Protein AF-A0A0R2H3G0-F1 (afdb_monomer)

Mean predicted aligned error: 21.11 Å

Nearest PDB structures (foldseek):
  5gt1-assembly1_A  TM=9.177E-01  e=4.201E-15  Ligilactobacillus salivarius str. Ren
  8c0j-assembly1_B  TM=7.761E-01  e=4.512E-06  Citrobacter rodentium
  2gu1-assembly1_A  TM=7.466E-01  e=9.807E-06  Vibrio cholerae
  6ue4-assembly1_B  TM=5.837E-01  e=1.663E-06  Vibrio cholerae O1 biovar El Tor str. N16961
  6ue4-assembly1_A  TM=5.932E-01  e=5.041E-06  Vibrio cholerae O1 biovar El Tor str. N16961

Secondary structure (DSSP, 8-state):
--HHHHHHHHHHHHHHHHHHHHHHHHHH-----------------S-B--SSTTPPSSPP--TT-SSEE-HHHHHHTTT--EESEEEEETTSTT--TTPEEE-SB-EEEEEEEEETTTEEEEEEE-TTS-EEEEEEEE-TTTB---TT-EE-TT-EEEE--TTSEEEEEEES---HHHHHTTTT--SSSEE-HHHHHHHHHHHHTTTSS-----S--GGGSTTSHHHHHHHHHHHHHHHTT--HHHHHHHHHHIIIII-TT--TTPBPTTS-S-BTTTT-SSTHHHHHSTT--SS--HHHHHHHHHHH-HHHHHHHHHT----HHHHHHHHIIIII---HHHHHHHHHHHHHHHHHHHHHTTGGG----GGGGGGTTT---------------------SS---HHHHHHHTTT--EE-S---GGGGB-SSSB-TT-EE-HHHHHHHHHHHTTB---GGG---HHHHHHHHHTT-SSEEE--GGG--TT-EEEEESTT--GGGEEEEEESSS--GGG-EEEEESSSSSS--EEEEEHHHHHTHHHHHSEEEEEEEPB-

pLDDT: mean 78.62, std 21.34, range [23.91, 98.62]

Solvent-accessible surface area (backbone atoms only — not comparable to full-atom values): 29615 Å² total; per-residue (Å²): 126,64,72,66,55,56,52,50,52,52,52,49,51,52,50,50,53,50,48,52,51,48,50,53,38,66,77,72,58,85,79,98,66,100,68,84,76,75,73,83,68,79,72,66,67,58,53,36,42,67,44,46,75,83,58,49,88,80,75,56,60,53,92,45,27,48,53,41,76,35,76,50,17,18,73,75,49,88,67,32,31,34,29,41,21,33,29,50,28,48,80,34,47,82,35,43,77,68,36,61,32,25,28,37,42,42,27,33,26,72,41,67,49,77,42,94,92,39,39,33,29,40,32,32,44,24,91,76,48,43,29,43,37,45,22,48,14,37,53,80,86,35,46,69,64,51,63,72,40,74,43,47,44,62,38,66,43,27,34,32,33,94,68,51,28,37,38,33,30,28,25,65,57,86,49,65,72,61,47,58,77,37,46,62,48,91,76,70,56,48,37,54,40,67,58,52,36,52,54,13,33,57,49,38,59,72,75,58,78,83,91,81,79,62,37,72,32,64,36,73,42,87,85,35,73,22,16,52,45,47,48,48,47,32,52,51,38,34,74,38,15,36,20,18,21,43,18,11,2,53,44,1,40,22,30,9,64,70,36,38,63,52,47,46,69,40,59,33,88,91,76,54,59,24,22,28,58,80,45,32,75,46,31,60,57,50,68,67,37,93,64,38,82,75,75,48,42,65,68,42,49,52,48,36,47,39,70,77,37,34,66,47,56,49,55,58,60,71,64,72,58,80,43,18,37,58,26,10,51,50,41,40,63,62,68,68,54,58,55,73,68,55,40,69,70,30,51,64,27,12,18,52,15,0,47,49,44,22,60,82,69,50,16,90,79,40,74,56,40,67,77,60,43,60,74,69,60,65,77,80,85,89,84,90,84,88,80,85,87,81,84,86,76,94,76,90,78,93,82,86,86,55,45,57,49,55,66,48,48,60,73,40,57,65,27,31,33,56,37,98,48,71,44,52,74,42,29,53,36,84,91,58,60,39,54,85,15,42,28,29,24,46,42,48,53,43,50,30,37,48,55,25,38,31,37,64,64,72,64,44,73,61,43,41,29,53,49,52,50,29,18,72,62,80,46,76,29,25,32,58,51,57,68,92,77,39,35,54,56,23,34,42,32,23,22,40,92,72,5,58,72,92,32,23,48,35,35,36,26,68,37,55,63,52,69,51,70,20,40,27,43,35,36,54,56,69,81,73,92,23,29,25,42,78,52,32,44,42,67,36,41,45,65,32,65,78,74,23,58,71,43,40,25,40,71,34,72,102

Organism: NCBI:txid148604

InterPro domains:
  IPR011055 Duplicated hybrid motif [G3DSA:2.70.70.10] (66-207)
  IPR011055 Duplicated hybrid motif [SSF51261] (67-174)
  IPR016047 M23ase, beta-sheet core domain [PF01551] (83-173)
  IPR038765 Papain-like cysteine peptidase superfamily [SSF54001] (402-523)
  IPR041219 Phage tail lysozyme [PF18013] (229-361)
  IPR050570 Bacterial cell wall metabolism enzyme [PTHR21666] (65-198)

Radius of gyration: 30.77 Å; Cα contacts (8 Å, |Δi|>4): 1107; chains: 1; bounding box: 69×90×84 Å

Structure (mmCIF, N/CA/C/O backbone):
data_AF-A0A0R2H3G0-F1
#
_entry.id   AF-A0A0R2H3G0-F1
#
loop_
_atom_site.group_PDB
_atom_site.id
_atom_site.type_symbol
_atom_site.label_atom_id
_atom_site.label_alt_id
_atom_site.label_comp_id
_atom_site.label_asym_id
_atom_site.label_entity_id
_atom_site.label_seq_id
_atom_site.pdbx_PDB_ins_code
_atom_site.Cartn_x
_atom_site.Cartn_y
_atom_site.Cartn_z
_atom_site.occupancy
_atom_site.B_iso_or_equiv
_atom_site.auth_seq_id
_atom_site.auth_comp_id
_atom_site.auth_asym_id
_atom_site.auth_atom_id
_atom_site.pdbx_PDB_model_num
ATOM 1 N N . MET A 1 1 ? 5.042 -73.120 36.944 1.00 52.03 1 MET A N 1
ATOM 2 C CA . MET A 1 1 ? 3.696 -72.513 36.803 1.00 52.03 1 MET A CA 1
ATOM 3 C C . MET A 1 1 ? 3.614 -71.073 37.328 1.00 52.03 1 MET A C 1
ATOM 5 O O . MET A 1 1 ? 2.599 -70.432 37.087 1.00 52.03 1 MET A O 1
ATOM 9 N N . ASP A 1 2 ? 4.674 -70.512 37.928 1.00 54.25 2 ASP A N 1
ATOM 10 C CA . ASP A 1 2 ? 4.632 -69.149 38.497 1.00 54.25 2 ASP A CA 1
ATOM 11 C C . ASP A 1 2 ? 5.028 -68.012 37.541 1.00 54.25 2 ASP A C 1
ATOM 13 O O . ASP A 1 2 ? 4.631 -66.870 37.751 1.00 54.25 2 ASP A O 1
ATOM 17 N N . TRP A 1 3 ? 5.685 -68.317 36.419 1.00 42.41 3 TRP A N 1
ATOM 18 C CA . TRP A 1 3 ? 6.033 -67.313 35.402 1.00 42.41 3 TRP A CA 1
ATOM 19 C C . TRP A 1 3 ? 4.792 -66.733 34.691 1.00 42.41 3 TRP A C 1
ATOM 21 O O . TRP A 1 3 ? 4.714 -65.539 34.421 1.00 42.41 3 TRP A O 1
ATOM 31 N N . ILE A 1 4 ? 3.751 -67.548 34.481 1.00 47.62 4 ILE A N 1
ATOM 32 C CA . ILE A 1 4 ? 2.499 -67.113 33.830 1.00 47.62 4 ILE A CA 1
ATOM 33 C C . ILE A 1 4 ? 1.633 -66.256 34.775 1.00 47.62 4 ILE A C 1
ATOM 35 O O . ILE A 1 4 ? 0.857 -65.423 34.310 1.00 47.62 4 ILE A O 1
ATOM 39 N N . LYS A 1 5 ? 1.765 -66.408 36.102 1.00 49.62 5 LYS A N 1
ATOM 40 C CA . LYS A 1 5 ? 1.012 -65.596 37.075 1.00 49.62 5 LYS A CA 1
ATOM 41 C C . LYS A 1 5 ? 1.601 -64.191 37.234 1.00 49.62 5 LYS A C 1
ATOM 43 O O . LYS A 1 5 ? 0.834 -63.234 37.280 1.00 49.62 5 LYS A O 1
ATOM 48 N N . GLN A 1 6 ? 2.930 -64.054 37.230 1.00 48.31 6 GLN A N 1
ATOM 49 C CA . GLN A 1 6 ? 3.594 -62.743 37.286 1.00 48.31 6 GLN A CA 1
ATOM 50 C C . GLN A 1 6 ? 3.321 -61.892 36.035 1.00 48.31 6 GLN A C 1
ATOM 52 O O . GLN A 1 6 ? 3.037 -60.702 36.155 1.00 48.31 6 GLN A O 1
ATOM 57 N N . HIS A 1 7 ? 3.282 -62.501 34.844 1.00 50.16 7 HIS A N 1
ATOM 58 C CA . HIS A 1 7 ? 2.997 -61.770 33.599 1.00 50.16 7 HIS A CA 1
ATOM 59 C C . HIS A 1 7 ? 1.520 -61.427 33.394 1.00 50.16 7 HIS A C 1
ATOM 61 O O . HIS A 1 7 ? 1.210 -60.423 32.754 1.00 50.16 7 HIS A O 1
ATOM 67 N N . LYS A 1 8 ? 0.592 -62.186 33.992 1.00 48.88 8 LYS A N 1
ATOM 68 C CA . LYS A 1 8 ? -0.830 -61.803 34.034 1.00 48.88 8 LYS A CA 1
ATOM 69 C C . LYS A 1 8 ? -1.082 -60.609 34.954 1.00 48.88 8 LYS A C 1
ATOM 71 O O . LYS A 1 8 ? -1.936 -59.789 34.638 1.00 48.88 8 LYS A O 1
ATOM 76 N N . PHE A 1 9 ? -0.321 -60.478 36.042 1.00 47.53 9 PHE A N 1
ATOM 77 C CA . PHE A 1 9 ? -0.427 -59.335 36.951 1.00 47.53 9 PHE A CA 1
ATOM 78 C C . PHE A 1 9 ? 0.137 -58.052 36.322 1.00 47.53 9 PHE A C 1
ATOM 80 O O . PHE A 1 9 ? -0.490 -57.001 36.396 1.00 47.53 9 PHE A O 1
ATOM 87 N N . ILE A 1 10 ? 1.257 -58.153 35.597 1.00 52.34 10 ILE A N 1
ATOM 88 C CA . ILE A 1 10 ? 1.839 -57.031 34.841 1.00 52.34 10 ILE A CA 1
ATOM 89 C C . ILE A 1 10 ? 0.939 -56.635 33.657 1.00 52.34 10 ILE A C 1
ATOM 91 O O . ILE A 1 10 ? 0.701 -55.450 33.442 1.00 52.34 10 ILE A O 1
ATOM 95 N N . SER A 1 11 ? 0.344 -57.605 32.953 1.00 48.88 11 SER A N 1
ATOM 96 C CA . SER A 1 11 ? -0.615 -57.323 31.870 1.00 48.88 11 SER A CA 1
ATOM 97 C C . SER A 1 11 ? -1.916 -56.690 32.383 1.00 48.88 11 SER A C 1
ATOM 99 O O . SER A 1 11 ? -2.493 -55.848 31.702 1.00 48.88 11 SER A O 1
ATOM 101 N N . ALA A 1 12 ? -2.364 -57.046 33.593 1.00 50.44 12 ALA A N 1
ATOM 102 C CA . ALA A 1 12 ? -3.527 -56.429 34.229 1.00 50.44 12 ALA A CA 1
ATOM 103 C C . ALA A 1 12 ? -3.239 -54.994 34.703 1.00 50.44 12 ALA A C 1
ATOM 105 O O . ALA A 1 12 ? -4.087 -54.124 34.534 1.00 50.44 12 ALA A O 1
ATOM 106 N N . ILE A 1 13 ? -2.040 -54.715 35.227 1.00 53.19 13 ILE A N 1
ATOM 107 C CA . ILE A 1 13 ? -1.632 -53.358 35.626 1.00 53.19 13 ILE A CA 1
ATOM 108 C C . ILE A 1 13 ? -1.456 -52.456 34.399 1.00 53.19 13 ILE A C 1
ATOM 110 O O . ILE A 1 13 ? -1.935 -51.327 34.412 1.00 53.19 13 ILE A O 1
ATOM 114 N N . ILE A 1 14 ? -0.860 -52.961 33.315 1.00 52.22 14 ILE A N 1
ATOM 115 C CA . ILE A 1 14 ? -0.755 -52.232 32.042 1.00 52.22 14 ILE A CA 1
ATOM 116 C C . ILE A 1 14 ? -2.153 -52.001 31.449 1.00 52.22 14 ILE A C 1
ATOM 118 O O . ILE A 1 14 ? -2.464 -50.885 31.048 1.00 52.22 14 ILE A O 1
ATOM 122 N N . GLY A 1 15 ? -3.039 -53.001 31.480 1.00 49.31 15 GLY A N 1
ATOM 123 C CA . GLY A 1 15 ? -4.430 -52.858 31.037 1.00 49.31 15 GLY A CA 1
ATOM 124 C C . GLY A 1 15 ? -5.236 -51.835 31.847 1.00 49.31 15 GLY A C 1
ATOM 125 O O . GLY A 1 15 ? -6.005 -51.078 31.265 1.00 49.31 15 GLY A O 1
ATOM 126 N N . ILE A 1 16 ? -5.028 -51.753 33.166 1.00 54.28 16 ILE A N 1
ATOM 127 C CA . ILE A 1 16 ? -5.666 -50.753 34.039 1.00 54.28 16 ILE A CA 1
ATOM 128 C C . ILE A 1 16 ? -5.067 -49.356 33.812 1.00 54.28 16 ILE A C 1
ATOM 130 O O . ILE A 1 16 ? -5.809 -48.377 33.808 1.00 54.28 16 ILE A O 1
ATOM 134 N N . PHE A 1 17 ? -3.761 -49.252 33.548 1.00 48.75 17 PHE A N 1
ATOM 135 C CA . PHE A 1 17 ? -3.103 -47.985 33.210 1.00 48.75 17 PHE A CA 1
ATOM 136 C C . PHE A 1 17 ? -3.573 -47.452 31.846 1.00 48.75 17 PHE A C 1
ATOM 138 O O . PHE A 1 17 ? -3.888 -46.271 31.721 1.00 48.75 17 PHE A O 1
ATOM 145 N N . PHE A 1 18 ? -3.737 -48.327 30.847 1.00 46.59 18 PHE A N 1
ATOM 146 C CA . PHE A 1 18 ? -4.325 -47.966 29.553 1.00 46.59 18 PHE A CA 1
ATOM 147 C C . PHE A 1 18 ? -5.831 -47.692 29.644 1.00 46.59 18 PHE A C 1
ATOM 149 O O . PHE A 1 18 ? -6.305 -46.782 28.977 1.00 46.59 18 PHE A O 1
ATOM 156 N N . ALA A 1 19 ? -6.586 -48.396 30.493 1.00 49.72 19 ALA A N 1
ATOM 157 C CA . ALA A 1 19 ? -8.003 -48.102 30.715 1.00 49.72 19 ALA A CA 1
ATOM 158 C C . ALA A 1 19 ? -8.216 -46.764 31.445 1.00 49.72 19 ALA A C 1
ATOM 160 O O . ALA A 1 19 ? -9.154 -46.046 31.118 1.00 49.72 19 ALA A O 1
ATOM 161 N N . LEU A 1 20 ? -7.332 -46.383 32.375 1.00 44.47 20 LEU A N 1
ATOM 162 C CA . LEU A 1 20 ? -7.344 -45.061 33.015 1.00 44.47 20 LEU A CA 1
ATOM 163 C C . LEU A 1 20 ? -6.939 -43.947 32.042 1.00 44.47 20 LEU A C 1
ATOM 165 O O . LEU A 1 20 ? -7.581 -42.902 32.036 1.00 44.47 20 LEU A O 1
ATOM 169 N N . ILE A 1 21 ? -5.956 -44.182 31.166 1.00 47.94 21 ILE A N 1
ATOM 170 C CA . ILE A 1 21 ? -5.616 -43.252 30.076 1.00 47.94 21 ILE A CA 1
ATOM 171 C C . ILE A 1 21 ? -6.784 -43.128 29.086 1.00 47.94 21 ILE A C 1
ATOM 173 O O . ILE A 1 21 ? -7.123 -42.020 28.693 1.00 47.94 21 ILE A O 1
ATOM 177 N N . ILE A 1 22 ? -7.463 -44.224 28.738 1.00 44.72 22 ILE A N 1
ATOM 178 C CA . ILE A 1 22 ? -8.621 -44.209 27.832 1.00 44.72 22 ILE A CA 1
ATOM 179 C C . ILE A 1 22 ? -9.848 -43.562 28.490 1.00 44.72 22 ILE A C 1
ATOM 181 O O . ILE A 1 22 ? -10.584 -42.867 27.806 1.00 44.72 22 ILE A O 1
ATOM 185 N N . ILE A 1 23 ? -10.064 -43.694 29.802 1.00 41.78 23 ILE A N 1
ATOM 186 C CA . ILE A 1 23 ? -11.154 -42.994 30.509 1.00 41.78 23 ILE A CA 1
ATOM 187 C C . ILE A 1 23 ? -10.839 -41.498 30.683 1.00 41.78 23 ILE A C 1
ATOM 189 O O . ILE A 1 23 ? -11.745 -40.679 30.550 1.00 41.78 23 ILE A O 1
ATOM 193 N N . ILE A 1 24 ? -9.569 -41.112 30.870 1.00 41.44 24 ILE A N 1
ATOM 194 C CA . ILE A 1 24 ? -9.144 -39.702 30.792 1.00 41.44 24 ILE A CA 1
ATOM 195 C C . ILE A 1 24 ? -9.336 -39.170 29.361 1.00 41.44 24 ILE A C 1
ATOM 197 O O . ILE A 1 24 ? -9.850 -38.071 29.189 1.00 41.44 24 ILE A O 1
ATOM 201 N N . ILE A 1 25 ? -9.043 -39.968 28.331 1.00 39.75 25 ILE A N 1
ATOM 202 C CA . ILE A 1 25 ? -9.277 -39.608 26.924 1.00 39.75 25 ILE A CA 1
ATOM 203 C C . ILE A 1 25 ? -10.771 -39.627 26.554 1.00 39.75 25 ILE A C 1
ATOM 205 O O . ILE A 1 25 ? -11.168 -38.887 25.675 1.00 39.75 25 ILE A O 1
ATOM 209 N N . ILE A 1 26 ? -11.647 -40.386 27.214 1.00 38.47 26 ILE A N 1
ATOM 210 C CA . ILE A 1 26 ? -13.096 -40.377 26.919 1.00 38.47 26 ILE A CA 1
ATOM 211 C C . ILE A 1 26 ? -13.823 -39.249 27.671 1.00 38.47 26 ILE A C 1
ATOM 213 O O . ILE A 1 26 ? -14.867 -38.788 27.218 1.00 38.47 26 ILE A O 1
ATOM 217 N N . ILE A 1 27 ? -13.253 -38.744 28.770 1.00 39.19 27 ILE A N 1
ATOM 218 C CA . ILE A 1 27 ? -13.743 -37.529 29.440 1.00 39.19 27 ILE A CA 1
ATOM 219 C C . ILE A 1 27 ? -13.158 -36.252 28.793 1.00 39.19 27 ILE A C 1
ATOM 221 O O . ILE A 1 27 ? -13.804 -35.210 28.851 1.00 39.19 27 ILE A O 1
ATOM 225 N N . PHE A 1 28 ? -12.002 -36.328 28.110 1.00 40.41 28 PHE A N 1
ATOM 226 C CA . PHE A 1 28 ? -11.324 -35.164 27.498 1.00 40.41 28 PHE A CA 1
ATOM 227 C C . PHE A 1 28 ? -11.051 -35.241 25.982 1.00 40.41 28 PHE A C 1
ATOM 229 O O . PHE A 1 28 ? -10.406 -34.353 25.433 1.00 40.41 28 PHE A O 1
ATOM 236 N N . GLY A 1 29 ? -11.528 -36.262 25.272 1.00 33.47 29 GLY A N 1
ATOM 237 C CA . GLY A 1 29 ? -11.164 -36.528 23.876 1.00 33.47 29 GLY A CA 1
ATOM 238 C C . GLY A 1 29 ? -12.368 -36.890 23.019 1.00 33.47 29 GLY A C 1
ATOM 239 O O . GLY A 1 29 ? -12.645 -38.056 22.748 1.00 33.47 29 GLY A O 1
ATOM 240 N N . GLY A 1 30 ? -13.050 -35.856 22.535 1.00 27.02 30 GLY A N 1
ATOM 241 C CA . GLY A 1 30 ? -14.022 -35.943 21.456 1.00 27.02 30 GLY A CA 1
ATOM 242 C C . GLY A 1 30 ? -14.045 -34.633 20.677 1.00 27.02 30 GLY A C 1
ATOM 243 O O . GLY A 1 30 ? -14.652 -33.672 21.132 1.00 27.02 30 GLY A O 1
ATOM 244 N N . GLY A 1 31 ? -13.396 -34.613 19.509 1.00 28.42 31 GLY A N 1
ATOM 245 C CA . GLY A 1 31 ? -13.522 -33.538 18.519 1.00 28.42 31 GLY A CA 1
ATOM 246 C C . GLY A 1 31 ? -12.190 -33.045 17.959 1.00 28.42 31 GLY A C 1
ATOM 247 O O . GLY A 1 31 ? -11.637 -32.071 18.451 1.00 28.42 31 GLY A O 1
ATOM 248 N N . ALA A 1 32 ? -11.699 -33.680 16.893 1.00 33.75 32 ALA A N 1
ATOM 249 C CA . ALA A 1 32 ? -10.734 -33.045 16.001 1.00 33.75 32 ALA A CA 1
ATOM 250 C C . ALA A 1 32 ? -11.488 -32.030 15.126 1.00 33.75 32 ALA A C 1
ATOM 252 O O . ALA A 1 32 ? -12.077 -32.375 14.103 1.00 33.75 32 ALA A O 1
ATOM 253 N N . SER A 1 33 ? -11.500 -30.786 15.589 1.00 30.30 33 SER A N 1
ATOM 254 C CA . SER A 1 33 ? -11.691 -29.578 14.794 1.00 30.30 33 SER A CA 1
ATOM 255 C C . SER A 1 33 ? -10.446 -28.736 15.031 1.00 30.30 33 SER A C 1
ATOM 257 O O . SER A 1 33 ? -10.186 -28.378 16.180 1.00 30.30 33 SER A O 1
ATOM 259 N N . ASP A 1 34 ? -9.673 -28.465 13.980 1.00 29.83 34 ASP A N 1
ATOM 260 C CA . ASP A 1 34 ? -8.494 -27.602 14.047 1.00 29.83 34 ASP A CA 1
ATOM 261 C C . ASP A 1 34 ? -8.930 -26.170 14.381 1.00 29.83 34 ASP A C 1
ATOM 263 O O . ASP A 1 34 ? -9.250 -25.355 13.518 1.00 29.83 34 ASP A O 1
ATOM 267 N N . SER A 1 35 ? -8.990 -25.915 15.683 1.00 25.56 35 SER A N 1
ATOM 268 C CA . SER A 1 35 ? -9.127 -24.622 16.327 1.00 25.56 35 SER A CA 1
ATOM 269 C C . SER A 1 35 ? -7.861 -24.423 17.143 1.00 25.56 35 SER A C 1
ATOM 271 O O . SER A 1 35 ? -7.778 -24.833 18.299 1.00 25.56 35 SER A O 1
ATOM 273 N N . CYS A 1 36 ? -6.846 -23.817 16.536 1.00 26.62 36 CYS A N 1
ATOM 274 C CA . CYS A 1 36 ? -5.886 -23.057 17.316 1.00 26.62 36 CYS A CA 1
ATOM 275 C C . CYS A 1 36 ? -6.568 -21.737 17.690 1.00 26.62 36 CYS A C 1
ATOM 277 O O . CYS A 1 36 ? -6.510 -20.744 16.965 1.00 26.62 36 CYS A O 1
ATOM 279 N N . ASP A 1 37 ? -7.262 -21.775 18.829 1.00 23.91 37 ASP A N 1
ATOM 280 C CA . ASP A 1 37 ? -7.544 -20.597 19.637 1.00 23.91 37 ASP A CA 1
ATOM 281 C C . ASP A 1 37 ? -6.219 -19.874 19.870 1.00 23.91 37 ASP A C 1
ATOM 283 O O . ASP A 1 37 ? -5.347 -20.354 20.597 1.00 23.91 37 ASP A O 1
ATOM 287 N N . ASN A 1 38 ? -6.058 -18.715 19.237 1.00 27.88 38 ASN A N 1
ATOM 288 C CA . ASN A 1 38 ? -5.057 -17.767 19.679 1.00 27.88 38 ASN A CA 1
ATOM 289 C C . ASN A 1 38 ? -5.653 -17.095 20.917 1.00 27.88 38 ASN A C 1
ATOM 291 O O . ASN A 1 38 ? -6.578 -16.286 20.821 1.00 27.88 38 ASN A O 1
ATOM 295 N N . SER A 1 39 ? -5.169 -17.523 22.080 1.00 27.16 39 SER A N 1
ATOM 296 C CA . SER A 1 39 ? -5.394 -16.901 23.381 1.00 27.16 39 SER A CA 1
ATOM 297 C C . SER A 1 39 ? -5.446 -15.381 23.254 1.00 27.16 39 SER A C 1
ATOM 299 O O . SER A 1 39 ? -4.550 -14.779 22.661 1.00 27.16 39 SER A O 1
ATOM 301 N N . GLY A 1 40 ? -6.508 -14.781 23.797 1.00 32.59 40 GLY A N 1
ATOM 302 C CA . GLY A 1 40 ? -6.745 -13.345 23.762 1.00 32.59 40 GLY A CA 1
ATOM 303 C C . GLY A 1 40 ? -5.519 -12.556 24.208 1.00 32.59 40 GLY A C 1
ATOM 304 O O . GLY A 1 40 ? -5.204 -12.502 25.394 1.00 32.59 40 GLY A O 1
ATOM 305 N N . GLY A 1 41 ? -4.851 -11.920 23.249 1.00 27.16 41 GLY A N 1
ATOM 306 C CA . GLY A 1 41 ? -3.978 -10.800 23.538 1.00 27.16 41 GLY A CA 1
ATOM 307 C C . GLY A 1 41 ? -4.870 -9.632 23.926 1.00 27.16 41 GLY A C 1
ATOM 308 O O . GLY A 1 41 ? -5.652 -9.166 23.095 1.00 27.16 41 GLY A O 1
ATOM 309 N N . SER A 1 42 ? -4.791 -9.195 25.185 1.00 33.47 42 SER A N 1
ATOM 310 C CA . SER A 1 42 ? -5.285 -7.880 25.597 1.00 33.47 42 SER A CA 1
ATOM 311 C C . SER A 1 42 ? -4.837 -6.868 24.551 1.00 33.47 42 SER A C 1
ATOM 313 O O . SER A 1 42 ? -3.636 -6.700 24.332 1.00 33.47 42 SER A O 1
ATOM 315 N N . GLY A 1 43 ? -5.808 -6.278 23.853 1.00 35.69 43 GLY A N 1
ATOM 316 C CA . GLY A 1 43 ? -5.543 -5.275 22.834 1.00 35.69 43 GLY A CA 1
ATOM 317 C C . GLY A 1 43 ? -4.699 -4.159 23.432 1.00 35.69 43 GLY A C 1
ATOM 318 O O . GLY A 1 43 ? -4.937 -3.753 24.569 1.00 35.69 43 GLY A O 1
ATOM 319 N N . ALA A 1 44 ? -3.708 -3.710 22.671 1.00 38.34 44 ALA A N 1
ATOM 320 C CA . ALA A 1 44 ? -2.892 -2.573 23.047 1.00 38.34 44 ALA A CA 1
ATOM 321 C C . ALA A 1 44 ? -3.781 -1.363 23.353 1.00 38.34 44 ALA A C 1
ATOM 323 O O . ALA A 1 44 ? -4.670 -1.032 22.562 1.00 38.34 44 ALA A O 1
ATOM 324 N N . SER A 1 45 ? -3.581 -0.737 24.510 1.00 40.50 45 SER A N 1
ATOM 325 C CA . SER A 1 45 ? -4.388 0.389 24.978 1.00 40.50 45 SER A CA 1
ATOM 326 C C . SER A 1 45 ? -3.493 1.575 25.305 1.00 40.50 45 SER A C 1
ATOM 328 O O . SER A 1 45 ? -2.581 1.441 26.103 1.00 40.50 45 SER A O 1
ATOM 330 N N . GLY A 1 46 ? -3.779 2.735 24.712 1.00 49.19 46 GLY A N 1
ATOM 331 C CA . GLY A 1 46 ? -2.996 3.972 24.841 1.00 49.19 46 GLY A CA 1
ATOM 332 C C . GLY A 1 46 ? -2.481 4.444 23.478 1.00 49.19 46 GLY A C 1
ATOM 333 O O . GLY A 1 46 ? -2.821 3.852 22.452 1.00 49.19 46 GLY A O 1
ATOM 334 N N . ASN A 1 47 ? -1.736 5.548 23.434 1.00 74.75 47 ASN A N 1
ATOM 335 C CA . ASN A 1 47 ? -1.299 6.126 22.160 1.00 74.75 47 ASN A CA 1
ATOM 336 C C . ASN A 1 47 ? -0.123 5.331 21.591 1.00 74.75 47 ASN A C 1
ATOM 338 O O . ASN A 1 47 ? 0.819 5.035 22.314 1.00 74.75 47 ASN A O 1
ATOM 342 N N . TRP A 1 48 ? -0.165 5.003 20.302 1.00 87.44 48 TRP A N 1
ATOM 343 C CA . TRP A 1 48 ? 0.931 4.319 19.611 1.00 87.44 48 TRP A CA 1
ATOM 344 C C . TRP A 1 48 ? 1.443 5.168 18.455 1.00 87.44 48 TRP A C 1
ATOM 346 O O . TRP A 1 48 ? 0.662 5.888 17.828 1.00 87.44 48 TRP A O 1
ATOM 356 N N . GLN A 1 49 ? 2.738 5.085 18.157 1.00 89.06 49 GLN A N 1
ATOM 357 C CA . GLN A 1 49 ? 3.329 5.706 16.971 1.00 89.06 49 GLN A CA 1
ATOM 358 C C . GLN A 1 49 ? 4.627 5.030 16.531 1.00 89.06 49 GLN A C 1
ATOM 360 O O . GLN A 1 49 ? 5.222 4.241 17.261 1.00 89.06 49 GLN A O 1
ATOM 365 N N . TRP A 1 50 ? 5.102 5.395 15.341 1.00 95.00 50 TRP A N 1
ATOM 366 C CA . TRP A 1 50 ? 6.421 4.997 14.865 1.00 95.00 50 TRP A CA 1
ATOM 367 C C . TRP A 1 50 ? 7.558 5.651 15.671 1.00 95.00 50 TRP A C 1
ATOM 369 O O . TRP A 1 50 ? 7.429 6.807 16.076 1.00 95.00 50 TRP A O 1
ATOM 379 N N . PRO A 1 51 ? 8.707 4.968 15.852 1.00 95.62 51 PRO A N 1
ATOM 380 C CA . PRO A 1 51 ? 9.832 5.490 16.636 1.00 95.62 51 PRO A CA 1
ATOM 381 C C . PRO A 1 51 ? 10.585 6.638 15.944 1.00 95.62 51 PRO A C 1
ATOM 383 O O . PRO A 1 51 ? 11.485 7.228 16.538 1.00 95.62 51 PRO A O 1
ATOM 386 N N . PHE A 1 52 ? 10.225 6.968 14.700 1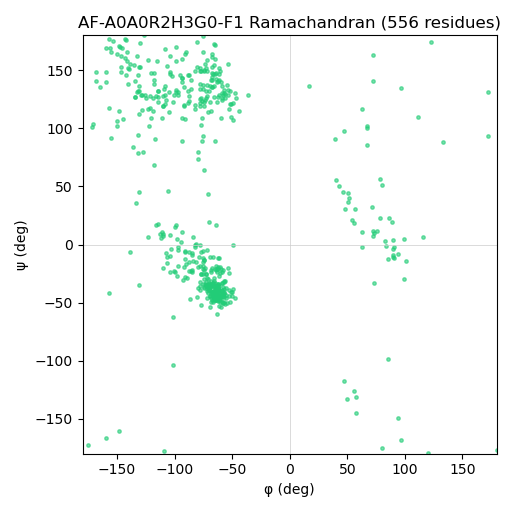.00 93.31 52 PHE A N 1
ATOM 387 C CA . PHE A 1 52 ? 10.788 8.067 13.921 1.00 93.31 52 PHE A CA 1
ATOM 388 C C . PHE A 1 52 ? 9.680 8.859 13.221 1.00 93.31 52 PHE A C 1
ATOM 390 O O . PHE A 1 52 ? 8.607 8.338 12.915 1.00 93.31 52 PHE A O 1
ATOM 397 N N . GLU A 1 53 ? 9.946 10.132 12.936 1.00 84.81 53 GLU A N 1
ATOM 398 C CA . GLU A 1 53 ? 9.037 10.958 12.140 1.00 84.81 53 GLU A CA 1
ATOM 399 C C . GLU A 1 53 ? 9.089 10.587 10.655 1.00 84.81 53 GLU A C 1
ATOM 401 O O . GLU A 1 53 ? 10.132 10.209 10.129 1.00 84.81 53 GLU A O 1
ATOM 406 N N . GLY A 1 54 ? 7.965 10.751 9.953 1.00 75.38 54 GLY A N 1
ATOM 407 C CA . GLY A 1 54 ? 7.919 10.609 8.493 1.00 75.38 54 GLY A CA 1
ATOM 408 C C . GLY A 1 54 ? 8.015 9.171 7.973 1.00 75.38 54 GLY A C 1
ATOM 409 O O . GLY A 1 54 ? 8.137 8.975 6.761 1.00 75.38 54 GLY A O 1
ATOM 410 N N . VAL A 1 55 ? 7.924 8.178 8.860 1.00 77.00 55 VAL A N 1
ATOM 411 C CA . VAL A 1 55 ? 7.845 6.762 8.495 1.00 77.00 55 VAL A CA 1
ATOM 412 C C . VAL A 1 55 ? 6.624 6.518 7.603 1.00 77.00 55 VAL A C 1
ATOM 414 O O . VAL A 1 55 ? 5.514 6.951 7.915 1.00 77.00 55 VAL A O 1
ATOM 417 N N . LYS A 1 56 ? 6.839 5.826 6.480 1.00 68.81 56 LYS A N 1
ATOM 418 C CA . LYS A 1 56 ? 5.783 5.427 5.542 1.00 68.81 56 LYS A CA 1
ATOM 419 C C . LYS A 1 56 ? 5.318 4.008 5.848 1.00 68.81 56 LYS A C 1
ATOM 421 O O . LYS A 1 56 ? 6.136 3.164 6.194 1.00 68.81 56 LYS A O 1
ATOM 426 N N . ASP A 1 57 ? 4.030 3.751 5.647 1.00 62.69 57 ASP A N 1
ATOM 427 C CA . ASP A 1 57 ? 3.444 2.420 5.786 1.00 62.69 57 ASP A CA 1
ATOM 428 C C . ASP A 1 57 ? 3.437 1.638 4.455 1.00 62.69 57 ASP A C 1
ATOM 430 O O . ASP A 1 57 ? 3.024 2.195 3.431 1.00 62.69 57 ASP A O 1
ATOM 434 N N . PRO A 1 58 ? 3.817 0.342 4.454 1.00 68.31 58 PRO A N 1
ATOM 435 C CA . PRO A 1 58 ? 4.475 -0.366 5.555 1.00 68.31 58 PRO A CA 1
ATOM 436 C C . PRO A 1 58 ? 5.940 0.090 5.730 1.00 68.31 58 PRO A C 1
ATOM 438 O O . PRO A 1 58 ? 6.588 0.418 4.727 1.00 68.31 58 PRO A O 1
ATOM 441 N N . PRO A 1 59 ? 6.486 0.068 6.962 1.00 77.00 59 PRO A N 1
ATOM 442 C CA . PRO A 1 59 ? 7.894 0.372 7.191 1.00 77.00 59 PRO A CA 1
ATOM 443 C C . PRO A 1 59 ? 8.825 -0.571 6.426 1.00 77.00 59 PRO A C 1
ATOM 445 O O . PRO A 1 59 ? 8.621 -1.784 6.367 1.00 77.00 59 PRO A O 1
ATOM 448 N N . GLN A 1 60 ? 9.860 0.005 5.827 1.00 81.25 60 GLN A N 1
ATOM 449 C CA . GLN A 1 60 ? 10.896 -0.699 5.080 1.00 81.25 60 GLN A CA 1
ATOM 450 C C . GLN A 1 60 ? 11.957 -1.264 6.028 1.00 81.25 60 GLN A C 1
ATOM 452 O O . GLN A 1 60 ? 12.257 -0.663 7.056 1.00 81.25 60 GLN A O 1
ATOM 457 N N . TYR A 1 61 ? 12.573 -2.379 5.656 1.00 81.25 61 TYR A N 1
ATOM 458 C CA . TYR A 1 61 ? 13.678 -2.991 6.393 1.00 81.25 61 TYR A CA 1
ATOM 459 C C . TYR A 1 61 ? 14.751 -3.488 5.423 1.00 81.25 61 TYR A C 1
ATOM 461 O O . TYR A 1 61 ? 14.471 -3.757 4.252 1.00 81.25 61 TYR A O 1
ATOM 469 N N . GLY A 1 62 ? 15.990 -3.590 5.905 1.00 77.19 62 GLY A N 1
ATOM 470 C CA . GLY A 1 62 ? 17.037 -4.343 5.217 1.00 77.19 62 GLY A CA 1
ATOM 471 C C . GLY A 1 62 ? 16.837 -5.845 5.427 1.00 77.19 62 GLY A C 1
ATOM 472 O O . GLY A 1 62 ? 16.320 -6.254 6.463 1.00 77.19 62 GLY A O 1
ATOM 473 N N . GLU A 1 63 ? 17.243 -6.670 4.461 1.00 75.81 63 GLU A N 1
ATOM 474 C CA . GLU A 1 63 ? 17.155 -8.135 4.568 1.00 75.81 63 GLU A CA 1
ATOM 475 C C . GLU A 1 63 ? 17.774 -8.650 5.879 1.00 75.81 63 GLU A C 1
ATOM 477 O O . GLU A 1 63 ? 18.955 -8.433 6.147 1.00 75.81 63 GLU A O 1
ATOM 482 N N . GLY A 1 64 ? 16.962 -9.343 6.681 1.00 75.69 64 GLY A N 1
ATOM 483 C CA . GLY A 1 64 ? 17.330 -9.890 7.988 1.00 75.69 64 GLY A CA 1
ATOM 484 C C . GLY A 1 64 ? 16.989 -8.988 9.183 1.00 75.69 64 GLY A C 1
ATOM 485 O O . GLY A 1 64 ? 17.083 -9.452 10.319 1.00 75.69 64 GLY A O 1
ATOM 486 N N . GLY A 1 65 ? 16.550 -7.751 8.921 1.00 83.94 65 GLY A N 1
ATOM 487 C CA . GLY A 1 65 ? 16.084 -6.780 9.913 1.00 83.94 65 GLY A CA 1
ATOM 488 C C . GLY A 1 65 ? 14.579 -6.827 10.205 1.00 83.94 65 GLY A C 1
ATOM 489 O O . GLY A 1 65 ? 14.104 -6.132 11.097 1.00 83.94 65 GLY A O 1
ATOM 490 N N . GLN A 1 66 ? 13.807 -7.641 9.484 1.00 90.62 66 GLN A N 1
ATOM 491 C CA . GLN A 1 66 ? 12.403 -7.916 9.805 1.00 90.62 66 GLN A CA 1
ATOM 492 C C . GLN A 1 66 ? 12.261 -8.818 11.032 1.00 90.62 66 GLN A C 1
ATOM 494 O O . GLN A 1 66 ? 13.117 -9.668 11.263 1.00 90.62 66 GLN A O 1
ATOM 499 N N . PHE A 1 67 ? 11.151 -8.693 11.756 1.00 93.31 67 PHE A N 1
ATOM 500 C CA . PHE A 1 67 ? 10.787 -9.623 12.824 1.00 93.31 67 PHE A CA 1
ATOM 501 C C . PHE A 1 67 ? 10.520 -11.035 12.282 1.00 93.31 67 PHE A C 1
ATOM 503 O O . PHE A 1 67 ? 9.961 -11.204 11.193 1.00 93.31 67 PHE A O 1
ATOM 510 N N . GLY A 1 68 ? 10.843 -12.051 13.081 1.00 89.25 68 GLY A N 1
ATOM 511 C CA . GLY A 1 68 ? 10.497 -13.443 12.818 1.00 89.25 68 GLY A CA 1
ATOM 512 C C . GLY A 1 68 ? 11.601 -14.256 12.146 1.00 89.25 68 GLY A C 1
ATOM 513 O O . GLY A 1 68 ? 12.761 -13.855 12.082 1.00 89.25 68 GLY A O 1
ATOM 514 N N . ASP A 1 69 ? 11.237 -15.453 11.681 1.00 83.38 69 ASP A N 1
ATOM 515 C CA . ASP A 1 69 ? 12.174 -16.378 11.048 1.00 83.38 69 ASP A CA 1
ATOM 516 C C . ASP A 1 69 ? 12.478 -15.991 9.600 1.00 83.38 69 ASP A C 1
ATOM 518 O O . ASP A 1 69 ? 11.581 -15.916 8.755 1.00 83.38 69 ASP A O 1
ATOM 522 N N . SER A 1 70 ? 13.761 -15.831 9.272 1.00 80.88 70 SER A N 1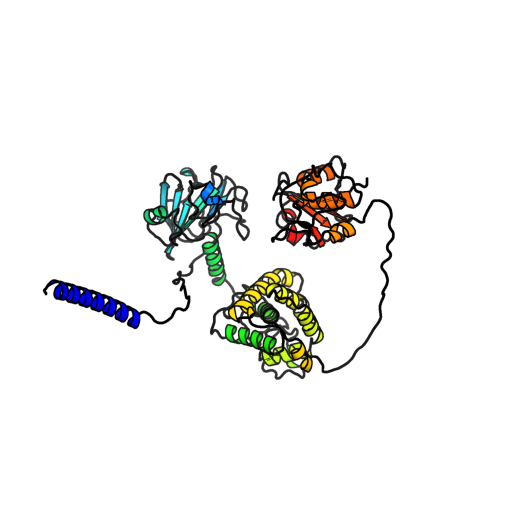
ATOM 523 C CA . SER A 1 70 ? 14.185 -15.653 7.887 1.00 80.88 70 SER A CA 1
ATOM 524 C C . SER A 1 70 ? 15.552 -16.270 7.585 1.00 80.88 70 SER A C 1
ATOM 526 O O . SER A 1 70 ? 16.426 -16.401 8.445 1.00 80.88 70 SER A O 1
ATOM 528 N N . ALA A 1 71 ? 15.754 -16.643 6.317 1.00 74.62 71 ALA A N 1
ATOM 529 C CA . ALA A 1 71 ? 17.048 -17.130 5.840 1.00 74.62 71 ALA A CA 1
ATOM 530 C C . ALA A 1 71 ? 18.131 -16.038 5.905 1.00 74.62 71 ALA A C 1
ATOM 532 O O . ALA A 1 71 ? 19.293 -16.344 6.164 1.00 74.62 71 ALA A O 1
ATOM 533 N N . ALA A 1 72 ? 17.744 -14.774 5.703 1.00 71.19 72 ALA A N 1
ATOM 534 C CA . ALA A 1 72 ? 18.636 -13.632 5.851 1.00 71.19 72 ALA A CA 1
ATOM 535 C C . ALA A 1 72 ? 19.093 -13.491 7.309 1.00 71.19 72 ALA A C 1
ATOM 537 O O . ALA A 1 72 ? 20.292 -13.445 7.554 1.00 71.19 72 ALA A O 1
ATOM 538 N N . SER A 1 73 ? 18.173 -13.555 8.277 1.00 73.88 73 SER A N 1
ATOM 539 C CA . SER A 1 73 ? 18.480 -13.504 9.714 1.00 73.88 73 SER A CA 1
ATOM 540 C C . SER A 1 73 ? 19.453 -14.614 10.130 1.00 73.88 73 SER A C 1
ATOM 542 O O . SER A 1 73 ? 20.434 -14.334 10.814 1.00 73.88 73 SER A O 1
ATOM 544 N N . ALA A 1 74 ? 19.289 -15.838 9.611 1.00 73.94 74 ALA A N 1
ATOM 545 C CA . ALA A 1 74 ? 20.234 -16.934 9.854 1.00 73.94 74 ALA A CA 1
ATOM 546 C C . ALA A 1 74 ? 21.669 -16.625 9.387 1.00 73.94 74 ALA A C 1
ATOM 548 O O . ALA A 1 74 ? 22.630 -17.067 10.019 1.00 73.94 74 ALA A O 1
ATOM 549 N N . ALA A 1 75 ? 21.830 -15.856 8.307 1.00 71.69 75 ALA A N 1
ATOM 550 C CA . ALA A 1 75 ? 23.139 -15.493 7.770 1.00 71.69 75 ALA A CA 1
ATOM 551 C C . ALA A 1 75 ? 23.874 -14.437 8.616 1.00 71.69 75 ALA A C 1
ATOM 553 O O . ALA A 1 75 ? 25.103 -14.451 8.659 1.00 71.69 75 ALA A O 1
ATOM 554 N N . ILE A 1 76 ? 23.144 -13.547 9.297 1.00 75.81 76 ILE A N 1
ATOM 555 C CA . ILE A 1 76 ? 23.711 -12.458 10.117 1.00 75.81 76 ILE A CA 1
ATOM 556 C C . ILE A 1 76 ? 23.720 -12.755 11.622 1.00 75.81 76 ILE A C 1
ATOM 558 O O . ILE A 1 76 ? 24.547 -12.198 12.338 1.00 75.81 76 ILE A O 1
ATOM 562 N N . ARG A 1 77 ? 22.870 -13.664 12.118 1.00 79.88 77 ARG A N 1
ATOM 563 C CA . ARG A 1 77 ? 22.729 -13.984 13.552 1.00 79.88 77 ARG A CA 1
ATOM 564 C C . ARG A 1 77 ? 23.351 -15.334 13.908 1.00 79.88 77 ARG A C 1
ATOM 566 O O . ARG A 1 77 ? 22.743 -16.148 14.589 1.00 79.88 77 ARG A O 1
ATOM 573 N N . ASN A 1 78 ? 24.569 -15.601 13.428 1.00 81.81 78 ASN A N 1
ATOM 574 C CA . ASN A 1 78 ? 25.344 -16.814 13.748 1.00 81.81 78 ASN A CA 1
ATOM 575 C C . ASN A 1 78 ? 24.573 -18.142 13.561 1.00 81.81 78 ASN A C 1
ATOM 577 O O . ASN A 1 78 ? 24.760 -19.089 14.323 1.00 81.81 78 ASN A O 1
ATOM 581 N N . GLY A 1 79 ? 23.712 -18.223 12.540 1.00 79.75 79 GLY A N 1
ATOM 582 C CA . GLY A 1 79 ? 22.897 -19.405 12.248 1.00 79.75 79 GLY A CA 1
ATOM 583 C C . GLY A 1 79 ? 21.516 -19.425 12.911 1.00 79.75 79 GLY A C 1
ATOM 584 O O . GLY A 1 79 ? 20.749 -20.351 12.649 1.00 79.75 79 GLY A O 1
ATOM 585 N N . HIS A 1 80 ? 21.166 -18.425 13.723 1.00 82.75 80 HIS A N 1
ATOM 586 C CA . HIS A 1 80 ? 19.826 -18.273 14.289 1.00 82.75 80 HIS A CA 1
ATOM 587 C C . HIS A 1 80 ? 18.881 -17.602 13.284 1.00 82.75 80 HIS A C 1
ATOM 589 O O . HIS A 1 80 ? 19.124 -16.482 12.849 1.00 82.75 80 HIS A O 1
ATOM 595 N N . SER A 1 81 ? 17.797 -18.282 12.904 1.00 84.00 81 SER A N 1
ATOM 596 C CA . SER A 1 81 ? 16.833 -17.765 11.922 1.00 84.00 81 SER A CA 1
ATOM 597 C C . SER A 1 81 ? 15.885 -16.712 12.480 1.00 84.00 81 SER A C 1
ATOM 599 O O . SER A 1 81 ? 15.385 -15.907 11.701 1.00 84.00 81 SER A O 1
ATOM 601 N N . PHE A 1 82 ? 15.629 -16.723 13.787 1.00 90.38 82 PHE A N 1
ATOM 602 C CA . PHE A 1 82 ? 14.661 -15.835 14.417 1.00 90.38 82 PHE A CA 1
ATOM 603 C C . PHE A 1 82 ? 15.285 -14.486 14.775 1.00 90.38 82 PHE A C 1
ATOM 605 O O . PHE A 1 82 ? 16.373 -14.431 15.353 1.00 90.38 82 PHE A O 1
ATOM 612 N N . HIS A 1 83 ? 14.569 -13.418 14.437 1.00 93.81 83 HIS A N 1
ATOM 613 C CA . HIS A 1 83 ? 14.837 -12.056 14.868 1.00 93.81 83 HIS A CA 1
ATOM 614 C C . HIS A 1 83 ? 13.692 -11.572 15.767 1.00 93.81 83 HIS A C 1
ATOM 616 O O . HIS A 1 83 ? 12.529 -11.576 15.366 1.00 93.81 83 HIS A O 1
ATOM 622 N N . ASP A 1 84 ? 14.035 -11.177 16.985 1.00 96.12 84 ASP A N 1
ATOM 623 C CA . ASP A 1 84 ? 13.145 -10.813 18.088 1.00 96.12 84 ASP A CA 1
ATOM 624 C C . ASP A 1 84 ? 12.603 -9.378 18.048 1.00 96.12 84 ASP A C 1
ATOM 626 O O . ASP A 1 84 ? 11.755 -9.006 18.862 1.00 96.12 84 ASP A O 1
ATOM 630 N N . GLY A 1 85 ? 13.015 -8.588 17.062 1.00 96.44 85 GLY A N 1
ATOM 631 C CA . GLY A 1 85 ? 12.564 -7.215 16.898 1.00 96.44 85 GLY A CA 1
ATOM 632 C C . GLY A 1 85 ? 12.508 -6.776 15.445 1.00 96.44 85 GLY A C 1
ATOM 633 O O . GLY A 1 85 ? 12.427 -7.583 14.519 1.00 96.44 85 GLY A O 1
ATOM 634 N N . PHE A 1 86 ? 12.501 -5.463 15.246 1.00 96.25 86 PHE A N 1
ATOM 635 C CA . PHE A 1 86 ? 12.535 -4.838 13.932 1.00 96.25 86 PHE A CA 1
ATOM 636 C C . PHE A 1 86 ? 13.650 -3.797 13.866 1.00 96.25 86 PHE A C 1
ATOM 638 O O . PHE A 1 86 ? 13.704 -2.882 14.694 1.00 96.25 86 PHE A O 1
ATOM 645 N N . ASP A 1 87 ? 14.483 -3.904 12.833 1.00 94.12 87 ASP A N 1
ATOM 646 C CA . ASP A 1 87 ? 15.623 -3.024 12.616 1.00 94.12 87 ASP A CA 1
ATOM 647 C C . ASP A 1 87 ? 15.235 -1.856 11.704 1.00 94.12 87 ASP A C 1
ATOM 649 O O . ASP A 1 87 ? 15.067 -1.977 10.487 1.00 94.12 87 ASP A O 1
ATOM 653 N N . TRP A 1 88 ? 15.160 -0.671 12.294 1.00 92.94 88 TRP A N 1
ATOM 654 C CA . TRP A 1 88 ? 14.986 0.598 11.601 1.00 92.94 88 TRP A CA 1
ATOM 655 C C . TRP A 1 88 ? 16.319 1.073 11.028 1.00 92.94 88 TRP A C 1
ATOM 657 O O . TRP A 1 88 ? 17.007 1.915 11.614 1.00 92.94 88 TRP A O 1
ATOM 667 N N . SER A 1 89 ? 16.708 0.497 9.892 1.00 86.12 89 SER A N 1
ATOM 668 C CA . SER A 1 89 ? 17.995 0.777 9.254 1.00 86.12 89 SER A CA 1
ATOM 669 C C . SER A 1 89 ? 18.100 2.203 8.710 1.00 86.12 89 SER A C 1
ATOM 671 O O . SER A 1 89 ? 17.168 2.750 8.122 1.00 86.12 89 SER A O 1
ATOM 673 N N . PHE A 1 90 ? 19.279 2.800 8.848 1.00 83.75 90 PHE A N 1
ATOM 674 C CA . PHE A 1 90 ? 19.598 4.108 8.294 1.00 83.75 90 PHE A CA 1
ATOM 675 C C . PHE A 1 90 ? 19.533 4.065 6.767 1.00 83.75 90 PHE A C 1
ATOM 677 O O . PHE A 1 90 ? 19.974 3.111 6.129 1.00 83.75 90 PHE A O 1
ATOM 684 N N . GLY A 1 91 ? 18.988 5.125 6.177 1.00 75.88 91 GLY A N 1
ATOM 685 C CA . GLY A 1 91 ? 18.679 5.199 4.752 1.00 75.88 91 GLY A CA 1
ATOM 686 C C . GLY A 1 91 ? 17.319 4.602 4.381 1.00 75.88 91 GLY A C 1
ATOM 687 O O . GLY A 1 91 ? 16.839 4.870 3.282 1.00 75.88 91 GLY A O 1
ATOM 688 N N . LEU A 1 92 ? 16.664 3.870 5.289 1.00 78.50 92 LEU A N 1
ATOM 689 C CA . LEU A 1 92 ? 15.282 3.411 5.151 1.00 78.50 92 LEU A CA 1
ATOM 690 C C . LEU A 1 92 ? 14.368 4.217 6.073 1.00 78.50 92 LEU A C 1
ATOM 692 O O . LEU A 1 92 ? 14.806 4.773 7.076 1.00 78.50 92 LEU A O 1
ATOM 696 N N . ASN A 1 93 ? 13.087 4.328 5.714 1.00 81.19 93 ASN A N 1
ATOM 697 C CA . ASN A 1 93 ? 12.077 5.064 6.492 1.00 81.19 93 ASN A CA 1
ATOM 698 C C . ASN A 1 93 ? 12.440 6.528 6.823 1.00 81.19 93 ASN A C 1
ATOM 700 O O . ASN A 1 93 ? 11.900 7.096 7.766 1.00 81.19 93 ASN A O 1
ATOM 704 N N . GLY A 1 94 ? 13.363 7.141 6.069 1.00 78.31 94 GLY A N 1
ATOM 705 C CA . GLY A 1 94 ? 13.881 8.483 6.359 1.00 78.31 94 GLY A CA 1
ATOM 706 C C . GLY A 1 94 ? 14.825 8.561 7.568 1.00 78.31 94 GLY A C 1
ATOM 707 O O . GLY A 1 94 ? 15.209 9.661 7.957 1.00 78.31 94 GLY A O 1
ATOM 708 N N . VAL A 1 95 ? 15.220 7.424 8.149 1.00 81.19 95 VAL A N 1
ATOM 709 C CA . VAL A 1 95 ? 16.083 7.352 9.334 1.00 81.19 95 VAL A CA 1
ATOM 710 C C . VAL A 1 95 ? 17.538 7.591 8.942 1.00 81.19 95 VAL A C 1
ATOM 712 O O . VAL A 1 95 ? 18.026 7.068 7.940 1.00 81.19 95 VAL A O 1
ATOM 715 N N . HIS A 1 96 ? 18.264 8.369 9.737 1.00 82.62 96 HIS A N 1
ATOM 716 C CA . HIS A 1 96 ? 19.686 8.629 9.551 1.00 82.62 96 HIS A CA 1
ATOM 717 C C . HIS A 1 96 ? 20.388 8.852 10.895 1.00 82.62 96 HIS A C 1
ATOM 719 O O . HIS A 1 96 ? 19.763 9.016 11.943 1.00 82.62 96 HIS A O 1
ATOM 725 N N . ALA A 1 97 ? 21.720 8.912 10.871 1.00 84.38 97 ALA A N 1
ATOM 726 C CA . ALA A 1 97 ? 22.483 9.313 12.047 1.00 84.38 97 ALA A CA 1
ATOM 727 C C . ALA A 1 97 ? 22.037 10.711 12.509 1.00 84.38 97 ALA A C 1
ATOM 729 O O . ALA A 1 97 ? 21.954 11.642 11.704 1.00 84.38 97 ALA A O 1
ATOM 730 N N . GLY A 1 98 ? 21.742 10.853 13.798 1.00 86.50 98 GLY A N 1
ATOM 731 C CA . GLY A 1 98 ? 21.194 12.078 14.374 1.00 86.50 98 GLY A CA 1
ATOM 732 C C . GLY A 1 98 ? 19.665 12.158 14.385 1.00 86.50 98 GLY A C 1
ATOM 733 O O . GLY A 1 98 ? 19.142 13.118 14.946 1.00 86.50 98 GLY A O 1
ATOM 734 N N . SER A 1 99 ? 18.937 11.189 13.814 1.00 90.75 99 SER A N 1
ATOM 735 C CA . SER A 1 99 ? 17.477 11.135 13.950 1.00 90.75 99 SER A CA 1
ATOM 736 C C . SER A 1 99 ? 17.067 10.974 15.419 1.00 90.75 99 SER A C 1
ATOM 738 O O . SER A 1 99 ? 17.697 10.242 16.186 1.00 90.75 99 SER A O 1
ATOM 740 N N . THR A 1 100 ? 15.991 11.652 15.811 1.00 95.50 100 THR A N 1
ATOM 741 C CA . THR A 1 100 ? 15.384 11.506 17.138 1.00 95.50 100 THR A CA 1
ATOM 742 C C . THR A 1 100 ? 14.634 10.182 17.222 1.00 95.50 100 THR A C 1
ATOM 744 O O . THR A 1 100 ? 13.740 9.946 16.412 1.00 95.50 100 THR A O 1
ATOM 747 N N . VAL A 1 101 ? 14.969 9.355 18.214 1.00 97.06 101 VAL A N 1
ATOM 748 C CA . VAL A 1 101 ? 14.216 8.142 18.551 1.00 97.06 101 VAL A CA 1
ATOM 749 C C . VAL A 1 101 ? 13.105 8.517 19.522 1.00 97.06 101 VAL A C 1
ATOM 751 O O . VAL A 1 101 ? 13.373 9.085 20.586 1.00 97.06 101 VAL A O 1
ATOM 754 N N . LYS A 1 102 ? 11.867 8.206 19.150 1.00 96.50 102 LYS A N 1
ATOM 755 C CA . LYS A 1 102 ? 10.657 8.503 19.914 1.00 96.50 102 LYS A CA 1
ATOM 756 C C . LYS A 1 102 ? 10.107 7.260 20.599 1.00 96.50 102 LYS A C 1
ATOM 758 O O . LYS A 1 102 ? 10.218 6.158 20.066 1.00 96.50 102 LYS A O 1
ATOM 763 N N . ALA A 1 103 ? 9.484 7.456 21.755 1.00 97.25 103 ALA A N 1
ATOM 764 C CA . ALA A 1 103 ? 8.734 6.415 22.436 1.00 97.25 103 ALA A CA 1
ATOM 765 C C . ALA A 1 103 ? 7.567 5.976 21.540 1.00 97.25 103 ALA A C 1
ATOM 767 O O . ALA A 1 103 ? 6.798 6.818 21.070 1.00 97.25 103 ALA A O 1
ATOM 768 N N . VAL A 1 104 ? 7.445 4.675 21.280 1.00 96.50 104 VAL A N 1
ATOM 769 C CA . VAL A 1 104 ? 6.368 4.128 20.443 1.00 96.50 104 VAL A CA 1
ATOM 770 C C . VAL A 1 104 ? 5.050 4.000 21.193 1.00 96.50 104 VAL A C 1
ATOM 772 O O . VAL A 1 104 ? 4.009 3.939 20.545 1.00 96.50 104 VAL A O 1
ATOM 775 N N . HIS A 1 105 ? 5.094 3.992 22.526 1.00 92.69 105 HIS A N 1
ATOM 776 C CA . HIS A 1 105 ? 3.945 3.853 23.408 1.00 92.69 105 HIS A CA 1
ATOM 777 C C . HIS A 1 105 ? 4.168 4.587 24.742 1.00 92.69 105 HIS A C 1
ATOM 779 O O . HIS A 1 105 ? 5.296 4.978 25.055 1.00 92.69 105 HIS A O 1
ATOM 785 N N . ASP A 1 106 ? 3.086 4.807 25.490 1.00 85.88 106 ASP A N 1
ATOM 786 C CA . ASP A 1 106 ? 3.112 5.417 26.819 1.00 85.88 106 ASP A CA 1
ATOM 787 C C . ASP A 1 106 ? 3.623 4.393 27.847 1.00 85.88 106 ASP A C 1
ATOM 789 O O . ASP A 1 106 ? 3.141 3.263 27.880 1.00 85.88 106 ASP A O 1
ATOM 793 N N . GLY A 1 107 ? 4.545 4.782 28.727 1.00 92.06 107 GLY A N 1
ATOM 794 C CA . GLY A 1 107 ? 5.053 3.871 29.749 1.00 92.06 107 GLY A CA 1
ATOM 795 C C . GLY A 1 107 ? 6.105 4.475 30.670 1.00 92.06 107 GLY A C 1
ATOM 796 O O . GLY A 1 107 ? 6.451 5.653 30.596 1.00 92.06 107 GLY A O 1
ATOM 797 N N . THR A 1 108 ? 6.637 3.646 31.563 1.00 95.06 108 THR A N 1
ATOM 798 C CA . THR A 1 108 ? 7.699 4.020 32.504 1.00 95.06 108 THR A CA 1
ATOM 799 C C . THR A 1 108 ? 9.018 3.372 32.106 1.00 95.06 108 THR A C 1
ATOM 801 O O . THR A 1 108 ? 9.101 2.158 31.941 1.00 95.06 108 THR A O 1
ATOM 804 N N . VAL A 1 109 ? 10.081 4.165 32.005 1.00 98.12 109 VAL A N 1
ATOM 805 C CA . VAL A 1 109 ? 11.442 3.676 31.770 1.00 98.12 109 VAL A CA 1
ATOM 806 C C . VAL A 1 109 ? 11.913 2.910 33.004 1.00 98.12 109 VAL A C 1
ATOM 808 O O . VAL A 1 109 ? 12.091 3.498 34.070 1.00 98.12 109 VAL A O 1
ATOM 811 N N . THR A 1 110 ? 12.149 1.606 32.886 1.00 96.56 110 THR A N 1
ATOM 812 C CA . THR A 1 110 ? 12.579 0.776 34.024 1.00 96.56 110 THR A CA 1
ATOM 813 C C . THR A 1 110 ? 14.061 0.438 33.989 1.00 96.56 110 THR A C 1
ATOM 815 O O . THR A 1 110 ? 14.632 0.185 35.049 1.00 96.56 110 THR A O 1
ATOM 818 N N . GLN A 1 111 ? 14.701 0.459 32.813 1.00 97.19 111 GLN A N 1
ATOM 819 C CA . GLN A 1 111 ? 16.144 0.239 32.683 1.00 97.19 111 GLN A CA 1
ATOM 820 C C . GLN A 1 111 ? 16.773 1.163 31.637 1.00 97.19 111 GLN A C 1
ATOM 822 O O . GLN A 1 111 ? 16.233 1.332 30.545 1.00 97.19 111 GLN A O 1
ATOM 827 N N . VAL A 1 112 ? 17.947 1.709 31.963 1.00 97.81 112 VAL A N 1
ATOM 828 C CA . VAL A 1 112 ? 18.858 2.354 31.003 1.00 97.81 112 VAL A CA 1
ATOM 829 C C . VAL A 1 112 ? 20.254 1.795 31.245 1.00 97.81 112 VAL A C 1
ATOM 831 O O . VAL A 1 112 ? 20.973 2.246 32.141 1.00 97.81 112 VAL A O 1
ATOM 834 N N . LYS A 1 113 ? 20.626 0.754 30.499 1.00 96.50 113 LYS A N 1
ATOM 835 C CA . LYS A 1 113 ? 21.821 -0.051 30.789 1.00 96.50 113 LYS A CA 1
ATOM 836 C C . LYS A 1 113 ? 22.556 -0.462 29.526 1.00 96.50 113 LYS A C 1
ATOM 838 O O . LYS A 1 113 ? 22.032 -0.376 28.424 1.00 96.50 113 LYS A O 1
ATOM 843 N N . TYR A 1 114 ? 23.787 -0.918 29.720 1.00 94.94 114 TYR A N 1
ATOM 844 C CA . TYR A 1 114 ? 24.582 -1.562 28.687 1.00 94.94 114 TYR A CA 1
ATOM 845 C C . TYR A 1 114 ? 24.472 -3.083 28.809 1.00 94.94 114 TYR A C 1
ATOM 847 O O . TYR A 1 114 ? 24.685 -3.621 29.900 1.00 94.94 114 TYR A O 1
ATOM 855 N N . TYR A 1 115 ? 24.205 -3.767 27.698 1.00 90.19 115 TYR A N 1
ATOM 856 C CA . TYR A 1 115 ? 24.307 -5.221 27.593 1.00 90.19 115 TYR A CA 1
ATOM 857 C C . TYR A 1 115 ? 25.041 -5.586 26.290 1.00 90.19 115 TYR A C 1
ATOM 859 O O . TYR A 1 115 ? 24.647 -5.101 25.232 1.00 90.19 115 TYR A O 1
ATOM 867 N N . PRO A 1 116 ? 26.115 -6.400 26.325 1.00 88.69 116 PRO A N 1
ATOM 868 C CA . PRO A 1 116 ? 26.852 -6.758 25.112 1.00 88.69 116 PRO A CA 1
ATOM 869 C C . PRO A 1 116 ? 25.945 -7.398 24.053 1.00 88.69 116 PRO A C 1
ATOM 871 O O . PRO A 1 116 ? 25.282 -8.389 24.347 1.00 88.69 116 PRO A O 1
ATOM 874 N N . GLY A 1 117 ? 25.936 -6.856 22.832 1.00 84.50 117 GLY A N 1
ATOM 875 C CA . GLY A 1 117 ? 25.056 -7.305 21.744 1.00 84.50 117 GLY A CA 1
ATOM 876 C C . GLY A 1 117 ? 23.812 -6.433 21.557 1.00 84.50 117 GLY A C 1
ATOM 877 O O . GLY A 1 117 ? 23.376 -6.267 20.429 1.00 84.50 117 GLY A O 1
ATOM 878 N N . LEU A 1 118 ? 23.311 -5.814 22.629 1.00 90.88 118 LEU A N 1
ATOM 879 C CA . LEU A 1 118 ? 22.254 -4.790 22.589 1.00 90.88 118 LEU A CA 1
ATOM 880 C C . LEU A 1 118 ? 22.845 -3.373 22.625 1.00 90.88 118 LEU A C 1
ATOM 882 O O . LEU A 1 118 ? 22.188 -2.384 22.306 1.00 90.88 118 LEU A O 1
ATOM 886 N N . GLU A 1 119 ? 24.098 -3.267 23.062 1.00 91.88 119 GLU A N 1
ATOM 887 C CA . GLU A 1 119 ? 24.764 -2.025 23.424 1.00 91.88 119 GLU A CA 1
ATOM 888 C C . GLU A 1 119 ? 23.995 -1.270 24.528 1.00 91.88 119 GLU A C 1
ATOM 890 O O . GLU A 1 119 ? 23.478 -1.888 25.464 1.00 91.88 119 GLU A O 1
ATOM 895 N N . TRP A 1 120 ? 23.986 0.067 24.508 1.00 94.81 120 TRP A N 1
ATOM 896 C CA . TRP A 1 120 ? 23.149 0.831 25.433 1.00 94.81 120 TRP A CA 1
ATOM 897 C C . TRP A 1 120 ? 21.689 0.748 24.997 1.00 94.81 120 TRP A C 1
ATOM 899 O O . TRP A 1 120 ? 21.358 1.167 23.888 1.00 94.81 120 TRP A O 1
ATOM 909 N N . TYR A 1 121 ? 20.827 0.272 25.893 1.00 96.81 121 TYR A N 1
ATOM 910 C CA . TYR A 1 121 ? 19.401 0.122 25.644 1.00 96.81 121 TYR A CA 1
ATOM 911 C C . TYR A 1 121 ? 18.547 0.879 26.664 1.00 96.81 121 TYR A C 1
ATOM 913 O O . TYR A 1 121 ? 18.981 1.188 27.780 1.00 96.81 121 TYR A O 1
ATOM 921 N N . VAL A 1 122 ? 17.307 1.148 26.261 1.00 98.50 122 VAL A N 1
ATOM 922 C CA . VAL A 1 122 ? 16.236 1.677 27.109 1.00 98.50 122 VAL A CA 1
ATOM 923 C C . VAL A 1 122 ? 15.103 0.660 27.129 1.00 98.50 122 VAL A C 1
ATOM 925 O O . VAL A 1 122 ? 14.628 0.267 26.068 1.00 98.50 122 VAL A O 1
ATOM 928 N N . TRP A 1 123 ? 14.678 0.240 28.321 1.00 98.19 123 TRP A N 1
ATOM 929 C CA . TRP A 1 123 ? 13.515 -0.629 28.516 1.00 98.19 123 TRP A CA 1
ATOM 930 C C . TRP A 1 123 ? 12.371 0.173 29.121 1.00 98.19 123 TRP A C 1
ATOM 932 O O . TRP A 1 123 ? 12.514 0.732 30.214 1.00 98.19 123 TRP A O 1
ATOM 942 N N . VAL A 1 124 ? 11.246 0.214 28.418 1.00 98.00 124 VAL A N 1
ATOM 943 C CA . VAL A 1 124 ? 10.014 0.875 28.853 1.00 98.00 124 VAL A CA 1
ATOM 944 C C . VAL A 1 124 ? 8.989 -0.197 29.208 1.00 98.00 124 VAL A C 1
ATOM 946 O O . VAL A 1 124 ? 8.894 -1.213 28.531 1.00 98.00 124 VAL A O 1
ATOM 949 N N . HIS A 1 125 ? 8.284 -0.007 30.322 1.00 93.88 125 HIS A N 1
ATOM 950 C CA . HIS A 1 125 ? 7.158 -0.837 30.735 1.00 93.88 125 HIS A CA 1
ATOM 951 C C . HIS A 1 125 ? 5.871 -0.031 30.604 1.00 93.88 125 HIS A C 1
ATOM 953 O O . HIS A 1 125 ? 5.719 1.000 31.266 1.00 93.88 125 HIS A O 1
ATOM 959 N N . SER A 1 126 ? 4.961 -0.518 29.776 1.00 89.06 126 SER A N 1
ATOM 960 C CA . SER A 1 126 ? 3.674 0.104 29.486 1.00 89.06 126 SER A CA 1
ATOM 961 C C . SER A 1 126 ? 2.588 -0.470 30.397 1.00 89.06 126 SER A C 1
ATOM 963 O O . SER A 1 126 ? 2.576 -1.665 30.705 1.00 89.06 126 SER A O 1
ATOM 965 N N . ASP A 1 127 ? 1.646 0.370 30.831 1.00 78.44 127 ASP A N 1
ATOM 966 C CA . ASP A 1 127 ? 0.609 -0.008 31.810 1.00 78.44 127 ASP A CA 1
ATOM 967 C C . ASP A 1 127 ? -0.344 -1.103 31.297 1.00 78.44 127 ASP A C 1
ATOM 969 O O . ASP A 1 127 ? -0.975 -1.821 32.076 1.00 78.44 127 ASP A O 1
ATOM 973 N N . ASP A 1 128 ? -0.439 -1.265 29.977 1.00 73.50 128 ASP A N 1
ATOM 974 C CA . ASP A 1 128 ? -1.226 -2.307 29.318 1.00 73.50 128 ASP A CA 1
ATOM 975 C C . ASP A 1 128 ? -0.475 -3.655 29.204 1.00 73.50 128 ASP A C 1
ATOM 977 O O . ASP A 1 128 ? -0.954 -4.622 28.594 1.00 73.50 128 ASP A O 1
ATOM 981 N N . GLY A 1 129 ? 0.705 -3.736 29.822 1.00 82.81 129 GLY A N 1
ATOM 982 C CA . GLY A 1 129 ? 1.530 -4.926 29.972 1.00 82.81 129 GLY A CA 1
ATOM 983 C C . GLY A 1 129 ? 2.535 -5.155 28.848 1.00 82.81 129 GLY A C 1
ATOM 984 O O . GLY A 1 129 ? 3.175 -6.205 28.853 1.00 82.81 129 GLY A O 1
ATOM 985 N N . PHE A 1 130 ? 2.656 -4.250 27.867 1.00 92.06 130 PHE A N 1
ATOM 986 C CA . PHE A 1 130 ? 3.784 -4.297 26.930 1.00 92.06 130 PHE A CA 1
ATOM 987 C C . PHE A 1 130 ? 5.086 -3.827 27.578 1.00 92.06 130 PHE A C 1
ATOM 989 O O . PHE A 1 130 ? 5.103 -3.096 28.566 1.00 92.06 130 PHE A O 1
ATOM 996 N N . ASN A 1 131 ? 6.187 -4.296 27.008 1.00 96.44 131 ASN A N 1
ATOM 997 C CA . ASN A 1 131 ? 7.518 -3.801 27.275 1.00 96.44 131 ASN A CA 1
ATOM 998 C C . ASN A 1 131 ? 8.214 -3.555 25.942 1.00 96.44 131 ASN A C 1
ATOM 1000 O O . ASN A 1 131 ? 8.198 -4.433 25.073 1.00 96.44 131 ASN A O 1
ATOM 1004 N N . GLU A 1 132 ? 8.832 -2.389 25.797 1.00 98.19 132 GLU A N 1
ATOM 1005 C CA . GLU A 1 132 ? 9.532 -1.973 24.587 1.00 98.19 132 GLU A CA 1
ATOM 1006 C C . GLU A 1 132 ? 11.024 -1.794 24.879 1.00 98.19 132 GLU A C 1
ATOM 1008 O O . GLU A 1 132 ? 11.408 -1.069 25.803 1.00 98.19 132 GLU A O 1
ATOM 1013 N N . VAL A 1 133 ? 11.871 -2.435 24.069 1.00 98.38 133 VAL A N 1
ATOM 1014 C CA . VAL A 1 133 ? 13.330 -2.307 24.150 1.00 98.38 133 VAL A CA 1
ATOM 1015 C C . VAL A 1 133 ? 13.864 -1.536 22.950 1.00 98.38 133 VAL A C 1
ATOM 1017 O O . VAL A 1 133 ? 13.696 -1.947 21.806 1.00 98.38 133 VAL A O 1
ATOM 1020 N N . TYR A 1 134 ? 14.508 -0.402 23.215 1.00 98.12 134 TYR A N 1
ATOM 1021 C CA . TYR A 1 134 ? 15.173 0.425 22.208 1.00 98.12 134 TYR A CA 1
ATOM 1022 C C . TYR A 1 134 ? 16.677 0.216 22.354 1.00 98.12 134 TYR A C 1
ATOM 1024 O O . TYR A 1 134 ? 17.236 0.608 23.380 1.00 98.12 134 TYR A O 1
ATOM 1032 N N . GLN A 1 135 ? 17.334 -0.380 21.360 1.00 96.38 135 GLN A N 1
ATOM 1033 C CA . GLN A 1 135 ? 18.727 -0.828 21.488 1.00 96.38 135 GLN A CA 1
ATOM 1034 C C . GLN A 1 135 ? 19.541 -0.636 20.196 1.00 96.38 135 GLN A C 1
ATOM 1036 O O . GLN A 1 135 ? 19.034 -0.154 19.180 1.00 96.38 135 GLN A O 1
ATOM 1041 N N . GLU A 1 136 ? 20.835 -0.957 20.263 1.00 92.75 136 GLU A N 1
ATOM 1042 C CA . GLU A 1 136 ? 21.815 -0.987 19.158 1.00 92.75 136 GLU A CA 1
ATOM 1043 C C . GLU A 1 136 ? 22.096 0.354 18.453 1.00 92.75 136 GLU A C 1
ATOM 1045 O O . GLU A 1 136 ? 22.998 0.453 17.618 1.00 92.75 136 GLU A O 1
ATOM 1050 N N . THR A 1 137 ? 21.407 1.429 18.847 1.00 91.56 137 THR A N 1
ATOM 1051 C CA . THR A 1 137 ? 21.541 2.751 18.220 1.00 91.56 137 THR A CA 1
ATOM 1052 C C . THR A 1 137 ? 22.221 3.803 19.095 1.00 91.56 137 THR A C 1
ATOM 1054 O O . THR A 1 137 ? 22.719 4.801 18.573 1.00 91.56 137 THR A O 1
ATOM 1057 N N . PHE A 1 138 ? 22.257 3.616 20.419 1.00 92.38 138 PHE A N 1
ATOM 1058 C CA . PHE A 1 138 ? 22.682 4.652 21.362 1.00 92.38 138 PHE A CA 1
ATOM 1059 C C . PHE A 1 138 ? 24.112 4.452 21.875 1.00 92.38 138 PHE A C 1
ATOM 1061 O O . PHE A 1 138 ? 24.544 3.342 22.179 1.00 92.38 138 PHE A O 1
ATOM 1068 N N . GLY A 1 139 ? 24.827 5.556 22.095 1.00 91.62 139 GLY A N 1
ATOM 1069 C CA . GLY A 1 139 ? 25.798 5.650 23.181 1.00 91.62 139 GLY A CA 1
ATOM 1070 C C . GLY A 1 139 ? 25.141 6.206 24.448 1.00 91.62 139 GLY A C 1
ATOM 1071 O O . GLY A 1 139 ? 24.083 6.832 24.391 1.00 91.62 139 GLY A O 1
ATOM 1072 N N . GLN A 1 140 ? 25.797 6.056 25.604 1.00 91.31 140 GLN A N 1
ATOM 1073 C CA . GLN A 1 140 ? 25.254 6.514 26.895 1.00 91.31 140 GLN A CA 1
ATOM 1074 C C . GLN A 1 140 ? 24.779 7.981 26.882 1.00 91.31 140 GLN A C 1
ATOM 1076 O O . GLN A 1 140 ? 23.745 8.301 27.456 1.00 91.31 140 GLN A O 1
ATOM 1081 N N . GLY A 1 141 ? 25.525 8.8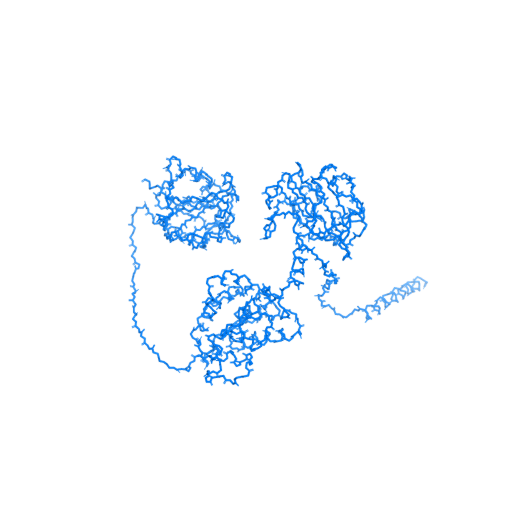84 26.231 1.00 93.12 141 GLY A N 1
ATOM 1082 C CA . GLY A 1 141 ? 25.188 10.316 26.166 1.00 93.12 141 GLY A CA 1
ATOM 1083 C C . GLY A 1 141 ? 24.091 10.678 25.154 1.00 93.12 141 GLY A C 1
ATOM 1084 O O . GLY A 1 141 ? 23.606 11.817 25.139 1.00 93.12 141 GLY A O 1
ATOM 1085 N N . ASP A 1 142 ? 23.702 9.737 24.294 1.00 94.25 142 ASP A N 1
ATOM 1086 C CA . ASP A 1 142 ? 22.661 9.951 23.291 1.00 94.25 142 ASP A CA 1
ATOM 1087 C C . ASP A 1 142 ? 21.257 9.700 23.864 1.00 94.25 142 ASP A C 1
ATOM 1089 O O . ASP A 1 142 ? 20.292 10.284 23.369 1.00 94.25 142 ASP A O 1
ATOM 1093 N N . ILE A 1 143 ? 21.148 8.914 24.941 1.00 97.50 143 ILE A N 1
ATOM 1094 C CA . ILE A 1 143 ? 19.898 8.648 25.664 1.00 97.50 143 ILE A CA 1
ATOM 1095 C C . ILE A 1 143 ? 19.486 9.898 26.456 1.00 97.50 143 ILE A C 1
ATOM 1097 O O . ILE A 1 143 ? 20.309 10.523 27.129 1.00 97.50 143 ILE A O 1
ATOM 1101 N N . LYS A 1 144 ? 18.215 10.300 26.338 1.00 97.56 144 LYS A N 1
ATOM 1102 C CA . LYS A 1 144 ? 17.659 11.518 26.963 1.00 97.56 144 LYS A CA 1
ATOM 1103 C C . LYS A 1 144 ? 16.741 11.240 28.149 1.00 97.56 144 LYS A C 1
ATOM 1105 O O . LYS A 1 144 ? 16.429 12.172 28.887 1.00 97.56 144 LYS A O 1
ATOM 1110 N N . VAL A 1 145 ? 16.371 9.981 28.350 1.00 97.75 145 VAL A N 1
ATOM 1111 C CA . VAL A 1 145 ? 15.573 9.504 29.484 1.00 97.75 145 VAL A CA 1
ATOM 1112 C C . VAL A 1 145 ? 16.442 8.782 30.516 1.00 97.75 145 VAL A C 1
ATOM 1114 O O . VAL A 1 145 ? 17.566 8.371 30.229 1.00 97.75 145 VAL A O 1
ATOM 1117 N N . LYS A 1 146 ? 15.928 8.619 31.734 1.00 97.00 146 LYS A N 1
ATOM 1118 C CA . LYS A 1 146 ? 16.555 7.841 32.817 1.00 97.00 146 LYS A CA 1
ATOM 1119 C C . LYS A 1 146 ? 15.535 6.908 33.464 1.00 97.00 146 LYS A C 1
ATOM 1121 O O . LYS A 1 146 ? 14.331 7.106 33.330 1.00 97.00 146 LYS A O 1
ATOM 1126 N N . GLU A 1 147 ? 16.028 5.911 34.193 1.00 97.81 147 GLU A N 1
ATOM 1127 C CA . GLU A 1 147 ? 15.182 5.012 34.985 1.00 97.81 147 GLU A CA 1
ATOM 1128 C C . GLU A 1 147 ? 14.231 5.808 35.900 1.00 97.81 147 GLU A C 1
ATOM 1130 O O . GLU A 1 147 ? 14.648 6.743 36.591 1.00 97.81 147 GLU A O 1
ATOM 1135 N N . GLY A 1 148 ? 12.951 5.435 35.885 1.00 93.88 148 GLY A N 1
ATOM 1136 C CA . GLY A 1 148 ? 11.859 6.083 36.607 1.00 93.88 148 GLY A CA 1
ATOM 1137 C C . GLY A 1 148 ? 11.141 7.201 35.844 1.00 93.88 148 GLY A C 1
ATOM 1138 O O . GLY A 1 148 ? 10.105 7.662 36.322 1.00 93.88 148 GLY A O 1
ATOM 1139 N N . ASP A 1 149 ? 11.644 7.642 34.686 1.00 96.81 149 ASP A N 1
ATOM 1140 C CA . ASP A 1 149 ? 10.922 8.610 33.855 1.00 96.81 149 ASP A CA 1
ATOM 1141 C C . ASP A 1 149 ? 9.670 7.969 33.243 1.00 96.81 149 ASP A C 1
ATOM 1143 O O . ASP A 1 149 ? 9.722 6.856 32.722 1.00 96.81 149 ASP A O 1
ATOM 1147 N N . HIS A 1 150 ? 8.555 8.696 33.266 1.00 92.75 150 HIS A N 1
ATOM 1148 C CA . HIS A 1 150 ? 7.385 8.367 32.457 1.00 92.75 150 HIS A CA 1
ATOM 1149 C C . HIS A 1 150 ? 7.517 9.038 31.089 1.00 92.75 150 HIS A C 1
ATOM 1151 O O . HIS A 1 150 ? 7.804 10.235 31.014 1.00 92.75 150 HIS A O 1
ATOM 1157 N N . VAL A 1 151 ? 7.277 8.283 30.024 1.00 88.81 151 VAL A N 1
ATOM 1158 C CA . VAL A 1 151 ? 7.271 8.748 28.636 1.00 88.81 151 VAL A CA 1
ATOM 1159 C C . VAL A 1 151 ? 5.881 8.556 28.047 1.00 88.81 151 VAL A C 1
ATOM 1161 O O . VAL A 1 151 ? 5.214 7.567 28.331 1.00 88.81 151 VAL A O 1
ATOM 1164 N N . ASN A 1 152 ? 5.435 9.505 27.236 1.00 88.69 152 ASN A N 1
ATOM 1165 C CA . ASN A 1 152 ? 4.276 9.331 26.369 1.00 88.69 152 ASN A CA 1
ATOM 1166 C C . ASN A 1 152 ? 4.755 8.995 24.956 1.00 88.69 152 ASN A C 1
ATOM 1168 O O . ASN A 1 152 ? 5.868 9.356 24.563 1.00 88.69 152 ASN A O 1
ATOM 1172 N N . ALA A 1 153 ? 3.899 8.376 24.154 1.00 86.00 153 ALA A N 1
ATOM 1173 C CA . ALA A 1 153 ? 4.147 8.127 22.750 1.00 86.00 153 ALA A CA 1
ATOM 1174 C C . ALA A 1 153 ? 4.558 9.431 22.051 1.00 86.00 153 ALA A C 1
ATOM 1176 O O . ALA A 1 153 ? 3.810 10.412 22.014 1.00 86.00 153 ALA A O 1
ATOM 1177 N N . GLY A 1 154 ? 5.750 9.424 21.456 1.00 86.56 154 GLY A N 1
ATOM 1178 C CA . GLY A 1 154 ? 6.329 10.569 20.754 1.00 86.56 154 GLY A CA 1
ATOM 1179 C C . GLY A 1 154 ? 7.373 11.342 21.540 1.00 86.56 154 GLY A C 1
ATOM 1180 O O . GLY A 1 154 ? 8.126 12.109 20.930 1.00 86.56 154 GLY A O 1
ATOM 1181 N N . ASP A 1 155 ? 7.460 11.118 22.852 1.00 93.19 155 ASP A N 1
ATOM 1182 C CA . ASP A 1 155 ? 8.515 11.689 23.676 1.00 93.19 155 ASP A CA 1
ATOM 1183 C C . ASP A 1 155 ? 9.876 11.142 23.242 1.00 93.19 155 ASP A C 1
ATOM 1185 O O . ASP A 1 155 ? 10.017 10.018 22.760 1.00 93.19 155 ASP A O 1
ATOM 1189 N N . THR A 1 156 ? 10.909 11.969 23.372 1.00 97.56 156 THR A N 1
ATOM 1190 C CA . THR A 1 156 ? 12.256 11.602 22.931 1.00 97.56 156 THR A CA 1
ATOM 1191 C C . THR A 1 156 ? 12.890 10.605 23.895 1.00 97.56 156 THR A C 1
ATOM 1193 O O . THR A 1 156 ? 13.160 10.947 25.042 1.00 97.56 156 THR A O 1
ATOM 1196 N N . ILE A 1 157 ? 13.223 9.413 23.397 1.00 98.31 157 ILE A N 1
ATOM 1197 C CA . ILE A 1 157 ? 14.040 8.417 24.103 1.00 98.31 157 ILE A CA 1
ATOM 1198 C C . ILE A 1 157 ? 15.524 8.771 23.985 1.00 98.31 157 ILE A C 1
ATOM 1200 O O . ILE A 1 157 ? 16.268 8.751 24.968 1.00 98.31 157 ILE A O 1
ATOM 1204 N N . GLY A 1 158 ? 15.968 9.131 22.780 1.00 96.25 158 GLY A N 1
ATOM 1205 C CA . GLY A 1 158 ? 17.379 9.360 22.494 1.00 96.25 158 GLY A CA 1
ATOM 1206 C C . GLY A 1 158 ? 17.644 9.870 21.084 1.00 96.25 158 GLY A C 1
ATOM 1207 O O . GLY A 1 158 ? 16.727 10.176 20.322 1.00 96.25 158 GLY A O 1
ATOM 1208 N N . THR A 1 159 ? 18.920 9.949 20.724 1.00 95.00 159 THR A N 1
ATOM 1209 C CA . THR A 1 159 ? 19.371 10.293 19.370 1.00 95.00 159 THR A CA 1
ATOM 1210 C C . THR A 1 159 ? 20.089 9.099 18.743 1.00 95.00 159 THR A C 1
ATOM 1212 O O . THR A 1 159 ? 21.024 8.566 19.331 1.00 95.00 159 THR A O 1
ATOM 1215 N N . ALA A 1 160 ? 19.669 8.681 17.550 1.00 88.12 160 ALA A N 1
ATOM 1216 C CA . ALA A 1 160 ? 20.248 7.536 16.851 1.00 88.12 160 ALA A CA 1
ATOM 1217 C C . ALA A 1 160 ? 21.696 7.814 16.393 1.00 88.12 160 ALA A C 1
ATOM 1219 O O . ALA A 1 160 ? 21.985 8.883 15.838 1.00 88.12 160 ALA A O 1
ATOM 1220 N N . ARG A 1 161 ? 22.613 6.854 16.584 1.00 80.06 161 ARG A N 1
ATOM 1221 C CA . ARG A 1 161 ? 24.053 6.979 16.271 1.00 80.06 161 ARG A CA 1
ATOM 1222 C C . ARG A 1 161 ? 24.609 5.857 15.376 1.00 80.06 161 ARG A C 1
ATOM 1224 O O . ARG A 1 161 ? 23.891 4.989 14.904 1.00 80.06 161 ARG A O 1
ATOM 1231 N N . LEU A 1 162 ? 25.916 5.968 15.089 1.00 51.16 162 LEU A N 1
ATOM 1232 C CA . LEU A 1 162 ? 26.741 5.418 13.988 1.00 51.16 162 LEU A CA 1
ATOM 1233 C C . LEU A 1 162 ? 26.660 3.913 13.634 1.00 51.16 162 LEU A C 1
ATOM 1235 O O . LEU A 1 162 ? 27.318 3.522 12.672 1.00 51.16 162 LEU A O 1
ATOM 1239 N N . ASN A 1 163 ? 25.856 3.091 14.308 1.00 58.31 163 ASN A N 1
ATOM 1240 C CA . ASN A 1 163 ? 25.766 1.647 14.033 1.00 58.31 163 ASN A CA 1
ATOM 1241 C C . ASN A 1 163 ? 24.650 1.266 13.044 1.00 58.31 163 ASN A C 1
ATOM 1243 O O . ASN A 1 163 ? 24.365 0.092 12.821 1.00 58.31 163 ASN A O 1
ATOM 1247 N N . GLY A 1 164 ? 24.052 2.260 12.386 1.00 76.12 164 GLY A N 1
ATOM 1248 C CA . GLY A 1 164 ? 23.308 2.048 11.148 1.00 76.12 164 GLY A CA 1
ATOM 1249 C C . GLY A 1 164 ? 21.861 1.592 11.309 1.00 76.12 164 GLY A C 1
ATOM 1250 O O . GLY A 1 164 ? 21.201 1.463 10.285 1.00 76.12 164 GLY A O 1
ATOM 1251 N N . HIS A 1 165 ? 21.344 1.379 12.523 1.00 89.38 165 HIS A N 1
ATOM 1252 C CA . HIS A 1 165 ? 19.921 1.109 12.758 1.00 89.38 165 HIS A CA 1
ATOM 1253 C C . HIS A 1 165 ? 19.492 1.396 14.211 1.00 89.38 165 HIS A C 1
ATOM 1255 O O . HIS A 1 165 ? 20.334 1.657 15.071 1.00 89.38 165 HIS A O 1
ATOM 1261 N N . LEU A 1 166 ? 18.178 1.387 14.463 1.00 95.38 166 LEU A N 1
ATOM 1262 C CA . LEU A 1 166 ? 17.568 1.136 15.777 1.00 95.38 166 LEU A CA 1
ATOM 1263 C C . LEU A 1 166 ? 16.940 -0.252 15.738 1.00 95.38 166 LEU A C 1
ATOM 1265 O O . LEU A 1 166 ? 16.074 -0.476 14.897 1.00 95.38 166 LEU A O 1
ATOM 1269 N N . HIS A 1 167 ? 17.314 -1.128 16.662 1.00 96.44 167 HIS A N 1
ATOM 1270 C CA . HIS A 1 167 ? 16.549 -2.340 16.920 1.00 96.44 167 HIS A CA 1
ATOM 1271 C C . HIS A 1 167 ? 15.459 -2.027 17.950 1.00 96.44 167 HIS A C 1
ATOM 1273 O O . HIS A 1 167 ? 15.737 -1.459 19.013 1.00 96.44 167 HIS A O 1
ATOM 1279 N N . LEU A 1 168 ? 14.214 -2.368 17.615 1.00 98.31 168 LEU A N 1
ATOM 1280 C CA . LEU A 1 168 ? 13.063 -2.254 18.508 1.00 98.31 168 LEU A CA 1
ATOM 1281 C C . LEU A 1 168 ? 12.455 -3.637 18.743 1.00 98.31 168 LEU A C 1
ATOM 1283 O O . LEU A 1 168 ? 11.894 -4.211 17.812 1.00 98.31 168 LEU A O 1
ATOM 1287 N N . GLY A 1 169 ? 12.508 -4.128 19.978 1.00 98.38 169 GLY A N 1
ATOM 1288 C CA . GLY A 1 169 ? 11.803 -5.340 20.404 1.00 98.38 169 GLY A CA 1
ATOM 1289 C C . GLY A 1 169 ? 10.566 -5.000 21.238 1.00 98.38 169 GLY A C 1
ATOM 1290 O O . GLY A 1 169 ? 10.564 -4.015 21.982 1.00 98.38 169 GLY A O 1
ATOM 1291 N N . ILE A 1 170 ? 9.506 -5.808 21.125 1.00 98.44 170 ILE A N 1
ATOM 1292 C CA . ILE A 1 170 ? 8.282 -5.665 21.931 1.00 98.44 170 ILE A CA 1
ATOM 1293 C C . ILE A 1 170 ? 7.892 -7.018 22.533 1.00 98.44 170 ILE A C 1
ATOM 1295 O O . ILE A 1 170 ? 7.824 -8.023 21.827 1.00 98.44 170 ILE A O 1
ATOM 1299 N N . THR A 1 171 ? 7.589 -7.052 23.833 1.00 97.69 171 THR A N 1
ATOM 1300 C CA . THR A 1 171 ? 7.184 -8.275 24.550 1.00 97.69 171 THR A CA 1
ATOM 1301 C C . THR A 1 171 ? 6.109 -8.015 25.613 1.00 97.69 171 THR A C 1
ATOM 1303 O O . THR A 1 171 ? 5.914 -6.889 26.062 1.00 97.69 171 THR A O 1
ATOM 1306 N N . LYS A 1 172 ? 5.397 -9.068 26.039 1.00 91.38 172 LYS A N 1
ATOM 1307 C CA . LYS A 1 172 ? 4.552 -9.069 27.250 1.00 91.38 172 LYS A CA 1
ATOM 1308 C C . LYS A 1 172 ? 5.267 -9.660 28.482 1.00 91.38 172 LYS A C 1
ATOM 1310 O O . LYS A 1 172 ? 4.698 -9.649 29.571 1.00 91.38 172 LYS A O 1
ATOM 1315 N N . GLU A 1 173 ? 6.483 -10.190 28.335 1.00 95.19 173 GLU A N 1
ATOM 1316 C CA . GLU A 1 173 ? 7.309 -10.644 29.462 1.00 95.19 173 GLU A CA 1
ATOM 1317 C C . GLU A 1 173 ? 7.927 -9.430 30.167 1.00 95.19 173 GLU A C 1
ATOM 1319 O O . GLU A 1 173 ? 8.606 -8.617 29.549 1.00 95.19 173 GLU A O 1
ATOM 1324 N N . SER A 1 174 ? 7.678 -9.292 31.469 1.00 90.19 174 SER A N 1
ATOM 1325 C CA . SER A 1 174 ? 8.121 -8.135 32.255 1.00 90.19 174 SER A CA 1
ATOM 1326 C C . SER A 1 174 ? 9.533 -8.285 32.826 1.00 90.19 174 SER A C 1
ATOM 1328 O O . SER A 1 174 ? 10.131 -7.298 33.257 1.00 90.19 174 SER A O 1
ATOM 1330 N N . ASP A 1 175 ? 10.089 -9.499 32.834 1.00 94.12 175 ASP A N 1
ATOM 1331 C CA . ASP A 1 175 ? 11.477 -9.753 33.214 1.00 94.12 175 ASP A CA 1
ATOM 1332 C C . ASP A 1 175 ? 12.399 -9.693 31.989 1.00 94.12 175 ASP A C 1
ATOM 1334 O O . ASP A 1 175 ? 12.445 -10.618 31.175 1.00 94.12 175 ASP A O 1
ATOM 1338 N N . PHE A 1 176 ? 13.198 -8.625 31.915 1.00 94.06 176 PHE A N 1
ATOM 1339 C CA . PHE A 1 176 ? 14.192 -8.414 30.860 1.00 94.06 176 PHE A CA 1
ATOM 1340 C C . PHE A 1 176 ? 15.069 -9.645 30.599 1.00 94.06 176 PHE A C 1
ATOM 1342 O O . PHE A 1 176 ? 15.252 -10.039 29.455 1.00 94.06 176 PHE A O 1
ATOM 1349 N N . ASN A 1 177 ? 15.595 -10.293 31.645 1.00 94.19 177 ASN A N 1
ATOM 1350 C CA . ASN A 1 177 ? 16.525 -11.408 31.451 1.00 94.19 177 ASN A CA 1
ATOM 1351 C C . ASN A 1 177 ? 15.816 -12.647 30.895 1.00 94.19 177 ASN A C 1
ATOM 1353 O O . ASN A 1 177 ? 16.434 -13.446 30.191 1.00 94.19 177 ASN A O 1
ATOM 1357 N N . LYS A 1 178 ? 14.527 -12.828 31.212 1.00 95.31 178 LYS A N 1
ATOM 1358 C CA . LYS A 1 178 ? 13.732 -13.912 30.627 1.00 95.31 178 LYS A CA 1
ATOM 1359 C C . LYS A 1 178 ? 13.422 -13.635 29.166 1.00 95.31 178 LYS A C 1
ATOM 1361 O O . LYS A 1 178 ? 13.622 -14.544 28.365 1.00 95.31 178 LYS A O 1
ATOM 1366 N N . ALA A 1 179 ? 12.999 -12.417 28.829 1.00 95.56 179 ALA A N 1
ATOM 1367 C CA . ALA A 1 179 ? 12.762 -12.015 27.444 1.00 95.56 179 ALA A CA 1
ATOM 1368 C C . ALA A 1 179 ? 14.038 -12.171 26.600 1.00 95.56 179 ALA A C 1
ATOM 1370 O O . ALA A 1 179 ? 14.041 -12.881 25.596 1.00 95.56 179 ALA A O 1
ATOM 1371 N N . GLU A 1 180 ? 15.158 -11.636 27.088 1.00 94.56 180 GLU A N 1
ATOM 1372 C CA . GLU A 1 180 ? 16.459 -11.696 26.414 1.00 94.56 180 GLU A CA 1
ATOM 1373 C C . GLU A 1 180 ? 16.960 -13.135 26.226 1.00 94.56 180 GLU A C 1
ATOM 1375 O O . GLU A 1 180 ? 17.500 -13.494 25.183 1.00 94.56 180 GLU A O 1
ATOM 1380 N N . SER A 1 181 ? 16.691 -14.038 27.180 1.00 94.69 181 SER A N 1
ATOM 1381 C CA . SER A 1 181 ? 17.027 -15.463 27.016 1.00 94.69 181 SER A CA 1
ATOM 1382 C C . SER A 1 181 ? 16.320 -16.141 25.827 1.00 94.69 181 SER A C 1
ATOM 1384 O O . SER A 1 181 ? 16.674 -17.266 25.461 1.00 94.69 181 SER A O 1
ATOM 1386 N N . LYS A 1 182 ? 15.321 -15.472 25.233 1.00 94.62 182 LYS A N 1
ATOM 1387 C CA . LYS A 1 182 ? 14.517 -15.911 24.087 1.00 94.62 182 LYS A CA 1
ATOM 1388 C C . LYS A 1 182 ? 14.775 -15.112 22.806 1.00 94.62 182 LYS A C 1
ATOM 1390 O O . LYS A 1 182 ? 14.051 -15.332 21.841 1.00 94.62 182 LYS A O 1
ATOM 1395 N N . ALA A 1 183 ? 15.813 -14.273 22.749 1.00 91.81 183 ALA A N 1
ATOM 1396 C CA . ALA A 1 183 ? 16.144 -13.434 21.584 1.00 91.81 183 ALA A CA 1
ATOM 1397 C C . ALA A 1 183 ? 16.260 -14.204 20.245 1.00 91.81 183 ALA A C 1
ATOM 1399 O O . ALA A 1 183 ? 16.032 -13.665 19.168 1.00 91.81 183 ALA A O 1
ATOM 1400 N N . PHE A 1 184 ? 16.557 -15.508 20.293 1.00 90.81 184 PHE A N 1
ATOM 1401 C CA . PHE A 1 184 ? 16.679 -16.371 19.108 1.00 90.81 184 PHE A CA 1
ATOM 1402 C C . PHE A 1 184 ? 15.640 -17.502 19.048 1.00 90.81 184 PHE A C 1
ATOM 1404 O O . PHE A 1 184 ? 15.840 -18.488 18.335 1.00 90.81 184 PHE A O 1
ATOM 1411 N N . ILE A 1 185 ? 14.559 -17.414 19.832 1.00 86.62 185 ILE A N 1
ATOM 1412 C CA . ILE A 1 185 ? 13.549 -18.470 19.961 1.00 86.62 185 ILE A CA 1
ATOM 1413 C C . ILE A 1 185 ? 12.168 -17.916 19.609 1.00 86.62 185 ILE A C 1
ATOM 1415 O O . ILE A 1 185 ? 11.611 -17.090 20.326 1.00 86.62 185 ILE A O 1
ATOM 1419 N N . ASN A 1 186 ? 11.571 -18.461 18.550 1.00 90.12 186 ASN A N 1
ATOM 1420 C CA . ASN A 1 186 ? 10.207 -18.139 18.147 1.00 90.12 186 ASN A CA 1
ATOM 1421 C C . ASN A 1 186 ? 9.169 -18.903 18.999 1.00 90.12 186 ASN A C 1
ATOM 1423 O O . ASN A 1 186 ? 8.579 -19.883 18.544 1.00 90.12 186 ASN A O 1
ATOM 1427 N N . ASP A 1 187 ? 8.987 -18.503 20.262 1.00 86.06 187 ASP A N 1
ATOM 1428 C CA . ASP A 1 187 ? 7.995 -19.091 21.186 1.00 86.06 187 ASP A CA 1
ATOM 1429 C C . ASP A 1 187 ? 6.853 -18.133 21.573 1.00 86.06 187 ASP A C 1
ATOM 1431 O O . ASP A 1 187 ? 6.036 -18.452 22.437 1.00 86.06 187 ASP A O 1
ATOM 1435 N N . GLY A 1 188 ? 6.778 -16.974 20.912 1.00 87.44 188 GLY A N 1
ATOM 1436 C CA . GLY A 1 188 ? 5.787 -15.930 21.182 1.00 87.44 188 GLY A CA 1
ATOM 1437 C C . GLY A 1 188 ? 6.150 -14.996 22.340 1.00 87.44 188 GLY A C 1
ATOM 1438 O O . GLY A 1 188 ? 5.362 -14.106 22.653 1.00 87.44 188 GLY A O 1
ATOM 1439 N N . THR A 1 189 ? 7.328 -15.163 22.959 1.00 90.06 189 THR A N 1
ATOM 1440 C CA . THR A 1 189 ? 7.867 -14.194 23.930 1.00 90.06 189 THR A CA 1
ATOM 1441 C C . THR A 1 189 ? 8.020 -12.816 23.290 1.00 90.06 189 THR A C 1
ATOM 1443 O O . THR A 1 189 ? 7.532 -11.826 23.834 1.00 90.06 189 THR A O 1
ATOM 1446 N N . TRP A 1 190 ? 8.648 -12.753 22.117 1.00 96.94 190 TRP A N 1
ATOM 1447 C CA . TRP A 1 190 ? 8.787 -11.532 21.329 1.00 96.94 190 TRP A CA 1
ATOM 1448 C C . TRP A 1 190 ? 7.659 -11.408 20.306 1.00 96.94 190 TRP A C 1
ATOM 1450 O O . TRP A 1 190 ? 7.195 -12.404 19.747 1.00 96.94 190 TRP A O 1
ATOM 1460 N N . LEU A 1 191 ? 7.204 -10.179 20.082 1.00 91.44 191 LEU A N 1
ATOM 1461 C CA . LEU A 1 191 ? 6.067 -9.843 19.234 1.00 91.44 191 LEU A CA 1
ATOM 1462 C C . LEU A 1 191 ? 6.523 -8.962 18.077 1.00 91.44 191 LEU A C 1
ATOM 1464 O O . LEU A 1 191 ? 7.392 -8.117 18.260 1.00 91.44 191 LEU A O 1
ATOM 1468 N N . ASP A 1 192 ? 5.872 -9.105 16.921 1.00 95.19 192 ASP A N 1
ATOM 1469 C CA . ASP A 1 192 ? 6.131 -8.276 15.741 1.00 95.19 192 ASP A CA 1
ATOM 1470 C C . ASP A 1 192 ? 5.879 -6.785 16.048 1.00 95.19 192 ASP A C 1
ATOM 1472 O O . ASP A 1 192 ? 4.712 -6.382 16.177 1.00 95.19 192 ASP A O 1
ATOM 1476 N N . PRO A 1 193 ? 6.932 -5.944 16.127 1.00 96.44 193 PRO A N 1
ATOM 1477 C CA . PRO A 1 193 ? 6.781 -4.540 16.488 1.00 96.44 193 PRO A CA 1
ATOM 1478 C C . PRO A 1 193 ? 5.938 -3.758 15.482 1.00 96.44 193 PRO A C 1
ATOM 1480 O O . PRO A 1 193 ? 5.157 -2.894 15.877 1.00 96.44 193 PRO A O 1
ATOM 1483 N N . ILE A 1 194 ? 6.039 -4.082 14.187 1.00 92.00 194 ILE A N 1
ATOM 1484 C CA . ILE A 1 194 ? 5.262 -3.418 13.132 1.00 92.00 194 ILE A CA 1
ATOM 1485 C C . ILE A 1 194 ? 3.782 -3.693 13.347 1.00 92.00 194 ILE A C 1
ATOM 1487 O O . ILE A 1 194 ? 2.968 -2.768 13.342 1.00 92.00 194 ILE A O 1
ATOM 1491 N N . LYS A 1 195 ? 3.435 -4.958 13.593 1.00 85.81 195 LYS A N 1
ATOM 1492 C CA . LYS A 1 195 ? 2.054 -5.362 13.848 1.00 85.81 195 LYS A CA 1
ATOM 1493 C C . LYS A 1 195 ? 1.501 -4.734 15.124 1.00 85.81 195 LYS A C 1
ATOM 1495 O O . LYS A 1 195 ? 0.390 -4.208 15.087 1.00 85.81 195 LYS A O 1
ATOM 1500 N N . VAL A 1 196 ? 2.248 -4.782 16.229 1.00 84.50 196 VAL A N 1
ATOM 1501 C CA . VAL A 1 196 ? 1.800 -4.231 17.518 1.00 84.50 196 VAL A CA 1
ATOM 1502 C C . VAL A 1 196 ? 1.570 -2.724 17.408 1.00 84.50 196 VAL A C 1
ATOM 1504 O O . VAL A 1 196 ? 0.487 -2.259 17.758 1.00 84.50 196 VAL A O 1
ATOM 1507 N N . ILE A 1 197 ? 2.523 -1.975 16.842 1.00 88.38 197 ILE A N 1
ATOM 1508 C CA . ILE A 1 197 ? 2.400 -0.521 16.673 1.00 88.38 197 ILE A CA 1
ATOM 1509 C C . ILE A 1 197 ? 1.240 -0.181 15.734 1.00 88.38 197 ILE A C 1
ATOM 1511 O O . ILE A 1 197 ? 0.421 0.671 16.069 1.00 88.38 197 ILE A O 1
ATOM 1515 N N . GLN A 1 198 ? 1.097 -0.864 14.592 1.00 81.25 198 GLN A N 1
ATOM 1516 C CA . GLN A 1 198 ? -0.021 -0.616 13.673 1.00 81.25 198 GLN A CA 1
ATOM 1517 C C . GLN A 1 198 ? -1.377 -0.925 14.307 1.00 81.25 198 GLN A C 1
ATOM 1519 O O . GLN A 1 198 ? -2.330 -0.169 14.115 1.00 81.25 198 GLN A O 1
ATOM 1524 N N . ASP A 1 199 ? -1.499 -2.032 15.037 1.00 78.00 199 ASP A N 1
ATOM 1525 C CA . ASP A 1 199 ? -2.750 -2.411 15.696 1.00 78.00 199 ASP A CA 1
ATOM 1526 C C . ASP A 1 199 ? -3.070 -1.454 16.864 1.00 78.00 199 ASP A C 1
ATOM 1528 O O . ASP A 1 199 ? -4.231 -1.073 17.054 1.00 78.00 199 ASP A O 1
ATOM 1532 N N . GLY A 1 200 ? -2.047 -0.960 17.564 1.00 67.50 200 GLY A N 1
ATOM 1533 C CA . GLY A 1 200 ? -2.158 0.101 18.561 1.00 67.50 200 GLY A CA 1
ATOM 1534 C C . GLY A 1 200 ? -2.565 1.455 17.967 1.00 67.50 200 GLY A C 1
ATOM 1535 O O . GLY A 1 200 ? -3.490 2.094 18.465 1.00 67.50 200 GLY A O 1
ATOM 1536 N N . MET A 1 201 ? -1.970 1.867 16.842 1.00 74.19 201 MET A N 1
ATOM 1537 C CA . MET A 1 201 ? -2.305 3.109 16.128 1.00 74.19 201 MET A CA 1
ATOM 1538 C C . MET A 1 201 ? -3.740 3.081 15.593 1.00 74.19 201 MET A C 1
ATOM 1540 O O . MET A 1 201 ? -4.467 4.071 15.696 1.00 74.19 201 MET A O 1
ATOM 1544 N N . LYS A 1 202 ? -4.190 1.928 15.082 1.00 63.03 202 LYS A N 1
ATOM 1545 C CA . LYS A 1 202 ? -5.594 1.709 14.695 1.00 63.03 202 LYS A CA 1
ATOM 1546 C C . LYS A 1 202 ? -6.533 1.822 15.898 1.00 63.03 202 LYS A C 1
ATOM 1548 O O . LYS A 1 202 ? -7.630 2.351 15.757 1.00 63.03 202 LYS A O 1
ATOM 1553 N N . SER A 1 203 ? -6.113 1.342 17.068 1.00 45.53 203 SER A N 1
ATOM 1554 C CA . SER A 1 203 ? -6.907 1.387 18.302 1.00 45.53 203 SER A CA 1
ATOM 1555 C C . SER A 1 203 ? -6.967 2.796 18.912 1.00 45.53 203 SER A C 1
ATOM 1557 O O . SER A 1 203 ? -8.033 3.213 19.360 1.00 45.53 203 SER A O 1
ATOM 1559 N N . ALA A 1 204 ? -5.881 3.575 18.848 1.00 39.66 204 ALA A N 1
ATOM 1560 C CA . ALA A 1 204 ? -5.836 4.977 19.279 1.00 39.66 204 ALA A CA 1
ATOM 1561 C C . ALA A 1 204 ? -6.642 5.905 18.350 1.00 39.66 204 ALA A C 1
ATOM 1563 O O . ALA A 1 204 ? -7.358 6.790 18.820 1.00 39.66 204 ALA A O 1
ATOM 1564 N N . SER A 1 205 ? -6.626 5.641 17.038 1.00 33.25 205 SER A N 1
ATOM 1565 C CA . SER A 1 205 ? -7.467 6.346 16.059 1.00 33.25 205 SER A CA 1
ATOM 1566 C C . SER A 1 205 ? -8.970 6.066 16.227 1.00 33.25 205 SER A C 1
ATOM 1568 O O . SER A 1 205 ? -9.777 6.767 15.624 1.00 33.25 205 SER A O 1
ATOM 1570 N N . ASN A 1 206 ? -9.360 5.080 17.046 1.00 32.97 206 ASN A N 1
ATOM 1571 C CA . ASN A 1 206 ? -10.758 4.796 17.385 1.00 32.97 206 ASN A CA 1
ATOM 1572 C C . ASN A 1 206 ? -11.253 5.548 18.641 1.00 32.97 206 ASN A C 1
ATOM 1574 O O . ASN A 1 206 ? -12.444 5.471 18.940 1.00 32.97 206 ASN A O 1
ATOM 1578 N N . ASN A 1 207 ? -10.380 6.267 19.366 1.00 31.86 207 ASN A N 1
ATOM 1579 C CA . ASN A 1 207 ? -10.730 6.968 20.613 1.00 31.86 207 ASN A CA 1
ATOM 1580 C C . ASN A 1 207 ? -10.814 8.500 20.496 1.00 31.86 207 ASN A C 1
ATOM 1582 O O . ASN A 1 207 ? -11.291 9.136 21.432 1.00 31.86 207 ASN A O 1
ATOM 1586 N N . ASN A 1 208 ? -10.429 9.092 19.362 1.00 26.97 208 ASN A N 1
ATOM 1587 C CA . ASN A 1 208 ? -10.653 10.508 19.068 1.00 26.97 208 ASN A CA 1
ATOM 1588 C C . ASN A 1 208 ? -11.323 10.650 17.696 1.00 26.97 208 ASN A C 1
ATOM 1590 O O . ASN A 1 208 ? -10.732 10.332 16.671 1.00 26.97 208 ASN A O 1
ATOM 1594 N N . ASP A 1 209 ? -12.552 11.160 17.726 1.00 26.17 209 ASP A N 1
ATOM 1595 C CA . ASP A 1 209 ? -13.357 11.643 16.604 1.00 26.17 209 ASP A CA 1
ATOM 1596 C C . ASP A 1 209 ? -13.859 10.623 15.559 1.00 26.17 209 ASP A C 1
ATOM 1598 O O . ASP A 1 209 ? -13.205 10.234 14.601 1.00 26.17 209 ASP A O 1
ATOM 1602 N N . ASN A 1 210 ? -15.143 10.295 15.728 1.00 30.30 210 ASN A N 1
ATOM 1603 C CA . ASN A 1 210 ? -16.194 10.433 14.716 1.00 30.30 210 ASN A CA 1
ATOM 1604 C C . ASN A 1 210 ? -15.886 9.921 13.286 1.00 30.30 210 ASN A C 1
ATOM 1606 O O . ASN A 1 210 ? -15.367 10.641 12.440 1.00 30.30 210 ASN A O 1
ATOM 1610 N N . ALA A 1 211 ? -16.354 8.697 13.011 1.00 40.84 211 ALA A N 1
ATOM 1611 C CA . ALA A 1 211 ? -16.798 8.191 11.707 1.00 40.84 211 ALA A CA 1
ATOM 1612 C C . ALA A 1 211 ? -15.979 8.605 10.461 1.00 40.84 211 ALA A C 1
ATOM 1614 O O . ALA A 1 211 ? -16.341 9.554 9.771 1.00 40.84 211 ALA A O 1
ATOM 1615 N N . SER A 1 212 ? -14.972 7.804 10.082 1.00 28.62 212 SER A N 1
ATOM 1616 C CA . SER A 1 212 ? -14.553 7.649 8.674 1.00 28.62 212 SER A CA 1
ATOM 1617 C C . SER A 1 212 ? -13.538 6.506 8.472 1.00 28.62 212 SER A C 1
ATOM 1619 O O . SER A 1 212 ? -12.342 6.679 8.682 1.00 28.62 212 SER A O 1
ATOM 1621 N N . GLY A 1 213 ? -14.005 5.374 7.933 1.00 34.56 213 GLY A N 1
ATOM 1622 C CA . GLY A 1 213 ? -13.280 4.653 6.874 1.00 34.56 213 GLY A CA 1
ATOM 1623 C C . GLY A 1 213 ? -12.070 3.780 7.239 1.00 34.56 213 GLY A C 1
ATOM 1624 O O . GLY A 1 213 ? -11.018 3.907 6.621 1.00 34.56 213 GLY A O 1
ATOM 1625 N N . SER A 1 214 ? -12.217 2.801 8.129 1.00 37.12 214 SER A N 1
ATOM 1626 C CA . SER A 1 214 ? -11.448 1.552 8.005 1.00 37.12 214 SER A CA 1
ATOM 1627 C C . SER A 1 214 ? -12.435 0.454 7.631 1.00 37.12 214 SER A C 1
ATOM 1629 O O . SER A 1 214 ? -13.462 0.314 8.292 1.00 37.12 214 SER A O 1
ATOM 1631 N N . GLY A 1 215 ? -12.168 -0.308 6.566 1.00 39.59 215 GLY A N 1
ATOM 1632 C CA . GLY A 1 215 ? -13.061 -1.345 6.017 1.00 39.59 215 GLY A CA 1
ATOM 1633 C C . GLY A 1 215 ? -13.347 -2.536 6.949 1.00 39.59 215 GLY A C 1
ATOM 1634 O O . GLY A 1 215 ? -13.814 -3.571 6.485 1.00 39.59 215 GLY A O 1
ATOM 1635 N N . GLY A 1 216 ? -13.073 -2.403 8.249 1.00 48.94 216 GLY A N 1
ATOM 1636 C CA . GLY A 1 216 ? -13.419 -3.331 9.318 1.00 48.94 216 GLY A CA 1
ATOM 1637 C C . GLY A 1 216 ? -14.357 -2.693 10.344 1.00 48.94 216 GLY A C 1
ATOM 1638 O O . GLY A 1 216 ? -13.960 -2.463 11.482 1.00 48.94 216 GLY A O 1
ATOM 1639 N N . GLY A 1 217 ? -15.599 -2.402 9.946 1.00 59.09 217 GLY A N 1
ATOM 1640 C CA . GLY A 1 217 ? -16.671 -2.026 10.876 1.00 59.09 217 GLY A CA 1
ATOM 1641 C C . GLY A 1 217 ? -17.220 -3.238 11.642 1.00 59.09 217 GLY A C 1
ATOM 1642 O O . GLY A 1 217 ? -16.827 -4.382 11.392 1.00 59.09 217 GLY A O 1
ATOM 1643 N N . ASP A 1 218 ? -18.191 -3.019 12.536 1.00 72.44 218 ASP A N 1
ATOM 1644 C CA . ASP A 1 218 ? -18.871 -4.093 13.289 1.00 72.44 218 ASP A CA 1
ATOM 1645 C C . ASP A 1 218 ? -19.456 -5.195 12.394 1.00 72.44 218 ASP A C 1
ATOM 1647 O O . ASP A 1 218 ? -19.675 -6.318 12.853 1.00 72.44 218 ASP A O 1
ATOM 1651 N N . TRP A 1 219 ? -19.670 -4.909 11.108 1.00 81.94 219 TRP A N 1
ATOM 1652 C CA . TRP A 1 219 ? -20.132 -5.874 10.117 1.00 81.94 219 TRP A CA 1
ATOM 1653 C C . TRP A 1 219 ? -19.170 -7.044 9.877 1.00 81.94 219 TRP A C 1
ATOM 1655 O O . TRP A 1 219 ? -19.590 -8.100 9.408 1.00 81.94 219 TRP A O 1
ATOM 1665 N N . THR A 1 220 ? -17.898 -6.903 10.244 1.00 77.94 220 THR A N 1
ATOM 1666 C CA . THR A 1 220 ? -16.897 -7.976 10.148 1.00 77.94 220 THR A CA 1
ATOM 1667 C C . THR A 1 220 ? -16.953 -8.962 11.318 1.00 77.94 220 THR A C 1
ATOM 1669 O O . THR A 1 220 ? -16.410 -10.063 11.230 1.00 77.94 220 THR A O 1
ATOM 1672 N N . LYS A 1 221 ? -17.647 -8.606 12.407 1.00 78.50 221 LYS A N 1
ATOM 1673 C CA . LYS A 1 221 ? -17.796 -9.438 13.606 1.00 78.50 221 LYS A CA 1
ATOM 1674 C C . LYS A 1 221 ? -19.053 -10.296 13.489 1.00 78.50 221 LYS A C 1
ATOM 1676 O O . LYS A 1 221 ? -20.164 -9.772 13.420 1.00 78.50 221 LYS A O 1
ATOM 1681 N N . SER A 1 222 ? -18.886 -11.616 13.502 1.00 77.69 222 SER A N 1
ATOM 1682 C CA . SER A 1 222 ? -20.010 -12.556 13.414 1.00 77.69 222 SER A CA 1
ATOM 1683 C C . SER A 1 222 ? -21.077 -12.272 14.480 1.00 77.69 222 SER A C 1
ATOM 1685 O O . SER A 1 222 ? -20.765 -12.071 15.653 1.00 77.69 222 SER A O 1
ATOM 1687 N N . GLY A 1 223 ? -22.347 -12.249 14.072 1.00 74.69 223 GLY A N 1
ATOM 1688 C CA . GLY A 1 223 ? -23.493 -12.117 14.980 1.00 74.69 223 GLY A CA 1
ATOM 1689 C C . GLY A 1 223 ? -23.961 -10.686 15.271 1.00 74.69 223 GLY A C 1
ATOM 1690 O O . GLY A 1 223 ? -25.082 -10.523 15.770 1.00 74.69 223 GLY A O 1
ATOM 1691 N N . THR A 1 224 ? -23.191 -9.654 14.906 1.00 83.44 224 THR A N 1
ATOM 1692 C CA . THR A 1 224 ? -23.640 -8.254 15.013 1.00 83.44 224 THR A CA 1
ATOM 1693 C C . THR A 1 224 ? -24.787 -7.956 14.041 1.00 83.44 224 THR A C 1
ATOM 1695 O O . THR A 1 224 ? -25.014 -8.674 13.063 1.00 83.44 224 THR A O 1
ATOM 1698 N N . LYS A 1 225 ? -25.537 -6.874 14.294 1.00 84.88 225 LYS A N 1
ATOM 1699 C CA . LYS A 1 225 ? -26.602 -6.421 13.381 1.00 84.88 225 LYS A CA 1
ATOM 1700 C C . LYS A 1 225 ? -26.036 -6.097 11.994 1.00 84.88 225 LYS A C 1
ATOM 1702 O O . LYS A 1 225 ? -26.572 -6.570 10.998 1.00 84.88 225 LYS A O 1
ATOM 1707 N N . ALA A 1 226 ? -24.930 -5.357 11.953 1.00 85.56 226 ALA A N 1
ATOM 1708 C CA . ALA A 1 226 ? -24.258 -4.982 10.718 1.00 85.56 226 ALA A 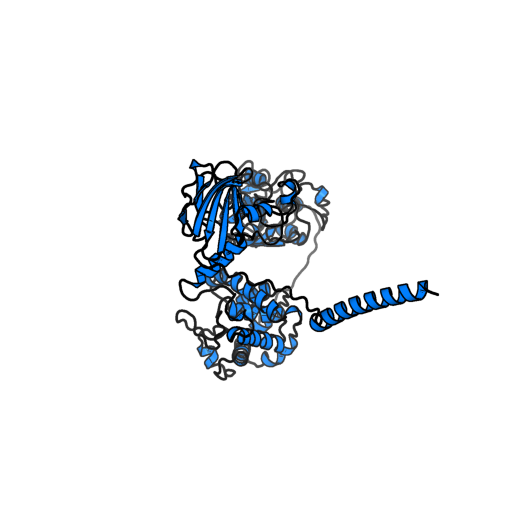CA 1
ATOM 1709 C C . ALA A 1 226 ? -23.754 -6.215 9.942 1.00 85.56 226 ALA A C 1
ATOM 1711 O O . ALA A 1 226 ? -23.896 -6.277 8.726 1.00 85.56 226 ALA A O 1
ATOM 1712 N N . ASN A 1 227 ? -23.254 -7.246 10.638 1.00 90.75 227 ASN A N 1
ATOM 1713 C CA . ASN A 1 227 ? -22.781 -8.479 10.004 1.00 90.75 227 ASN A CA 1
ATOM 1714 C C . ASN A 1 227 ? -23.923 -9.272 9.371 1.00 90.75 227 ASN A C 1
ATOM 1716 O O . ASN A 1 227 ? -23.780 -9.770 8.259 1.00 90.75 227 ASN A O 1
ATOM 1720 N N . LYS A 1 228 ? -25.073 -9.346 10.050 1.00 91.12 228 LYS A N 1
ATOM 1721 C CA . LYS A 1 228 ? -26.276 -9.993 9.510 1.00 91.12 228 LYS A CA 1
ATOM 1722 C C . LYS A 1 228 ? -26.759 -9.304 8.235 1.00 91.12 228 LYS A C 1
ATOM 1724 O O . LYS A 1 228 ? -27.083 -9.996 7.280 1.00 91.12 228 LYS A O 1
ATOM 1729 N N . ILE A 1 229 ? -26.743 -7.971 8.201 1.00 93.19 229 ILE A N 1
ATOM 1730 C CA . ILE A 1 229 ? -27.145 -7.191 7.021 1.00 93.19 229 ILE A CA 1
ATOM 1731 C C . ILE A 1 229 ? -26.121 -7.351 5.887 1.00 93.19 229 ILE A C 1
ATOM 1733 O O . ILE A 1 229 ? -26.507 -7.615 4.753 1.00 93.19 229 ILE A O 1
ATOM 1737 N N . ALA A 1 230 ? -24.819 -7.276 6.176 1.00 95.94 230 ALA A N 1
ATOM 1738 C CA . ALA A 1 230 ? -23.769 -7.528 5.186 1.00 95.94 230 ALA A CA 1
ATOM 1739 C C . ALA A 1 230 ? -23.860 -8.942 4.589 1.00 95.94 230 ALA A C 1
ATOM 1741 O O . ALA A 1 230 ? -23.720 -9.120 3.377 1.00 95.94 230 ALA A O 1
ATOM 1742 N N . LYS A 1 231 ? -24.160 -9.940 5.429 1.00 94.75 231 LYS A N 1
ATOM 1743 C CA . LYS A 1 231 ? -24.411 -11.311 4.987 1.00 94.75 231 LYS A CA 1
ATOM 1744 C C . LYS A 1 231 ? -25.663 -11.401 4.119 1.00 94.75 231 LYS A C 1
ATOM 1746 O O . LYS A 1 231 ? -25.638 -12.080 3.103 1.00 94.75 231 LYS A O 1
ATOM 1751 N N . GLU A 1 232 ? -26.738 -10.712 4.486 1.00 96.88 232 GLU A N 1
ATOM 1752 C CA . GLU A 1 232 ? -27.968 -10.679 3.694 1.00 96.88 232 GLU A CA 1
ATOM 1753 C C . GLU A 1 232 ? -27.725 -10.069 2.304 1.00 96.88 232 GLU A C 1
ATOM 1755 O O . GLU A 1 232 ? -28.216 -10.610 1.317 1.00 96.88 232 GLU A O 1
ATOM 1760 N N . VAL A 1 233 ? -26.902 -9.014 2.191 1.00 98.25 233 VAL A N 1
ATOM 1761 C CA . VAL A 1 233 ? -26.494 -8.446 0.888 1.00 98.25 233 VAL A CA 1
ATOM 1762 C C . VAL A 1 233 ? -25.740 -9.483 0.058 1.00 98.25 233 VAL A C 1
ATOM 1764 O O . VAL A 1 233 ? -26.037 -9.678 -1.122 1.00 98.25 233 VAL A O 1
ATOM 1767 N N . PHE A 1 234 ? -24.770 -10.160 0.673 1.00 98.06 234 PHE A N 1
ATOM 1768 C CA . PHE A 1 234 ? -23.985 -11.202 0.020 1.00 98.06 234 PHE A CA 1
ATOM 1769 C C . PHE A 1 234 ? -24.864 -12.365 -0.473 1.00 98.06 234 PHE A C 1
ATOM 1771 O O . PHE A 1 234 ? -24.793 -12.774 -1.636 1.00 98.06 234 PHE A O 1
ATOM 1778 N N . ASP A 1 235 ? -25.726 -12.879 0.403 1.00 95.44 235 ASP A N 1
ATOM 1779 C CA . ASP A 1 235 ? -26.629 -13.991 0.121 1.00 95.44 235 ASP A CA 1
ATOM 1780 C C . ASP A 1 235 ? -27.650 -13.618 -0.972 1.00 95.44 235 ASP A C 1
ATOM 1782 O O . ASP A 1 235 ? -27.953 -14.434 -1.843 1.00 95.44 235 ASP A O 1
ATOM 1786 N N . ASP A 1 236 ? -28.163 -12.383 -0.981 1.00 96.00 236 ASP A N 1
ATOM 1787 C CA . ASP A 1 236 ? -29.131 -11.937 -1.986 1.00 96.00 236 ASP A CA 1
ATOM 1788 C C . ASP A 1 236 ? -28.522 -11.888 -3.395 1.00 96.00 236 ASP A C 1
ATOM 1790 O O . ASP A 1 236 ? -29.085 -12.445 -4.341 1.00 96.00 236 ASP A O 1
ATOM 1794 N N . TRP A 1 237 ? -27.336 -11.292 -3.551 1.00 96.62 237 TRP A N 1
ATOM 1795 C CA . TRP A 1 237 ? -26.677 -11.205 -4.859 1.00 96.62 237 TRP A CA 1
ATOM 1796 C C . TRP A 1 237 ? -26.202 -12.555 -5.388 1.00 96.62 237 TRP A C 1
ATOM 1798 O O . TRP A 1 237 ? -26.321 -12.824 -6.589 1.00 96.62 237 TRP A O 1
ATOM 1808 N N . THR A 1 238 ? -25.723 -13.437 -4.511 1.00 95.00 238 THR A N 1
ATOM 1809 C CA . THR A 1 238 ? -25.375 -14.809 -4.906 1.00 95.00 238 THR A CA 1
ATOM 1810 C C . THR A 1 238 ? -26.612 -15.600 -5.327 1.00 95.00 238 THR A C 1
ATOM 1812 O O . THR A 1 238 ? -26.605 -16.229 -6.387 1.00 95.00 238 THR A O 1
ATOM 1815 N N . ARG A 1 239 ? -27.727 -15.483 -4.590 1.00 91.44 239 ARG A N 1
ATOM 1816 C CA . ARG A 1 239 ? -29.025 -16.080 -4.956 1.00 91.44 239 ARG A CA 1
ATOM 1817 C C . ARG A 1 239 ? -29.540 -15.586 -6.309 1.00 91.44 239 ARG A C 1
ATOM 1819 O O . ARG A 1 239 ? -30.174 -16.348 -7.037 1.00 91.44 239 ARG A O 1
ATOM 1826 N N . ARG A 1 240 ? -29.255 -14.331 -6.665 1.00 90.50 240 ARG A N 1
ATOM 1827 C CA . ARG A 1 240 ? -29.599 -13.748 -7.972 1.00 90.50 240 ARG A CA 1
ATOM 1828 C C . ARG A 1 240 ? -28.703 -14.230 -9.111 1.00 90.50 240 ARG A C 1
ATOM 1830 O O . ARG A 1 240 ? -29.066 -14.011 -10.259 1.00 90.50 240 ARG A O 1
ATOM 1837 N N . GLY A 1 241 ? -27.586 -14.903 -8.829 1.00 88.88 241 GLY A N 1
ATOM 1838 C CA . GLY A 1 241 ? -26.708 -15.499 -9.839 1.00 88.88 241 GLY A CA 1
ATOM 1839 C C . GLY A 1 241 ? -25.298 -14.914 -9.910 1.00 88.88 241 GLY A C 1
ATOM 1840 O O . GLY A 1 241 ? -24.544 -15.288 -10.809 1.00 88.88 241 GLY A O 1
ATOM 1841 N N . MET A 1 242 ? -24.910 -14.018 -9.002 1.00 93.88 242 MET A N 1
ATOM 1842 C CA . MET A 1 242 ? -23.518 -13.566 -8.911 1.00 93.88 242 MET A CA 1
ATOM 1843 C C . MET A 1 242 ? -22.622 -14.637 -8.276 1.00 93.88 242 MET A C 1
ATOM 1845 O O . MET A 1 242 ? -23.064 -15.431 -7.448 1.00 93.88 242 MET A O 1
ATOM 1849 N N . SER A 1 243 ? -21.346 -14.666 -8.663 1.00 95.31 243 SER A N 1
ATOM 1850 C CA . SER A 1 243 ? -20.337 -15.464 -7.954 1.00 95.31 243 SER A CA 1
ATOM 1851 C C . SER A 1 243 ? -20.070 -14.905 -6.554 1.00 95.31 243 SER A C 1
ATOM 1853 O O . SER A 1 243 ? -20.374 -13.743 -6.271 1.00 95.31 243 SER A O 1
ATOM 1855 N N . GLY A 1 244 ? -19.431 -15.702 -5.693 1.00 93.56 244 GLY A N 1
ATOM 1856 C CA . GLY A 1 244 ? -19.010 -15.227 -4.376 1.00 93.56 244 GLY A CA 1
ATOM 1857 C C . GLY A 1 244 ? -18.077 -14.012 -4.447 1.00 93.56 244 GLY A C 1
ATOM 1858 O O . GLY A 1 244 ? -18.212 -13.102 -3.638 1.00 93.56 244 GLY A O 1
ATOM 1859 N N . ALA A 1 245 ? -17.182 -13.940 -5.439 1.00 92.75 245 ALA A N 1
ATOM 1860 C CA . ALA A 1 245 ? -16.286 -12.792 -5.618 1.00 92.75 245 ALA A CA 1
ATOM 1861 C C . ALA A 1 245 ? -17.050 -11.512 -6.005 1.00 92.75 245 ALA A C 1
ATOM 1863 O O . ALA A 1 245 ? -16.779 -10.439 -5.471 1.00 92.75 245 ALA A O 1
ATOM 1864 N N . GLN A 1 246 ? -18.052 -11.631 -6.879 1.00 96.06 246 GLN A N 1
ATOM 1865 C CA . GLN A 1 246 ? -18.893 -10.507 -7.304 1.00 96.06 246 GLN A CA 1
ATOM 1866 C C . GLN A 1 246 ? -19.782 -9.991 -6.168 1.00 96.06 246 GLN A C 1
ATOM 1868 O O . GLN A 1 246 ? -19.824 -8.792 -5.909 1.00 96.06 246 GLN A O 1
ATOM 1873 N N . ALA A 1 247 ? -20.448 -10.887 -5.435 1.00 97.56 247 ALA A N 1
ATOM 1874 C CA . ALA A 1 247 ? -21.253 -10.488 -4.282 1.00 97.56 247 ALA A CA 1
ATOM 1875 C C . ALA A 1 247 ? -20.390 -9.848 -3.180 1.00 97.56 247 ALA A C 1
ATOM 1877 O O . ALA A 1 247 ? -20.772 -8.831 -2.602 1.00 97.56 247 ALA A O 1
ATOM 1878 N N . ALA A 1 248 ? -19.188 -10.384 -2.940 1.00 95.94 248 ALA A N 1
ATOM 1879 C CA . ALA A 1 248 ? -18.219 -9.785 -2.029 1.00 95.94 248 ALA A CA 1
ATOM 1880 C C . ALA A 1 248 ? -17.758 -8.392 -2.486 1.00 95.94 248 ALA A C 1
ATOM 1882 O O . ALA A 1 248 ? -17.609 -7.504 -1.653 1.00 95.94 248 ALA A O 1
ATOM 1883 N N . GLY A 1 249 ? -17.590 -8.171 -3.794 1.00 94.31 249 GLY A N 1
ATOM 1884 C CA . GLY A 1 249 ? -17.269 -6.858 -4.357 1.00 94.31 249 GLY A CA 1
ATOM 1885 C C . GLY A 1 249 ? -18.318 -5.790 -4.032 1.00 94.31 249 GLY A C 1
ATOM 1886 O O . GLY A 1 249 ? -17.961 -4.659 -3.701 1.00 94.31 249 GLY A O 1
ATOM 1887 N N . ILE A 1 250 ? -19.605 -6.151 -4.053 1.00 97.88 250 ILE A N 1
ATOM 1888 C CA . ILE A 1 250 ? -20.704 -5.250 -3.670 1.00 97.88 250 ILE A CA 1
ATOM 1889 C C . ILE A 1 250 ? -20.663 -4.954 -2.168 1.00 97.88 250 ILE A C 1
ATOM 1891 O O . ILE A 1 250 ? -20.664 -3.789 -1.774 1.00 97.88 250 ILE A O 1
ATOM 1895 N N . VAL A 1 251 ? -20.547 -5.987 -1.325 1.00 96.81 251 VAL A N 1
ATOM 1896 C CA . VAL A 1 251 ? -20.403 -5.811 0.133 1.00 96.81 251 VAL A CA 1
ATOM 1897 C C . VAL A 1 251 ? -19.188 -4.943 0.466 1.00 96.81 251 VAL A C 1
ATOM 1899 O O . VAL A 1 251 ? -19.271 -4.092 1.348 1.00 96.81 251 VAL A O 1
ATOM 1902 N N . GLY A 1 252 ? -18.086 -5.104 -0.270 1.00 89.62 252 GLY A N 1
ATOM 1903 C CA . GLY A 1 252 ? -16.882 -4.298 -0.113 1.00 89.62 252 GLY A CA 1
ATOM 1904 C C . GLY A 1 252 ? -17.096 -2.818 -0.417 1.00 89.62 252 GLY A C 1
ATOM 1905 O O . GLY A 1 252 ? -16.551 -1.969 0.280 1.00 89.62 252 GLY A O 1
ATOM 1906 N N . ASN A 1 253 ? -17.937 -2.480 -1.397 1.00 93.62 253 ASN A N 1
ATOM 1907 C CA . ASN A 1 253 ? -18.288 -1.086 -1.668 1.00 93.62 253 ASN A CA 1
ATOM 1908 C C . ASN A 1 253 ? -19.084 -0.466 -0.516 1.00 93.62 253 ASN A C 1
ATOM 1910 O O . ASN A 1 253 ? -18.723 0.609 -0.035 1.00 93.62 253 ASN A O 1
ATOM 1914 N N . ILE A 1 254 ? -20.082 -1.192 -0.013 1.00 93.75 254 ILE A N 1
ATOM 1915 C CA . ILE A 1 254 ? -20.916 -0.744 1.105 1.00 93.75 254 ILE A CA 1
ATOM 1916 C C . ILE A 1 254 ? -20.061 -0.585 2.369 1.00 93.75 254 ILE A C 1
ATOM 1918 O O . ILE A 1 254 ? -19.913 0.512 2.900 1.00 93.75 254 ILE A O 1
ATOM 1922 N N . GLY A 1 255 ? -19.432 -1.672 2.815 1.00 82.19 255 GLY A N 1
ATOM 1923 C CA . GLY A 1 255 ? -18.704 -1.727 4.083 1.00 82.19 255 GLY A CA 1
ATOM 1924 C C . GLY A 1 255 ? -17.350 -1.023 4.079 1.00 82.19 255 GLY A C 1
ATOM 1925 O O . GLY A 1 255 ? -16.811 -0.740 5.149 1.00 82.19 255 GLY A O 1
ATOM 1926 N N . GLY A 1 256 ? -16.789 -0.767 2.897 1.00 72.00 256 GLY A N 1
ATOM 1927 C CA . GLY A 1 256 ? -15.509 -0.089 2.734 1.00 72.00 256 GLY A CA 1
ATOM 1928 C C . GLY A 1 256 ? -15.624 1.423 2.578 1.00 72.00 256 GLY A C 1
ATOM 1929 O O . GLY A 1 256 ? -14.622 2.104 2.772 1.00 72.00 256 GLY A O 1
ATOM 1930 N N . ALA A 1 257 ? -16.797 1.958 2.220 1.00 78.25 257 ALA A N 1
ATOM 1931 C CA . ALA A 1 257 ? -16.899 3.375 1.879 1.00 78.25 257 ALA A CA 1
ATOM 1932 C C . ALA A 1 257 ? -18.290 4.004 2.017 1.00 78.25 257 ALA A C 1
ATOM 1934 O O . ALA A 1 257 ? -18.359 5.136 2.484 1.00 78.25 257 ALA A O 1
ATOM 1935 N N . GLU A 1 258 ? -19.365 3.321 1.607 1.00 77.38 258 GLU A N 1
ATOM 1936 C CA . GLU A 1 258 ? -20.701 3.941 1.605 1.00 77.38 258 GLU A CA 1
ATOM 1937 C C . GLU A 1 258 ? -21.318 3.999 3.005 1.00 77.38 258 GLU A C 1
ATOM 1939 O O . GLU A 1 258 ? -21.755 5.051 3.468 1.00 77.38 258 GLU A O 1
ATOM 1944 N N . ASP A 1 259 ? -21.345 2.856 3.687 1.00 78.69 259 ASP A N 1
ATOM 1945 C CA . ASP A 1 259 ? -21.865 2.734 5.040 1.00 78.69 259 ASP A CA 1
ATOM 1946 C C . ASP A 1 259 ? -21.228 1.537 5.770 1.00 78.69 259 ASP A C 1
ATOM 1948 O O . ASP A 1 259 ? -21.756 0.417 5.757 1.00 78.69 259 ASP A O 1
ATOM 1952 N N . PRO A 1 260 ? -20.114 1.768 6.487 1.00 71.94 260 PRO A N 1
ATOM 1953 C CA . PRO A 1 260 ? -19.469 0.750 7.313 1.00 71.94 260 PRO A CA 1
ATOM 1954 C C . PRO A 1 260 ? -20.347 0.227 8.463 1.00 71.94 260 PRO A C 1
ATOM 1956 O O . PRO A 1 260 ? -19.990 -0.765 9.100 1.00 71.94 260 PRO A O 1
ATOM 1959 N N . THR A 1 261 ? -21.480 0.871 8.761 1.00 79.81 261 THR A N 1
ATOM 1960 C CA . THR A 1 261 ? -22.423 0.432 9.800 1.00 79.81 261 THR A CA 1
ATOM 1961 C C . THR A 1 261 ? -23.513 -0.497 9.265 1.00 79.81 261 THR A C 1
ATOM 1963 O O . THR A 1 261 ? -24.188 -1.151 10.063 1.00 79.81 261 THR A O 1
ATOM 1966 N N . PHE A 1 262 ? -23.664 -0.600 7.935 1.00 88.25 262 PHE A N 1
ATOM 1967 C CA . PHE A 1 262 ? -24.750 -1.333 7.273 1.00 88.25 262 PHE A CA 1
ATOM 1968 C C . PHE A 1 262 ? -26.140 -0.942 7.810 1.00 88.25 262 PHE A C 1
ATOM 1970 O O . PHE A 1 262 ? -27.001 -1.785 8.076 1.00 88.25 262 PHE A O 1
ATOM 1977 N N . THR A 1 263 ? -26.369 0.353 7.986 1.00 87.69 263 THR A N 1
ATOM 1978 C CA . THR A 1 263 ? -27.660 0.928 8.344 1.00 87.69 263 THR A CA 1
ATOM 1979 C C . THR A 1 263 ? -28.518 1.074 7.084 1.00 87.69 263 THR A C 1
ATOM 1981 O O . THR A 1 263 ? -28.205 1.797 6.144 1.00 87.69 263 THR A O 1
ATOM 1984 N N . LEU A 1 264 ? -29.643 0.357 7.061 1.00 86.88 264 LEU A N 1
ATOM 1985 C CA . LEU A 1 264 ? -30.463 0.156 5.862 1.00 86.88 264 LEU A CA 1
ATOM 1986 C C . LEU A 1 264 ? -30.919 1.448 5.169 1.00 86.88 264 LEU A C 1
ATOM 1988 O O . LEU A 1 264 ? -30.962 1.491 3.942 1.00 86.88 264 LEU A O 1
ATOM 1992 N N . ASP A 1 265 ? -31.251 2.483 5.933 1.00 84.06 265 ASP A N 1
ATOM 1993 C CA . ASP A 1 265 ? -31.776 3.761 5.453 1.00 84.06 265 ASP A CA 1
ATOM 1994 C C . ASP A 1 265 ? -30.822 4.942 5.703 1.00 84.06 265 ASP A C 1
ATOM 1996 O O . ASP A 1 265 ? -31.244 6.103 5.622 1.00 84.06 265 ASP A O 1
ATOM 2000 N N . GLN A 1 266 ? -29.539 4.654 5.965 1.00 82.06 266 GLN A N 1
ATOM 2001 C CA . GLN A 1 266 ? -28.509 5.648 6.265 1.00 82.06 266 GLN A CA 1
ATOM 2002 C C . GLN A 1 266 ? -28.516 6.768 5.230 1.00 82.06 266 GLN A C 1
ATOM 2004 O O . GLN A 1 266 ? -28.357 6.525 4.035 1.00 82.06 266 GLN A O 1
ATOM 2009 N N . ARG A 1 267 ? -28.704 8.009 5.683 1.00 78.81 267 ARG A N 1
ATOM 2010 C CA . ARG A 1 267 ? -28.500 9.193 4.841 1.00 78.81 267 ARG A CA 1
ATOM 2011 C C . ARG A 1 267 ? -27.012 9.486 4.722 1.00 78.81 267 ARG A C 1
ATOM 2013 O O . ARG A 1 267 ? -26.262 9.204 5.655 1.00 78.81 267 ARG A O 1
ATOM 2020 N N . GLU A 1 268 ? -26.609 10.048 3.589 1.00 67.94 268 GLU A N 1
ATOM 2021 C CA . GLU A 1 268 ? -25.217 10.413 3.318 1.00 67.94 268 GLU A CA 1
ATOM 2022 C C . GLU A 1 268 ? -24.592 11.160 4.508 1.00 67.94 268 GLU A C 1
ATOM 2024 O O . GLU A 1 268 ? -25.136 12.157 5.007 1.00 67.94 268 GLU A O 1
ATOM 2029 N N . LEU A 1 269 ? -23.451 10.657 4.983 1.00 53.69 269 LEU A N 1
ATOM 2030 C CA . LEU A 1 269 ? -22.712 11.260 6.088 1.00 53.69 269 LEU A CA 1
ATOM 2031 C C . LEU A 1 269 ? -22.245 12.662 5.668 1.00 53.69 269 LEU A C 1
ATOM 2033 O O . LEU A 1 269 ? -21.565 12.823 4.660 1.00 53.69 269 LEU A O 1
ATOM 2037 N N . GLY A 1 270 ? -22.636 13.689 6.427 1.00 54.75 270 GLY A N 1
ATOM 2038 C CA . GLY A 1 270 ? -22.383 15.093 6.072 1.00 54.75 270 GLY A CA 1
ATOM 2039 C C . GLY A 1 270 ? -23.565 15.826 5.423 1.00 54.75 270 GLY A C 1
ATOM 2040 O O . GLY A 1 270 ? -23.423 16.995 5.072 1.00 54.75 270 GLY A O 1
ATOM 2041 N N . GLY A 1 271 ? -24.742 15.192 5.320 1.00 56.78 271 GLY A N 1
ATOM 2042 C CA . GLY A 1 271 ? -25.995 15.868 4.950 1.00 56.78 271 GLY A CA 1
ATOM 2043 C C . GLY A 1 271 ? -26.247 15.990 3.445 1.00 56.78 271 GLY A C 1
ATOM 2044 O O . GLY A 1 271 ? -27.000 16.870 3.021 1.00 56.78 271 GLY A O 1
ATOM 2045 N N . GLY A 1 272 ? -25.621 15.130 2.641 1.00 66.81 272 GLY A N 1
ATOM 2046 C CA . GLY A 1 272 ? -25.843 15.066 1.200 1.00 66.81 272 GLY A CA 1
ATOM 2047 C C . GLY A 1 272 ? -27.111 14.289 0.798 1.00 66.81 272 GLY A C 1
ATOM 2048 O O . GLY A 1 272 ? -27.839 13.758 1.644 1.00 66.81 272 GLY A O 1
ATOM 2049 N N . PRO A 1 273 ? -27.448 14.282 -0.503 1.00 83.06 273 PRO A N 1
ATOM 2050 C CA . PRO A 1 273 ? -28.684 13.696 -1.006 1.00 83.06 273 PRO A CA 1
ATOM 2051 C C . PRO A 1 273 ? -28.689 12.159 -1.057 1.00 83.06 273 PRO A C 1
ATOM 2053 O O . PRO A 1 273 ? -29.739 11.609 -1.392 1.00 83.06 273 PRO A O 1
ATOM 2056 N N . GLY A 1 274 ? -27.579 11.470 -0.773 1.00 85.38 274 GLY A N 1
ATOM 2057 C CA . GLY A 1 274 ? -27.483 10.007 -0.792 1.00 85.38 274 GLY A CA 1
ATOM 2058 C C . GLY A 1 274 ? -28.299 9.299 0.299 1.00 85.38 274 GLY A C 1
ATOM 2059 O O . GLY A 1 274 ? -28.583 9.854 1.368 1.00 85.38 274 GLY A O 1
ATOM 2060 N N . GLY A 1 275 ? -28.709 8.055 0.035 1.00 86.00 275 GLY A N 1
ATOM 2061 C CA . GLY A 1 275 ? -29.384 7.231 1.037 1.00 86.00 275 GLY A CA 1
ATOM 2062 C C . GLY A 1 275 ? -29.357 5.726 0.775 1.00 86.00 275 GLY A C 1
ATOM 2063 O O . GLY A 1 275 ? -29.414 5.290 -0.374 1.00 86.00 275 GLY A O 1
ATOM 2064 N N . GLY A 1 276 ? -29.335 4.949 1.856 1.00 91.69 276 GLY A N 1
ATOM 2065 C CA . GLY A 1 276 ? -29.336 3.486 1.855 1.00 91.69 276 GLY A CA 1
ATOM 2066 C C . GLY A 1 276 ? -27.967 2.861 1.596 1.00 91.69 276 GLY A C 1
ATOM 2067 O O . GLY A 1 276 ? -26.959 3.557 1.470 1.00 91.69 276 GLY A O 1
ATOM 2068 N N . LEU A 1 277 ? -27.945 1.532 1.488 1.00 93.75 277 LEU A N 1
ATOM 2069 C CA . LEU A 1 277 ? -26.718 0.742 1.351 1.00 93.75 277 LEU A CA 1
ATOM 2070 C C . LEU A 1 277 ? -25.950 1.084 0.066 1.00 93.75 277 LEU A C 1
ATOM 2072 O O . LEU A 1 277 ? -24.728 1.086 0.066 1.00 93.75 277 LEU A O 1
ATOM 2076 N N . TYR A 1 278 ? -26.670 1.416 -1.008 1.00 94.19 278 TYR A N 1
ATOM 2077 C CA . TYR A 1 278 ? -26.107 1.755 -2.322 1.00 94.19 278 TYR A CA 1
ATOM 2078 C C . TYR A 1 278 ? -26.026 3.267 -2.582 1.00 94.19 278 TYR A C 1
ATOM 2080 O O . TYR A 1 278 ? -25.973 3.673 -3.743 1.00 94.19 278 TYR A O 1
ATOM 2088 N N . GLN A 1 279 ? -26.160 4.089 -1.530 1.00 89.38 279 GLN A N 1
ATOM 2089 C CA . GLN A 1 279 ? -26.153 5.558 -1.587 1.00 89.38 279 GLN A CA 1
ATOM 2090 C C . GLN A 1 279 ? -26.913 6.126 -2.797 1.00 89.38 279 GLN A C 1
ATOM 2092 O O . GLN A 1 279 ? -26.392 6.916 -3.591 1.00 89.38 279 GLN A O 1
ATOM 2097 N N . PHE A 1 280 ? -28.188 5.737 -2.941 1.00 91.12 280 PHE A N 1
ATOM 2098 C CA . PHE A 1 280 ? -29.054 6.237 -4.007 1.00 91.12 280 PHE A CA 1
ATOM 2099 C C . PHE A 1 280 ? -29.036 7.758 -3.982 1.00 91.12 280 PHE A C 1
ATOM 2101 O O . PHE A 1 280 ? -29.454 8.364 -3.000 1.00 91.12 280 PHE A O 1
ATOM 2108 N N . THR A 1 281 ? -28.539 8.369 -5.056 1.00 88.62 281 THR A N 1
ATOM 2109 C CA . THR A 1 281 ? -28.287 9.809 -5.085 1.00 88.62 281 THR A CA 1
ATOM 2110 C C . THR A 1 281 ? -29.095 10.473 -6.208 1.00 88.62 281 THR A C 1
ATOM 2112 O O . THR A 1 281 ? -28.798 10.258 -7.394 1.00 88.62 281 THR A O 1
ATOM 2115 N N . PRO A 1 282 ? -30.141 11.266 -5.881 1.00 92.25 282 PRO A N 1
ATOM 2116 C CA . PRO A 1 282 ? -30.716 11.468 -4.541 1.00 92.25 282 PRO A CA 1
ATOM 2117 C C . PRO A 1 282 ? -31.495 10.244 -4.021 1.00 92.25 282 PRO A C 1
ATOM 2119 O O . PRO A 1 282 ? -32.007 9.455 -4.816 1.00 92.25 282 PRO A O 1
ATOM 2122 N N . TYR A 1 283 ? -31.674 10.132 -2.698 1.00 90.31 283 TYR A N 1
ATOM 2123 C CA . TYR A 1 283 ? -32.337 8.996 -2.031 1.00 90.31 283 TYR A CA 1
ATOM 2124 C C . TYR A 1 283 ? -33.802 8.837 -2.450 1.00 90.31 283 TYR A C 1
ATOM 2126 O O . TYR A 1 283 ? -34.391 7.761 -2.352 1.00 90.31 283 TYR A O 1
ATOM 2134 N N . THR A 1 284 ? -34.400 9.911 -2.971 1.00 93.25 284 THR A N 1
ATOM 2135 C CA . THR A 1 284 ? -35.741 9.904 -3.556 1.00 93.25 284 THR A CA 1
ATOM 2136 C C . THR A 1 284 ? -35.844 9.012 -4.790 1.00 93.25 284 THR A C 1
ATOM 2138 O O . THR A 1 284 ? -36.945 8.562 -5.087 1.00 93.25 284 THR A O 1
ATOM 2141 N N . LYS A 1 285 ? -34.734 8.681 -5.471 1.00 93.75 285 LYS A N 1
ATOM 2142 C CA . LYS A 1 285 ? -34.723 7.653 -6.526 1.00 93.75 285 LYS A CA 1
ATOM 2143 C C . LYS A 1 285 ? -35.208 6.312 -5.991 1.00 93.75 285 LYS A C 1
ATOM 2145 O O . LYS A 1 285 ? -36.059 5.698 -6.618 1.00 93.75 285 LYS A O 1
ATOM 2150 N N . TYR A 1 286 ? -34.741 5.914 -4.806 1.00 95.31 286 TYR A N 1
ATOM 2151 C CA . TYR A 1 286 ? -35.251 4.716 -4.149 1.00 95.31 286 TYR A CA 1
ATOM 2152 C C . TYR A 1 286 ? -36.721 4.873 -3.768 1.00 95.31 286 TYR A C 1
ATOM 2154 O O . TYR A 1 286 ? -37.512 3.990 -4.048 1.00 95.31 286 TYR A O 1
ATOM 2162 N N . LEU A 1 287 ? -37.130 5.997 -3.176 1.00 94.38 287 LEU A N 1
ATOM 2163 C CA . LEU A 1 287 ? -38.518 6.162 -2.714 1.00 94.38 287 LEU A CA 1
ATOM 2164 C C . LEU A 1 287 ? -39.565 6.246 -3.837 1.00 94.38 287 LEU A C 1
ATOM 2166 O O . LEU A 1 287 ? -40.742 5.979 -3.578 1.00 94.38 287 LEU A O 1
ATOM 2170 N N . ASN A 1 288 ? -39.151 6.650 -5.040 1.00 95.69 288 ASN A N 1
ATOM 2171 C CA . ASN A 1 288 ? -40.033 6.890 -6.183 1.00 95.69 288 ASN A CA 1
ATOM 2172 C C . ASN A 1 288 ? -39.993 5.773 -7.238 1.00 95.69 288 ASN A C 1
ATOM 2174 O O . ASN A 1 288 ? -40.808 5.804 -8.160 1.00 95.69 288 ASN A O 1
ATOM 2178 N N . ASP A 1 289 ? -39.065 4.817 -7.143 1.00 96.69 289 ASP A N 1
ATOM 2179 C CA . ASP A 1 289 ? -38.998 3.705 -8.092 1.00 96.69 289 ASP A CA 1
ATOM 2180 C C . ASP A 1 289 ? -40.222 2.773 -7.930 1.00 96.69 289 ASP A C 1
ATOM 2182 O O . ASP A 1 289 ? -40.580 2.434 -6.799 1.00 96.69 289 ASP A O 1
ATOM 2186 N N . PRO A 1 290 ? -40.875 2.318 -9.020 1.00 95.31 290 PRO A N 1
ATOM 2187 C CA . PRO A 1 290 ? -42.030 1.415 -8.946 1.00 95.31 290 PRO A CA 1
ATOM 2188 C C . PRO A 1 290 ? -41.764 0.067 -8.259 1.00 95.31 290 PRO A C 1
ATOM 2190 O O . PRO A 1 290 ? -42.711 -0.604 -7.847 1.00 95.31 290 PRO A O 1
ATOM 2193 N N . LYS A 1 291 ? -40.501 -0.364 -8.171 1.00 93.25 291 LYS A N 1
ATOM 2194 C CA . LYS A 1 291 ? -40.070 -1.565 -7.445 1.00 93.25 291 LYS A CA 1
ATOM 2195 C C . LYS A 1 291 ? -39.829 -1.311 -5.963 1.00 93.25 291 LYS A C 1
ATOM 2197 O O . LYS A 1 291 ? -39.643 -2.274 -5.227 1.00 93.25 291 LYS A O 1
ATOM 2202 N N . SER A 1 292 ? -39.849 -0.063 -5.511 1.00 96.12 292 SER A N 1
ATOM 2203 C CA . SER A 1 292 ? -39.646 0.273 -4.108 1.00 96.12 292 SER A CA 1
ATOM 2204 C C . SER A 1 292 ? -40.885 -0.001 -3.267 1.00 96.12 292 SER A C 1
ATOM 2206 O O . SER A 1 292 ? -41.968 0.521 -3.533 1.00 96.12 292 SER A O 1
ATOM 2208 N N . ASP A 1 293 ? -40.710 -0.772 -2.197 1.00 95.44 293 ASP A N 1
ATOM 2209 C CA . ASP A 1 293 ? -41.712 -0.933 -1.139 1.00 95.44 293 ASP A CA 1
ATOM 2210 C C . ASP A 1 293 ? -41.483 0.038 0.036 1.00 95.44 293 ASP A C 1
ATOM 2212 O O . ASP A 1 293 ? -42.236 0.029 1.011 1.00 95.44 293 ASP A O 1
ATOM 2216 N N . LYS A 1 294 ? -40.461 0.904 -0.073 1.00 94.19 294 LYS A N 1
ATOM 2217 C CA . LYS A 1 294 ? -40.035 1.896 0.928 1.00 94.19 294 LYS A CA 1
ATOM 2218 C C . LYS A 1 294 ? -39.547 1.298 2.255 1.00 94.19 294 LYS A C 1
ATOM 2220 O O . LYS A 1 294 ? -39.346 2.051 3.208 1.00 94.19 294 LYS A O 1
ATOM 2225 N N . SER A 1 295 ? -39.333 -0.017 2.330 1.00 93.88 295 SER A N 1
ATOM 2226 C CA . SER A 1 295 ? -38.852 -0.708 3.537 1.00 93.88 295 SER A CA 1
ATOM 2227 C C . SER A 1 295 ? -37.374 -0.466 3.835 1.00 93.88 295 SER A C 1
ATOM 2229 O O . SER A 1 295 ? -36.937 -0.705 4.957 1.00 93.88 295 SER A O 1
ATOM 2231 N N . TRP A 1 296 ? -36.601 -0.050 2.828 1.00 94.44 296 TRP A N 1
ATOM 2232 C CA . TRP A 1 296 ? -35.138 -0.065 2.829 1.00 94.44 296 TRP A CA 1
ATOM 2233 C C . TRP A 1 296 ? -34.538 -1.452 3.113 1.00 94.44 296 TRP A C 1
ATOM 2235 O O . TRP A 1 296 ? -33.360 -1.556 3.434 1.00 94.44 296 TRP A O 1
ATOM 2245 N N . SER A 1 297 ? -35.297 -2.542 2.969 1.00 95.50 297 SER A N 1
ATOM 2246 C CA . SER A 1 297 ? -34.742 -3.893 3.110 1.00 95.50 297 SER A CA 1
ATOM 2247 C C . SER A 1 297 ? -33.650 -4.158 2.069 1.00 95.50 297 SER A C 1
ATOM 2249 O O . SER A 1 297 ? -33.677 -3.600 0.970 1.00 95.50 297 SER A O 1
ATOM 2251 N N . VAL A 1 298 ? -32.698 -5.036 2.399 1.00 96.25 298 VAL A N 1
ATOM 2252 C CA . VAL A 1 298 ? -31.601 -5.420 1.494 1.00 96.25 298 VAL A CA 1
ATOM 2253 C C . VAL A 1 298 ? -32.137 -5.857 0.131 1.00 96.25 298 VAL A C 1
ATOM 2255 O O . VAL A 1 298 ? -31.699 -5.355 -0.906 1.00 96.25 298 VAL A O 1
ATOM 2258 N N . VAL A 1 299 ? -33.129 -6.751 0.145 1.00 94.56 299 VAL A N 1
ATOM 2259 C CA . VAL A 1 299 ? -33.742 -7.310 -1.064 1.00 94.56 299 VAL A CA 1
ATOM 2260 C C . VAL A 1 299 ? -34.421 -6.221 -1.894 1.00 94.56 299 VAL A C 1
ATOM 2262 O O . VAL A 1 299 ? -34.213 -6.170 -3.107 1.00 94.56 299 VAL A O 1
ATOM 2265 N N . ASN A 1 300 ? -35.191 -5.321 -1.268 1.00 96.56 300 ASN A N 1
ATOM 2266 C CA . ASN A 1 300 ? -35.886 -4.270 -2.007 1.00 96.56 300 ASN A CA 1
ATOM 2267 C C . ASN A 1 300 ? -34.919 -3.225 -2.581 1.00 96.56 300 ASN A C 1
ATOM 2269 O O . ASN A 1 300 ? -35.102 -2.773 -3.710 1.00 96.56 300 ASN A O 1
ATOM 2273 N N . GLN A 1 301 ? -33.850 -2.882 -1.857 1.00 97.75 301 GLN A N 1
ATOM 2274 C CA . GLN A 1 301 ? -32.794 -2.028 -2.401 1.00 97.75 301 GLN A CA 1
ATOM 2275 C C . GLN A 1 301 ? -32.134 -2.672 -3.631 1.00 97.75 301 GLN A C 1
ATOM 2277 O O . GLN A 1 301 ? -31.975 -1.997 -4.645 1.00 97.75 301 GLN A O 1
ATOM 2282 N N . ALA A 1 302 ? -31.821 -3.972 -3.599 1.00 95.38 302 ALA A N 1
ATOM 2283 C CA . ALA A 1 302 ? -31.272 -4.686 -4.756 1.00 95.38 302 ALA A CA 1
ATOM 2284 C C . ALA A 1 302 ? -32.257 -4.761 -5.945 1.00 95.38 302 ALA A C 1
ATOM 2286 O O . ALA A 1 302 ? -31.841 -4.643 -7.100 1.00 95.38 302 ALA A O 1
ATOM 2287 N N . ASP A 1 303 ? -33.563 -4.901 -5.689 1.00 94.06 303 ASP A N 1
ATOM 2288 C CA . ASP A 1 303 ? -34.594 -4.834 -6.737 1.00 94.06 303 ASP A CA 1
ATOM 2289 C C . ASP A 1 303 ? -34.635 -3.458 -7.413 1.00 94.06 303 ASP A C 1
ATOM 2291 O O . ASP A 1 303 ? -34.756 -3.372 -8.636 1.00 94.06 303 ASP A O 1
ATOM 2295 N N . VAL A 1 304 ? -34.477 -2.384 -6.637 1.00 95.56 304 VAL A N 1
ATOM 2296 C CA . VAL A 1 304 ? -34.398 -1.019 -7.169 1.00 95.56 304 VAL A CA 1
ATOM 2297 C C . VAL A 1 304 ? -33.081 -0.780 -7.919 1.00 95.56 304 VAL A C 1
ATOM 2299 O O . VAL A 1 304 ? -33.105 -0.161 -8.980 1.00 95.56 304 VAL A O 1
ATOM 2302 N N . VAL A 1 305 ? -31.943 -1.323 -7.461 1.00 96.19 305 VAL A N 1
ATOM 2303 C CA . VAL A 1 305 ? -30.677 -1.308 -8.229 1.00 96.19 305 VAL A CA 1
ATOM 2304 C C . VAL A 1 305 ? -30.875 -1.939 -9.611 1.00 96.19 305 VAL A C 1
ATOM 2306 O O . VAL A 1 305 ? -30.468 -1.367 -10.620 1.00 96.19 305 VAL A O 1
ATOM 2309 N N . LEU A 1 306 ? -31.543 -3.094 -9.678 1.00 93.19 306 LEU A N 1
ATOM 2310 C CA . LEU A 1 306 ? -31.842 -3.777 -10.941 1.00 93.19 306 LEU A CA 1
ATOM 2311 C C . LEU A 1 306 ? -32.857 -3.025 -11.813 1.00 93.19 306 LEU A C 1
ATOM 2313 O O . LEU A 1 306 ? -32.773 -3.123 -13.035 1.00 93.19 306 LEU A O 1
ATOM 2317 N N . SER A 1 307 ? -33.795 -2.289 -11.209 1.00 93.62 307 SER A N 1
ATOM 2318 C CA . SER A 1 307 ? -34.754 -1.424 -11.914 1.00 93.62 307 SER A CA 1
ATOM 2319 C C . SER A 1 307 ? -34.058 -0.232 -12.575 1.00 93.62 307 SER A C 1
ATOM 2321 O O . SER A 1 307 ? -34.255 0.037 -13.760 1.00 93.62 307 SER A O 1
ATOM 2323 N N . LEU A 1 308 ? -33.197 0.456 -11.821 1.00 93.00 308 LEU A N 1
ATOM 2324 C CA . LEU A 1 308 ? -32.548 1.692 -12.255 1.00 93.00 308 LEU A CA 1
ATOM 2325 C C . LEU A 1 308 ? -31.347 1.449 -13.178 1.00 93.00 308 LEU A C 1
ATOM 2327 O O . LEU A 1 308 ? -31.119 2.219 -14.108 1.00 93.00 308 LEU A O 1
ATOM 2331 N N . GLU A 1 309 ? -30.560 0.403 -12.919 1.00 92.69 309 GLU A N 1
ATOM 2332 C CA . GLU A 1 309 ? -29.236 0.199 -13.521 1.00 92.69 309 GLU A CA 1
ATOM 2333 C C . GLU A 1 309 ? -29.042 -1.229 -14.105 1.00 92.69 309 GLU A C 1
ATOM 2335 O O . GLU A 1 309 ? -27.982 -1.843 -13.920 1.00 92.69 309 GLU A O 1
ATOM 2340 N N . PRO A 1 310 ? -30.008 -1.800 -14.863 1.00 87.62 310 PRO A N 1
ATOM 2341 C CA . PRO A 1 310 ? -29.937 -3.194 -15.323 1.00 87.62 310 PRO A CA 1
ATOM 2342 C C . PRO A 1 310 ? -28.737 -3.473 -16.242 1.00 87.62 310 PRO A C 1
ATOM 2344 O O . PRO A 1 310 ? -28.148 -4.554 -16.191 1.00 87.62 310 PRO A O 1
ATOM 2347 N N . GLN A 1 311 ? -28.338 -2.501 -17.073 1.00 86.44 311 GLN A N 1
ATOM 2348 C CA . GLN A 1 311 ? -27.176 -2.648 -17.959 1.00 86.44 311 GLN A CA 1
ATOM 2349 C C . GLN A 1 311 ? -25.853 -2.603 -17.190 1.00 86.44 311 GLN A C 1
ATOM 2351 O O . GLN A 1 311 ? -24.932 -3.345 -17.525 1.00 86.44 311 GLN A O 1
ATOM 2356 N N . THR A 1 312 ? -25.773 -1.797 -16.131 1.00 90.81 312 THR A N 1
ATOM 2357 C CA . THR A 1 312 ? -24.604 -1.712 -15.246 1.00 90.81 312 THR A CA 1
ATOM 2358 C C . THR A 1 312 ? -24.389 -3.035 -14.520 1.00 90.81 312 THR A C 1
ATOM 2360 O O . THR A 1 312 ? -23.283 -3.576 -14.542 1.00 90.81 312 THR A O 1
ATOM 2363 N N . VAL A 1 313 ? -25.457 -3.624 -13.969 1.00 91.62 313 VAL A N 1
ATOM 2364 C CA . VAL A 1 313 ? -25.387 -4.946 -13.327 1.00 91.62 313 VAL A CA 1
ATOM 2365 C C . VAL A 1 313 ? -25.011 -6.033 -14.340 1.00 91.62 313 VAL A C 1
ATOM 2367 O O . VAL A 1 313 ? -24.171 -6.886 -14.054 1.00 91.62 313 VAL A O 1
ATOM 2370 N N . LYS A 1 314 ? -25.561 -5.982 -15.561 1.00 86.56 314 LYS A N 1
ATOM 2371 C CA . LYS A 1 314 ? -25.192 -6.911 -16.640 1.00 86.56 314 LYS A CA 1
ATOM 2372 C C . LYS A 1 314 ? -23.712 -6.793 -17.026 1.00 86.56 314 LYS A C 1
ATOM 2374 O O . LYS A 1 314 ? -23.042 -7.815 -17.164 1.00 86.56 314 LYS A O 1
ATOM 2379 N N . ALA A 1 315 ? -23.196 -5.572 -17.171 1.00 86.50 315 ALA A N 1
ATOM 2380 C CA . ALA A 1 315 ? -21.791 -5.312 -17.485 1.00 86.50 315 ALA A CA 1
ATOM 2381 C C . ALA A 1 315 ? -20.858 -5.781 -16.361 1.00 86.50 315 ALA A C 1
ATOM 2383 O O . ALA A 1 315 ? -19.817 -6.379 -16.629 1.00 86.50 315 ALA A O 1
ATOM 2384 N N . TYR A 1 316 ? -21.259 -5.571 -15.106 1.00 92.12 316 TYR A N 1
ATOM 2385 C CA . TYR A 1 316 ? -20.526 -6.054 -13.942 1.00 92.12 316 TYR A CA 1
ATOM 2386 C C . TYR A 1 316 ? -20.404 -7.580 -13.937 1.00 92.12 316 TYR A C 1
ATOM 2388 O O . TYR A 1 316 ? -19.321 -8.137 -13.753 1.00 92.12 316 TYR A O 1
ATOM 2396 N N . VAL A 1 317 ? -21.507 -8.271 -14.219 1.00 88.31 317 VAL A N 1
ATOM 2397 C CA . VAL A 1 317 ? -21.539 -9.736 -14.210 1.00 88.31 317 VAL A CA 1
ATOM 2398 C C . VAL A 1 317 ? -20.736 -10.331 -15.369 1.00 88.31 317 VAL A C 1
ATOM 2400 O O . VAL A 1 317 ? -20.070 -11.354 -15.196 1.00 88.31 317 VAL A O 1
ATOM 2403 N N . ALA A 1 318 ? -20.743 -9.668 -16.529 1.00 84.19 318 ALA A N 1
ATOM 2404 C CA . ALA A 1 318 ? -20.016 -10.095 -17.722 1.00 84.19 318 ALA A CA 1
ATOM 2405 C C . ALA A 1 318 ? -18.484 -10.079 -17.564 1.00 84.19 318 ALA A C 1
ATOM 2407 O O . ALA A 1 318 ? -17.803 -10.785 -18.301 1.00 84.19 318 ALA A O 1
ATOM 2408 N N . LYS A 1 319 ? -17.935 -9.326 -16.600 1.00 78.56 319 LYS A N 1
ATOM 2409 C CA . LYS A 1 319 ? -16.484 -9.258 -16.358 1.00 78.56 319 LYS A CA 1
ATOM 2410 C C . LYS A 1 319 ? -15.872 -10.561 -15.827 1.00 78.56 319 LYS A C 1
ATOM 2412 O O . LYS A 1 319 ? -14.666 -10.726 -15.948 1.00 78.56 319 LYS A O 1
ATOM 2417 N N . GLN A 1 320 ? -16.672 -11.467 -15.250 1.00 71.50 320 GLN A N 1
ATOM 2418 C CA . GLN A 1 320 ? -16.252 -12.810 -14.798 1.00 71.50 320 GLN A CA 1
ATOM 2419 C C . GLN A 1 320 ? -14.952 -12.857 -13.957 1.00 71.50 320 GLN A C 1
ATOM 2421 O O . GLN A 1 320 ? -14.220 -13.845 -13.987 1.00 71.50 320 GLN A O 1
ATOM 2426 N N . SER A 1 321 ? -14.654 -11.803 -13.190 1.00 74.50 321 SER A N 1
ATOM 2427 C CA . SER A 1 321 ? -13.481 -11.776 -12.311 1.00 74.50 321 SER A CA 1
ATOM 2428 C C . SER A 1 321 ? -13.672 -12.704 -11.108 1.00 74.50 321 SER A C 1
ATOM 2430 O O . SER A 1 321 ? -14.732 -12.716 -10.484 1.00 74.50 321 SER A O 1
ATOM 2432 N N . ASN A 1 322 ? -12.621 -13.452 -10.759 1.00 74.62 322 ASN A N 1
ATOM 2433 C CA . ASN A 1 322 ? -12.582 -14.310 -9.569 1.00 74.62 322 ASN A CA 1
ATOM 2434 C C . ASN A 1 322 ? -11.900 -13.632 -8.366 1.00 74.62 322 ASN A C 1
ATOM 2436 O O . ASN A 1 322 ? -11.819 -14.235 -7.300 1.00 74.62 322 ASN A O 1
ATOM 2440 N N . SER A 1 323 ? -11.391 -12.404 -8.527 1.00 80.00 323 SER A N 1
ATOM 2441 C CA . SER A 1 323 ? -10.781 -11.634 -7.437 1.00 80.00 323 SER A CA 1
ATOM 2442 C C . SER A 1 323 ? -11.841 -10.750 -6.766 1.00 80.00 323 SER A C 1
ATOM 2444 O O . SER A 1 323 ? -12.405 -9.888 -7.450 1.00 80.00 323 SER A O 1
ATOM 2446 N N . PRO A 1 324 ? -12.109 -10.914 -5.454 1.00 73.56 324 PRO A N 1
ATOM 2447 C CA . PRO A 1 324 ? -13.019 -10.045 -4.705 1.00 73.56 324 PRO A CA 1
ATOM 2448 C C . PRO A 1 324 ? -12.585 -8.576 -4.742 1.00 73.56 324 PRO A C 1
ATOM 2450 O O . PRO A 1 324 ? -13.414 -7.706 -5.001 1.00 73.56 324 PRO A O 1
ATOM 2453 N N . SER A 1 325 ? -11.283 -8.302 -4.589 1.00 61.16 325 SER A N 1
ATOM 2454 C CA . SER A 1 325 ? -10.713 -6.955 -4.737 1.00 61.16 325 SER A CA 1
ATOM 2455 C C . SER A 1 325 ? -11.025 -6.341 -6.102 1.00 61.16 325 SER A C 1
ATOM 2457 O O . SER A 1 325 ? -11.568 -5.239 -6.185 1.00 61.16 325 SER A O 1
ATOM 2459 N N . GLN A 1 326 ? -10.759 -7.069 -7.191 1.00 71.06 326 GLN A N 1
ATOM 2460 C CA . GLN A 1 326 ? -11.050 -6.571 -8.537 1.00 71.06 326 GLN A CA 1
ATOM 2461 C C . GLN A 1 326 ? -12.558 -6.382 -8.754 1.00 71.06 326 GLN A C 1
ATOM 2463 O O . GLN A 1 326 ? -12.973 -5.391 -9.351 1.00 71.06 326 GLN A O 1
ATOM 2468 N N . CYS A 1 327 ? -13.388 -7.280 -8.216 1.00 83.25 327 CYS A N 1
ATOM 2469 C CA . CYS A 1 327 ? -14.844 -7.148 -8.234 1.00 83.25 327 CYS A CA 1
ATOM 2470 C C . CYS A 1 327 ? -15.326 -5.900 -7.473 1.00 83.25 327 CYS A C 1
ATOM 2472 O O . CYS A 1 327 ? -16.309 -5.284 -7.885 1.00 83.25 327 CYS A O 1
ATOM 2474 N N . ALA A 1 328 ? -14.652 -5.490 -6.397 1.00 81.69 328 ALA A N 1
ATOM 2475 C CA . ALA A 1 328 ? -14.965 -4.249 -5.690 1.00 81.69 328 ALA A CA 1
ATOM 2476 C C . ALA A 1 328 ? -14.640 -3.017 -6.543 1.00 81.69 328 ALA A C 1
ATOM 2478 O O . ALA A 1 328 ? -15.458 -2.102 -6.646 1.00 81.69 328 ALA A O 1
ATOM 2479 N N . ILE A 1 329 ? -13.478 -3.015 -7.205 1.00 76.75 329 ILE A N 1
ATOM 2480 C CA . ILE A 1 329 ? -13.064 -1.938 -8.113 1.00 76.75 329 ILE A CA 1
ATOM 2481 C C . ILE A 1 329 ? -13.983 -1.852 -9.334 1.00 76.75 329 ILE A C 1
ATOM 2483 O O . ILE A 1 329 ? -14.374 -0.759 -9.745 1.00 76.75 329 ILE A O 1
ATOM 2487 N N . ASP A 1 330 ? -14.375 -2.991 -9.897 1.00 84.06 330 ASP A N 1
ATOM 2488 C CA . ASP A 1 330 ? -15.292 -3.050 -11.030 1.00 84.06 330 ASP A CA 1
ATOM 2489 C C . ASP A 1 330 ? -16.677 -2.495 -10.670 1.00 84.06 330 ASP A C 1
ATOM 2491 O O . ASP A 1 330 ? -17.216 -1.690 -11.430 1.00 84.06 330 ASP A O 1
ATOM 2495 N N . TRP A 1 331 ? -17.224 -2.849 -9.500 1.00 95.00 331 TRP A N 1
ATOM 2496 C CA . TRP A 1 331 ? -18.493 -2.291 -9.018 1.00 95.00 331 TRP A CA 1
ATOM 2497 C C . TRP A 1 331 ? -18.381 -0.790 -8.726 1.00 95.00 331 TRP A C 1
ATOM 2499 O O . TRP A 1 331 ? -19.220 -0.013 -9.175 1.00 95.00 331 TRP A O 1
ATOM 2509 N N . MET A 1 332 ? -17.296 -0.353 -8.078 1.00 89.94 332 MET A N 1
ATOM 2510 C CA . MET A 1 332 ? -17.015 1.065 -7.826 1.00 89.94 332 MET A CA 1
ATOM 2511 C C . MET A 1 332 ? -16.959 1.878 -9.129 1.00 89.94 332 MET A C 1
ATOM 2513 O O . MET A 1 332 ? -17.434 3.011 -9.202 1.00 89.94 332 MET A O 1
ATOM 2517 N N . ASN A 1 333 ? -16.338 1.329 -10.173 1.00 83.62 333 ASN A N 1
ATOM 2518 C CA . ASN A 1 333 ? -16.192 2.003 -11.460 1.00 83.62 333 ASN A CA 1
ATOM 2519 C C . ASN A 1 333 ? -17.501 2.031 -12.258 1.00 83.62 333 ASN A C 1
ATOM 2521 O O . ASN A 1 333 ? -17.770 3.029 -12.922 1.00 83.62 333 ASN A O 1
ATOM 2525 N N . LEU A 1 334 ? -18.296 0.961 -12.199 1.00 88.00 334 LEU A N 1
ATOM 2526 C CA . LEU A 1 334 ? -19.515 0.818 -12.993 1.00 88.00 334 LEU A CA 1
ATOM 2527 C C . LEU A 1 334 ? -20.741 1.445 -12.322 1.00 88.00 334 LEU A C 1
ATOM 2529 O O . LEU A 1 334 ? -21.486 2.161 -12.991 1.00 88.00 334 LEU A O 1
ATOM 2533 N N . TYR A 1 335 ? -20.944 1.181 -11.031 1.00 94.94 335 TYR A N 1
ATOM 2534 C CA . TYR A 1 335 ? -22.143 1.554 -10.284 1.00 94.94 335 TYR A CA 1
ATOM 2535 C C . TYR A 1 335 ? -21.918 2.805 -9.423 1.00 94.94 335 TYR A C 1
ATOM 2537 O O . TYR A 1 335 ? -22.527 3.839 -9.705 1.00 94.94 335 TYR A O 1
ATOM 2545 N N . GLU A 1 336 ? -20.995 2.754 -8.452 1.00 89.44 336 GLU A N 1
ATOM 2546 C CA . GLU A 1 336 ? -20.829 3.846 -7.467 1.00 89.44 336 GLU A CA 1
ATOM 2547 C C . GLU A 1 336 ? -20.323 5.140 -8.112 1.00 89.44 336 GLU A C 1
ATOM 2549 O O . GLU A 1 336 ? -20.712 6.242 -7.737 1.00 89.44 336 GLU A O 1
ATOM 2554 N N . ARG A 1 337 ? -19.450 5.007 -9.119 1.00 89.31 337 ARG A N 1
ATOM 2555 C CA . ARG A 1 337 ? -18.878 6.105 -9.914 1.00 89.31 337 ARG A CA 1
ATOM 2556 C C . ARG A 1 337 ? -18.451 7.309 -9.044 1.00 89.31 337 ARG A C 1
ATOM 2558 O O . ARG A 1 337 ? -18.788 8.446 -9.383 1.00 89.31 337 ARG A O 1
ATOM 2565 N N . PRO A 1 338 ? -17.665 7.098 -7.963 1.00 74.94 338 PRO A N 1
ATOM 2566 C CA . PRO A 1 338 ? -17.286 8.179 -7.065 1.00 74.94 338 PRO A CA 1
ATOM 2567 C C . PRO A 1 338 ? -16.413 9.212 -7.785 1.00 74.94 338 PRO A C 1
ATOM 2569 O O . PRO A 1 338 ? -15.756 8.917 -8.797 1.00 74.94 338 PRO A O 1
ATOM 2572 N N . SER A 1 339 ? -16.353 10.424 -7.227 1.00 74.31 339 SER A N 1
ATOM 2573 C CA . SER A 1 339 ? -15.410 11.448 -7.689 1.00 74.31 339 SER A CA 1
ATOM 2574 C C . SER A 1 339 ? -13.976 10.909 -7.686 1.00 74.31 339 SER A C 1
ATOM 2576 O O . SER A 1 339 ? -13.647 10.002 -6.923 1.00 74.31 339 SER A O 1
ATOM 2578 N N . TYR A 1 340 ? -13.093 11.481 -8.507 1.00 54.28 340 TYR A N 1
ATOM 2579 C CA . TYR A 1 340 ? -11.684 11.071 -8.562 1.00 54.28 340 TYR A CA 1
ATOM 2580 C C . TYR A 1 340 ? -11.031 11.007 -7.169 1.00 54.28 340 TYR A C 1
ATOM 2582 O O . TYR A 1 340 ? -10.382 10.020 -6.826 1.00 54.28 340 TYR A O 1
ATOM 2590 N N . ARG A 1 341 ? -11.281 12.024 -6.334 1.00 48.50 341 ARG A N 1
ATOM 2591 C CA . ARG A 1 341 ? -10.761 12.093 -4.963 1.00 48.50 341 ARG A CA 1
ATOM 2592 C C . ARG A 1 341 ? -11.333 10.986 -4.078 1.00 48.50 341 ARG A C 1
ATOM 2594 O O . ARG A 1 341 ? -10.574 10.319 -3.386 1.00 48.50 341 ARG A O 1
ATOM 2601 N N . ALA A 1 342 ? -12.645 10.757 -4.120 1.00 55.16 342 ALA A N 1
ATOM 2602 C CA . ALA A 1 342 ? -13.269 9.685 -3.348 1.00 55.16 342 ALA A CA 1
ATOM 2603 C C . ALA A 1 342 ? -12.810 8.295 -3.825 1.00 55.16 342 ALA A C 1
ATOM 2605 O O . ALA A 1 342 ? -12.575 7.412 -3.008 1.00 55.16 342 ALA A O 1
ATOM 2606 N N . ARG A 1 343 ? -12.587 8.108 -5.131 1.00 61.78 343 ARG A N 1
ATOM 2607 C CA . ARG A 1 343 ? -12.035 6.874 -5.709 1.00 61.78 343 ARG A CA 1
ATOM 2608 C C . ARG A 1 343 ? -10.629 6.576 -5.188 1.00 61.78 343 ARG A C 1
ATOM 2610 O O . ARG A 1 343 ? -10.364 5.456 -4.761 1.00 61.78 343 ARG A O 1
ATOM 2617 N N . ALA A 1 344 ? -9.748 7.577 -5.191 1.00 46.78 344 ALA A N 1
ATOM 2618 C CA . ALA A 1 344 ? -8.379 7.437 -4.697 1.00 46.78 344 ALA A CA 1
ATOM 2619 C C . ALA A 1 344 ? -8.341 7.077 -3.203 1.00 46.78 344 ALA A C 1
ATOM 2621 O O . ALA A 1 344 ? -7.568 6.215 -2.805 1.00 46.78 344 ALA A O 1
ATOM 2622 N N . LEU A 1 345 ? -9.218 7.685 -2.399 1.00 48.00 345 LEU A N 1
ATOM 2623 C CA . LEU A 1 345 ? -9.279 7.446 -0.955 1.00 48.00 345 LEU A CA 1
ATOM 2624 C C . LEU A 1 345 ? -9.922 6.102 -0.590 1.00 48.00 345 LEU A C 1
ATOM 2626 O O . LEU A 1 345 ? -9.510 5.480 0.383 1.00 48.00 345 LEU A O 1
ATOM 2630 N N . THR A 1 346 ? -10.914 5.649 -1.362 1.00 65.00 346 THR A N 1
ATOM 2631 C CA . THR A 1 346 ? -11.762 4.515 -0.958 1.00 65.00 346 THR A CA 1
ATOM 2632 C C . THR A 1 346 ? -11.491 3.211 -1.700 1.00 65.00 346 THR A C 1
ATOM 2634 O O . THR A 1 346 ? -11.886 2.152 -1.224 1.00 65.00 346 THR A O 1
ATOM 2637 N N . SER A 1 347 ? -10.779 3.229 -2.831 1.00 50.91 347 SER A N 1
ATOM 2638 C CA . SER A 1 347 ? -10.495 2.020 -3.626 1.00 50.91 347 SER A CA 1
ATOM 2639 C C . SER A 1 347 ? -9.819 0.898 -2.823 1.00 50.91 347 SER A C 1
ATOM 2641 O O . SER A 1 347 ? -10.241 -0.259 -2.907 1.00 50.91 347 SER A O 1
ATOM 2643 N N . GLY A 1 348 ? -8.826 1.238 -1.995 1.00 52.97 348 GLY A N 1
ATOM 2644 C CA . GLY A 1 348 ? -8.158 0.289 -1.101 1.00 52.97 348 GLY A CA 1
ATOM 2645 C C . GLY A 1 348 ? -9.089 -0.255 -0.014 1.00 52.97 348 GLY A C 1
ATOM 2646 O O . GLY A 1 348 ? -9.131 -1.463 0.211 1.00 52.97 348 GLY A O 1
ATOM 2647 N N . GLN A 1 349 ? -9.902 0.611 0.601 1.00 66.31 349 GLN A N 1
ATOM 2648 C CA . GLN A 1 349 ? -10.863 0.225 1.643 1.00 66.31 349 GLN A CA 1
ATOM 2649 C C . GLN A 1 349 ? -11.944 -0.716 1.094 1.00 66.31 349 GLN A C 1
ATOM 2651 O O . GLN A 1 349 ? -12.247 -1.736 1.710 1.00 66.31 349 GLN A O 1
ATOM 2656 N N . ARG A 1 350 ? -12.479 -0.414 -0.096 1.00 81.25 350 ARG A N 1
ATOM 2657 C CA . ARG A 1 350 ? -13.485 -1.235 -0.787 1.00 81.25 350 ARG A CA 1
ATOM 2658 C C . ARG A 1 350 ? -12.935 -2.604 -1.178 1.00 81.25 350 ARG A C 1
ATOM 2660 O O . ARG A 1 350 ? -13.610 -3.613 -0.992 1.00 81.25 350 ARG A O 1
ATOM 2667 N N . SER A 1 351 ? -11.698 -2.641 -1.678 1.00 67.56 351 SER A N 1
ATOM 2668 C CA . SER A 1 351 ? -11.010 -3.891 -2.029 1.00 67.56 351 SER A CA 1
ATOM 2669 C C . SER A 1 351 ? -10.769 -4.754 -0.791 1.00 67.56 351 SER A C 1
ATOM 2671 O O . SER A 1 351 ? -11.127 -5.928 -0.775 1.00 67.56 351 SER A O 1
ATOM 2673 N N . HIS A 1 352 ? -10.254 -4.155 0.286 1.00 61.59 352 HIS A N 1
ATOM 2674 C CA . HIS A 1 352 ? -10.014 -4.853 1.547 1.00 61.59 352 HIS A CA 1
ATOM 2675 C C . HIS A 1 352 ? -11.307 -5.409 2.165 1.00 61.59 352 HIS A C 1
ATOM 2677 O O . HIS A 1 352 ? -11.359 -6.574 2.558 1.00 61.59 352 HIS A O 1
ATOM 2683 N N . ALA A 1 353 ? -12.377 -4.609 2.189 1.00 73.25 353 ALA A N 1
ATOM 2684 C CA . ALA A 1 353 ? -13.688 -5.041 2.660 1.00 73.25 353 ALA A CA 1
ATOM 2685 C C . ALA A 1 353 ? -14.262 -6.189 1.805 1.00 73.25 353 ALA A C 1
ATOM 2687 O O . ALA A 1 353 ? -14.851 -7.122 2.349 1.00 73.25 353 ALA A O 1
ATOM 2688 N N . ALA A 1 354 ? -14.047 -6.189 0.486 1.00 76.19 354 ALA A N 1
ATOM 2689 C CA . ALA A 1 354 ? -14.469 -7.300 -0.365 1.00 76.19 354 ALA A CA 1
ATOM 2690 C C . ALA A 1 354 ? -13.716 -8.601 -0.051 1.00 76.19 354 ALA A C 1
ATOM 2692 O O . ALA A 1 354 ? -14.341 -9.657 0.023 1.00 76.19 354 ALA A O 1
ATOM 2693 N N . GLU A 1 355 ? -12.406 -8.549 0.201 1.00 71.50 355 GLU A N 1
ATOM 2694 C CA . GLU A 1 355 ? -11.650 -9.739 0.622 1.00 71.50 355 GLU A CA 1
ATOM 2695 C C . GLU A 1 355 ? -12.147 -10.285 1.970 1.00 71.50 355 GLU A C 1
ATOM 2697 O O . GLU A 1 355 ? -12.307 -11.499 2.134 1.00 71.50 355 GLU A O 1
ATOM 2702 N N . ILE A 1 356 ? -12.473 -9.399 2.921 1.00 73.69 356 ILE A N 1
ATOM 2703 C CA . ILE A 1 356 ? -13.079 -9.798 4.198 1.00 73.69 356 ILE A CA 1
ATOM 2704 C C . ILE A 1 356 ? -14.425 -10.484 3.955 1.00 73.69 356 ILE A C 1
ATOM 2706 O O . ILE A 1 356 ? -14.616 -11.607 4.419 1.00 73.69 356 ILE A O 1
ATOM 2710 N N . ALA A 1 357 ? -15.335 -9.852 3.207 1.00 84.25 357 ALA A N 1
ATOM 2711 C CA . ALA A 1 357 ? -16.663 -10.389 2.911 1.00 84.25 357 ALA A CA 1
ATOM 2712 C C . ALA A 1 357 ? -16.585 -11.760 2.223 1.00 84.25 357 ALA A C 1
ATOM 2714 O O . ALA A 1 357 ? -17.271 -12.702 2.622 1.00 84.25 357 ALA A O 1
ATOM 2715 N N . TYR A 1 358 ? -15.698 -11.894 1.234 1.00 85.31 358 TYR A N 1
ATOM 2716 C CA . TYR A 1 358 ? -15.463 -13.148 0.526 1.00 85.31 358 TYR A CA 1
ATOM 2717 C C . TYR A 1 358 ? -15.026 -14.269 1.472 1.00 85.31 358 TYR A C 1
ATOM 2719 O O . TYR A 1 358 ? -15.529 -15.391 1.373 1.00 85.31 358 TYR A O 1
ATOM 2727 N N . LYS A 1 359 ? -14.132 -13.963 2.420 1.00 77.81 359 LYS A N 1
ATOM 2728 C CA . LYS A 1 359 ? -13.654 -14.923 3.418 1.00 77.81 359 LYS A CA 1
ATOM 2729 C C . LYS A 1 359 ? -14.745 -15.298 4.422 1.00 77.81 359 LYS A C 1
ATOM 2731 O O . LYS A 1 359 ? -15.020 -16.482 4.596 1.00 77.81 359 LYS A O 1
ATOM 2736 N N . ILE A 1 360 ? -15.370 -14.319 5.079 1.00 83.00 360 ILE A N 1
ATOM 2737 C CA . ILE A 1 360 ? -16.285 -14.577 6.206 1.00 83.00 360 ILE A CA 1
ATOM 2738 C C . ILE A 1 360 ? -17.642 -15.143 5.769 1.00 83.00 360 ILE A C 1
ATOM 2740 O O . ILE A 1 360 ? -18.309 -15.798 6.567 1.00 83.00 360 ILE A O 1
ATOM 2744 N N . PHE A 1 361 ? -18.042 -14.933 4.510 1.00 92.44 361 PHE A N 1
ATOM 2745 C CA . PHE A 1 361 ? -19.288 -15.470 3.952 1.00 92.44 361 PHE A CA 1
ATOM 2746 C C . PHE A 1 361 ? -19.079 -16.670 3.018 1.00 92.44 361 PHE A C 1
ATOM 2748 O O . PHE A 1 361 ? -20.031 -17.151 2.408 1.00 92.44 361 PHE A O 1
ATOM 2755 N N . GLY A 1 362 ? -17.853 -17.201 2.932 1.00 85.75 362 GLY A N 1
ATOM 2756 C CA . GLY A 1 362 ? -17.574 -18.454 2.224 1.00 85.75 362 GLY A CA 1
ATOM 2757 C C . GLY A 1 362 ? -17.670 -18.354 0.699 1.00 85.75 362 GLY A C 1
ATOM 2758 O O . GLY A 1 362 ? -18.031 -19.331 0.036 1.00 85.75 362 GLY A O 1
ATOM 2759 N N . GLY A 1 363 ? -17.329 -17.200 0.121 1.00 89.12 363 GLY A N 1
ATOM 2760 C CA . GLY A 1 363 ? -17.503 -16.921 -1.305 1.00 89.12 363 GLY A CA 1
ATOM 2761 C C . GLY A 1 363 ? -16.740 -17.850 -2.248 1.00 89.12 363 GLY A C 1
ATOM 2762 O O . GLY A 1 363 ? -17.205 -18.083 -3.361 1.00 89.12 363 GLY A O 1
ATOM 2763 N N . ALA A 1 364 ? -15.651 -18.472 -1.791 1.00 85.25 364 ALA A N 1
ATOM 2764 C CA . ALA A 1 364 ? -14.911 -19.472 -2.568 1.00 85.25 364 ALA A CA 1
ATOM 2765 C C . ALA A 1 364 ? -15.753 -20.690 -2.981 1.00 85.25 364 ALA A C 1
ATOM 2767 O O . ALA A 1 364 ? -15.447 -21.348 -3.974 1.00 85.25 364 ALA A O 1
ATOM 2768 N N . SER A 1 365 ? -16.830 -20.980 -2.247 1.00 90.69 365 SER A N 1
ATOM 2769 C CA . SER A 1 365 ? -17.736 -22.093 -2.547 1.00 90.69 365 SER A CA 1
ATOM 2770 C C . SER A 1 365 ? -18.829 -21.752 -3.571 1.00 90.69 365 SER A C 1
ATOM 2772 O O . SER A 1 365 ? -19.542 -22.649 -4.025 1.00 90.69 365 SER A O 1
ATOM 2774 N N . ILE A 1 366 ? -18.959 -20.481 -3.975 1.00 88.12 366 ILE A N 1
ATOM 2775 C CA . ILE A 1 366 ? -20.101 -19.986 -4.753 1.00 88.12 366 ILE A CA 1
ATOM 2776 C C . ILE A 1 366 ? -19.676 -19.619 -6.175 1.00 88.12 366 ILE A C 1
ATOM 2778 O O . ILE A 1 366 ? -19.028 -18.599 -6.422 1.00 88.12 366 ILE A O 1
ATOM 2782 N N . LYS A 1 367 ? -20.114 -20.434 -7.138 1.00 88.88 367 LYS A N 1
ATOM 2783 C CA . LYS A 1 367 ? -19.941 -20.168 -8.572 1.00 88.88 367 LYS A CA 1
ATOM 2784 C C . LYS A 1 367 ? -21.068 -19.281 -9.095 1.00 88.88 367 LYS A C 1
ATOM 2786 O O . LYS A 1 367 ? -22.223 -19.464 -8.724 1.00 88.88 367 LYS A O 1
ATOM 2791 N N . GLY A 1 368 ? -20.732 -18.351 -9.987 1.00 85.25 368 GLY A N 1
ATOM 2792 C CA . GLY A 1 368 ? -21.724 -17.490 -10.629 1.00 85.25 368 GLY A CA 1
ATOM 2793 C C . GLY A 1 368 ? -22.643 -18.272 -11.568 1.00 85.25 368 GLY A C 1
ATOM 2794 O O . GLY A 1 368 ? -22.205 -19.183 -12.270 1.00 85.25 368 GLY A O 1
ATOM 2795 N N . ASN A 1 369 ? -23.910 -17.872 -11.609 1.00 82.88 369 ASN A N 1
ATOM 2796 C CA . ASN A 1 369 ? -24.902 -18.336 -12.571 1.00 82.88 369 ASN A CA 1
ATOM 2797 C C . ASN A 1 369 ? -25.642 -17.130 -13.184 1.00 82.88 369 ASN A C 1
ATOM 2799 O O . ASN A 1 369 ? -26.775 -16.829 -12.794 1.00 82.88 369 ASN A O 1
ATOM 2803 N N . PRO A 1 370 ? -25.020 -16.431 -14.155 1.00 73.75 370 PRO A N 1
ATOM 2804 C CA . PRO A 1 370 ? -25.568 -15.207 -14.741 1.00 73.75 370 PRO A CA 1
ATOM 2805 C C . PRO A 1 370 ? -26.959 -15.364 -15.366 1.00 73.75 370 PRO A C 1
ATOM 2807 O O . PRO A 1 370 ? -27.688 -14.384 -15.495 1.00 73.75 370 PRO A O 1
ATOM 2810 N N . SER A 1 371 ? -27.358 -16.585 -15.735 1.00 73.06 371 SER A N 1
ATOM 2811 C CA . SER A 1 371 ? -28.685 -16.877 -16.284 1.00 73.06 371 SER A CA 1
ATOM 2812 C C . SER A 1 371 ? -29.824 -16.595 -15.294 1.00 73.06 371 SER A C 1
ATOM 2814 O O . SER A 1 371 ? -30.938 -16.312 -15.730 1.00 73.06 371 SER A O 1
ATOM 2816 N N . LEU A 1 372 ? -29.558 -16.607 -13.981 1.00 68.12 372 LEU A N 1
ATOM 2817 C CA . LEU A 1 372 ? -30.549 -16.293 -12.941 1.00 68.12 372 LEU A CA 1
ATOM 2818 C C . LEU A 1 372 ? -30.856 -14.789 -12.823 1.00 68.12 372 LEU A C 1
ATOM 2820 O O . LEU A 1 372 ? -31.946 -14.419 -12.390 1.00 68.12 372 LEU A O 1
ATOM 2824 N N . LEU A 1 373 ? -29.963 -13.918 -13.306 1.00 69.19 373 LEU A N 1
ATOM 2825 C CA . LEU A 1 373 ? -30.196 -12.467 -13.375 1.00 69.19 373 LEU A CA 1
ATOM 2826 C C . LEU A 1 373 ? -31.180 -12.089 -14.505 1.00 69.19 373 LEU A C 1
ATOM 2828 O O . LEU A 1 373 ? -31.690 -10.967 -14.555 1.00 69.19 373 LEU A O 1
ATOM 2832 N N . GLY A 1 374 ? -31.469 -13.035 -15.410 1.00 51.69 374 GLY A N 1
ATOM 2833 C CA . GLY A 1 374 ? -32.169 -12.846 -16.685 1.00 51.69 374 GLY A CA 1
ATOM 2834 C C . GLY A 1 374 ? -33.695 -12.696 -16.642 1.00 51.69 374 GLY A C 1
ATOM 2835 O O . GLY A 1 374 ? -34.297 -12.492 -17.694 1.00 51.69 374 GLY A O 1
ATOM 2836 N N . ALA A 1 375 ? -34.341 -12.749 -15.474 1.00 46.31 375 ALA A N 1
ATOM 2837 C CA . ALA A 1 375 ? -35.775 -12.444 -15.352 1.00 46.31 375 ALA A CA 1
ATOM 2838 C C . ALA A 1 375 ? -36.049 -11.004 -14.870 1.00 46.31 375 ALA A C 1
ATOM 2840 O O . ALA A 1 375 ? -37.073 -10.424 -15.222 1.00 46.31 375 ALA A O 1
ATOM 2841 N N . ALA A 1 376 ? -35.125 -10.400 -14.111 1.00 42.84 376 ALA A N 1
ATOM 2842 C CA . ALA A 1 376 ? -35.271 -9.038 -13.585 1.00 42.84 376 ALA A CA 1
ATOM 2843 C C . ALA A 1 376 ? -34.732 -7.958 -14.545 1.00 42.84 376 ALA A C 1
ATOM 2845 O O . ALA A 1 376 ? -35.266 -6.855 -14.579 1.00 42.84 376 ALA A O 1
ATOM 2846 N N . ALA A 1 377 ? -33.733 -8.287 -15.375 1.00 43.56 377 ALA A N 1
ATOM 2847 C CA . ALA A 1 377 ? -33.085 -7.350 -16.303 1.00 43.56 377 ALA A CA 1
ATOM 2848 C C . ALA A 1 377 ? -33.829 -7.132 -17.643 1.00 43.56 377 ALA A C 1
ATOM 2850 O O . ALA A 1 377 ? -33.350 -6.380 -18.490 1.00 43.56 377 ALA A O 1
ATOM 2851 N N . ASN A 1 378 ? -34.970 -7.803 -17.861 1.00 36.88 378 ASN A N 1
ATOM 2852 C CA . ASN A 1 378 ? -35.650 -7.874 -19.164 1.00 36.88 378 ASN A CA 1
ATOM 2853 C C . ASN A 1 378 ? -36.983 -7.101 -19.267 1.00 36.88 378 ASN A C 1
ATOM 2855 O O . ASN A 1 378 ? -37.638 -7.185 -20.303 1.00 36.88 378 ASN A O 1
ATOM 2859 N N . ASN A 1 379 ? -37.388 -6.306 -18.269 1.00 31.77 379 ASN A N 1
ATOM 2860 C CA . ASN A 1 379 ? -38.576 -5.447 -18.397 1.00 31.77 379 ASN A CA 1
ATOM 2861 C C . ASN A 1 379 ? -38.219 -4.023 -18.875 1.00 31.77 379 ASN A C 1
ATOM 2863 O O . ASN A 1 379 ? -37.937 -3.143 -18.073 1.00 31.77 379 ASN A O 1
ATOM 2867 N N . THR A 1 380 ? -38.213 -3.881 -20.211 1.00 31.28 380 THR A N 1
ATOM 2868 C CA . THR A 1 380 ? -38.643 -2.762 -21.103 1.00 31.28 380 THR A CA 1
ATOM 2869 C C . THR A 1 380 ? -38.847 -1.354 -20.504 1.00 31.28 380 THR A C 1
ATOM 2871 O O . THR A 1 380 ? -39.549 -1.223 -19.513 1.00 31.28 380 THR A O 1
ATOM 2874 N N . SER A 1 381 ? -38.408 -0.235 -21.111 1.00 28.02 381 SER A N 1
ATOM 2875 C CA . SER A 1 381 ? -38.542 0.150 -22.534 1.00 28.02 381 SER A CA 1
ATOM 2876 C C . SER A 1 381 ? -37.625 1.318 -22.976 1.00 28.02 381 SER A C 1
ATOM 2878 O O . SER A 1 381 ? -37.615 2.363 -22.337 1.00 28.02 381 SER A O 1
ATOM 2880 N N . GLY A 1 382 ? -36.983 1.163 -24.144 1.00 28.66 382 GLY A N 1
ATOM 2881 C CA . GLY A 1 382 ? -36.863 2.172 -25.213 1.00 28.66 382 GLY A CA 1
ATOM 2882 C C . GLY A 1 382 ? -36.051 3.457 -24.990 1.00 28.66 382 GLY A C 1
ATOM 2883 O O . GLY A 1 382 ? -36.605 4.462 -24.570 1.00 28.66 382 GLY A O 1
ATOM 2884 N N . ASN A 1 383 ? -34.816 3.498 -25.503 1.00 24.17 383 ASN A N 1
ATOM 2885 C CA . ASN A 1 383 ? -34.559 4.297 -26.708 1.00 24.17 383 ASN A CA 1
ATOM 2886 C C . ASN A 1 383 ? -33.307 3.784 -27.431 1.00 24.17 383 ASN A C 1
ATOM 2888 O O . ASN A 1 383 ? -32.206 3.786 -26.884 1.00 24.17 383 ASN A O 1
ATOM 2892 N N . ALA A 1 384 ? -33.507 3.312 -28.656 1.00 27.70 384 ALA A N 1
ATOM 2893 C CA . ALA A 1 384 ? -32.441 2.951 -29.569 1.00 27.70 384 ALA A CA 1
ATOM 2894 C C . ALA A 1 384 ? -31.808 4.226 -30.134 1.00 27.70 384 ALA A C 1
ATOM 2896 O O . ALA A 1 384 ? -32.523 5.137 -30.542 1.00 27.70 384 ALA A O 1
ATOM 2897 N N . ASN A 1 385 ? -30.482 4.253 -30.222 1.00 25.12 385 ASN A N 1
ATOM 2898 C CA . ASN A 1 385 ? -29.848 4.804 -31.408 1.00 25.12 385 ASN A CA 1
ATOM 2899 C C . ASN A 1 385 ? -28.533 4.076 -31.673 1.00 25.12 385 ASN A C 1
ATOM 2901 O O . ASN A 1 385 ? -27.595 4.107 -30.878 1.00 25.12 385 ASN A O 1
ATOM 2905 N N . SER A 1 386 ? -28.544 3.380 -32.799 1.00 27.48 386 SER A N 1
ATOM 2906 C CA . SER A 1 386 ? -27.456 2.638 -33.414 1.00 27.48 386 SER A CA 1
ATOM 2907 C C . SER A 1 386 ? -26.651 3.560 -34.328 1.00 27.48 386 SER A C 1
ATOM 2909 O O . SER A 1 386 ? -27.240 4.400 -35.003 1.00 27.48 386 SER A O 1
ATOM 2911 N N . ALA A 1 387 ? -25.345 3.327 -34.407 1.00 24.22 387 ALA A N 1
ATOM 2912 C CA . ALA A 1 387 ? -24.531 3.343 -35.632 1.00 24.22 387 ALA A CA 1
ATOM 2913 C C . ALA A 1 387 ? -23.143 2.817 -35.216 1.00 24.22 387 ALA A C 1
ATOM 2915 O O . ALA A 1 387 ? -22.502 3.409 -34.352 1.00 24.22 387 ALA A O 1
ATOM 2916 N N . GLU A 1 388 ? -22.834 1.548 -35.504 1.00 25.45 388 GLU A N 1
ATOM 2917 C CA . GLU A 1 388 ? -22.039 1.114 -36.676 1.00 25.45 388 GLU A CA 1
ATOM 2918 C C . GLU A 1 388 ? -20.610 1.686 -36.615 1.00 25.45 388 GLU A C 1
ATOM 2920 O O . GLU A 1 388 ? -20.416 2.889 -36.563 1.00 25.45 388 GLU A O 1
ATOM 2925 N N . GLY A 1 389 ? -19.540 0.899 -36.521 1.00 25.16 389 GLY A N 1
ATOM 2926 C CA . GLY A 1 389 ? -19.261 -0.336 -37.243 1.00 25.16 389 GLY A CA 1
ATOM 2927 C C . GLY A 1 389 ? -18.100 -0.046 -38.198 1.00 25.16 389 GLY A C 1
ATOM 2928 O O . GLY A 1 389 ? -18.280 0.677 -39.166 1.00 25.16 389 GLY A O 1
ATOM 2929 N N . SER A 1 390 ? -16.914 -0.593 -37.933 1.00 24.25 390 SER A N 1
ATOM 2930 C CA . SER A 1 390 ? -15.911 -0.799 -38.981 1.00 24.25 390 SER A CA 1
ATOM 2931 C C . SER A 1 390 ? -15.066 -2.008 -38.620 1.00 24.25 390 SER A C 1
ATOM 2933 O O . SER A 1 390 ? -14.265 -1.986 -37.688 1.00 24.25 390 SER A O 1
ATOM 2935 N N . SER A 1 391 ? -15.335 -3.075 -39.361 1.00 27.72 391 SER A N 1
ATOM 2936 C CA . SER A 1 391 ? -14.419 -4.177 -39.628 1.00 27.72 391 SER A CA 1
ATOM 2937 C C . SER A 1 391 ? -13.216 -3.672 -40.435 1.00 27.72 391 SER A C 1
ATOM 2939 O O . SER A 1 391 ? -13.244 -2.555 -40.954 1.00 27.72 391 SER A O 1
ATOM 2941 N N . ASP A 1 392 ? -12.248 -4.575 -40.577 1.00 24.67 392 ASP A N 1
ATOM 2942 C CA . ASP A 1 392 ? -11.165 -4.629 -41.568 1.00 24.67 392 ASP A CA 1
ATOM 2943 C C . ASP A 1 392 ? -9.819 -4.056 -41.106 1.00 24.67 392 ASP A C 1
ATOM 2945 O O . ASP A 1 392 ? -9.738 -2.982 -40.529 1.00 24.67 392 ASP A O 1
ATOM 2949 N N . CYS A 1 393 ? -8.680 -4.705 -41.343 1.00 24.08 393 CYS A N 1
ATOM 2950 C CA . CYS A 1 393 ? -8.380 -6.049 -41.837 1.00 24.08 393 CYS A CA 1
ATOM 2951 C C . CYS A 1 393 ? -6.879 -6.285 -41.609 1.00 24.08 393 CYS A C 1
ATOM 2953 O O . CYS A 1 393 ? -6.072 -5.359 -41.677 1.00 24.08 393 CYS A O 1
ATOM 2955 N N . VAL A 1 394 ? -6.507 -7.540 -41.365 1.00 35.31 394 VAL A N 1
ATOM 2956 C CA . VAL A 1 394 ? -5.122 -8.012 -41.440 1.00 35.31 394 VAL A CA 1
ATOM 2957 C C . VAL A 1 394 ? -4.607 -7.820 -42.868 1.00 35.31 394 VAL A C 1
ATOM 2959 O O . VAL A 1 394 ? -5.228 -8.304 -43.813 1.00 35.31 394 VAL A O 1
ATOM 2962 N N . SER A 1 395 ? -3.444 -7.188 -43.018 1.00 27.83 395 SER A N 1
ATOM 2963 C CA . SER A 1 395 ? -2.605 -7.335 -44.207 1.00 27.83 395 SER A CA 1
ATOM 2964 C C . SER A 1 395 ? -1.177 -7.635 -43.776 1.00 27.83 395 SER A C 1
ATOM 2966 O O . SER A 1 395 ? -0.500 -6.804 -43.172 1.00 27.83 395 SER A O 1
ATOM 2968 N N . ASP A 1 396 ? -0.762 -8.852 -44.090 1.00 29.72 396 ASP A N 1
ATOM 2969 C CA . ASP A 1 396 ? 0.609 -9.322 -44.030 1.00 29.72 396 ASP A CA 1
ATOM 2970 C C . ASP A 1 396 ? 1.405 -8.681 -45.180 1.00 29.72 396 ASP A C 1
ATOM 2972 O O . ASP A 1 396 ? 1.006 -8.778 -46.342 1.00 29.72 396 ASP A O 1
ATOM 2976 N N . THR A 1 397 ? 2.524 -8.030 -44.865 1.00 27.39 397 THR A N 1
ATOM 2977 C CA . THR A 1 397 ? 3.573 -7.707 -45.842 1.00 27.39 397 THR A CA 1
ATOM 2978 C C . THR A 1 397 ? 4.934 -7.795 -45.169 1.00 27.39 397 THR A C 1
ATOM 2980 O O . THR A 1 397 ? 5.333 -6.940 -44.380 1.00 27.39 397 THR A O 1
ATOM 2983 N N . SER A 1 398 ? 5.664 -8.839 -45.531 1.00 28.45 398 SER A N 1
ATOM 2984 C CA . SER A 1 398 ? 7.083 -9.029 -45.273 1.00 28.45 398 SER A CA 1
ATOM 2985 C C . SER A 1 398 ? 7.945 -8.055 -46.091 1.00 28.45 398 SER A C 1
ATOM 2987 O O . SER A 1 398 ? 7.905 -8.128 -47.317 1.00 28.45 398 SER A O 1
ATOM 2989 N N . SER A 1 399 ? 8.781 -7.233 -45.440 1.00 26.88 399 SER A N 1
ATOM 2990 C CA . SER A 1 399 ? 10.241 -7.156 -45.688 1.00 26.88 399 SER A CA 1
ATOM 2991 C C . SER A 1 399 ? 10.930 -5.996 -44.943 1.00 26.88 399 SER A C 1
ATOM 2993 O O . SER A 1 399 ? 10.524 -4.847 -45.061 1.00 26.88 399 SER A O 1
ATOM 2995 N N . SER A 1 400 ? 12.035 -6.347 -44.270 1.00 29.14 400 SER A N 1
ATOM 2996 C CA . SER A 1 400 ? 13.157 -5.527 -43.767 1.00 29.14 400 SER A CA 1
ATOM 2997 C C . SER A 1 400 ? 12.922 -4.515 -42.629 1.00 29.14 400 SER A C 1
ATOM 2999 O O . SER A 1 400 ? 12.837 -3.315 -42.850 1.00 29.14 400 SER A O 1
ATOM 3001 N N . GLY A 1 401 ? 13.013 -5.017 -41.391 1.00 34.91 401 GLY A N 1
ATOM 3002 C CA . GLY A 1 401 ? 14.007 -4.512 -40.429 1.00 34.91 401 GLY A CA 1
ATOM 3003 C C . GLY A 1 401 ? 13.722 -3.207 -39.678 1.00 34.91 401 GLY A C 1
ATOM 3004 O O . GLY A 1 401 ? 14.597 -2.353 -39.633 1.00 34.91 401 GLY A O 1
ATOM 3005 N N . GLY A 1 402 ? 12.557 -3.077 -39.044 1.00 42.44 402 GLY A N 1
ATOM 3006 C CA . GLY A 1 402 ? 12.296 -2.038 -38.038 1.00 42.44 402 GLY A CA 1
ATOM 3007 C C . GLY A 1 402 ? 10.826 -2.023 -37.629 1.00 42.44 402 GLY A C 1
ATOM 3008 O O . GLY A 1 402 ? 10.005 -1.436 -38.325 1.00 42.44 402 GLY A O 1
ATOM 3009 N N . GLY A 1 403 ? 10.471 -2.745 -36.563 1.00 58.97 403 GLY A N 1
ATOM 3010 C CA . GLY A 1 403 ? 9.097 -2.778 -36.047 1.00 58.97 403 GLY A CA 1
ATOM 3011 C C . GLY A 1 403 ? 8.755 -1.532 -35.225 1.00 58.97 403 GLY A C 1
ATOM 3012 O O . GLY A 1 403 ? 9.627 -0.950 -34.592 1.00 58.97 403 GLY A O 1
ATOM 3013 N N . ASP A 1 404 ? 7.481 -1.146 -35.195 1.00 89.88 404 ASP A N 1
ATOM 3014 C CA . ASP A 1 404 ? 6.974 -0.153 -34.241 1.00 89.88 404 ASP A CA 1
ATOM 3015 C C . ASP A 1 404 ? 7.251 -0.605 -32.787 1.00 89.88 404 ASP A C 1
ATOM 3017 O O . ASP A 1 404 ? 6.991 -1.761 -32.439 1.00 89.88 404 ASP A O 1
ATOM 3021 N N . ILE A 1 405 ? 7.783 0.294 -31.943 1.00 97.00 405 ILE A N 1
ATOM 3022 C CA . ILE A 1 405 ? 8.207 -0.001 -30.558 1.00 97.00 405 ILE A CA 1
ATOM 3023 C C . ILE A 1 405 ? 7.071 -0.660 -29.771 1.00 97.00 405 ILE A C 1
ATOM 3025 O O . ILE A 1 405 ? 7.300 -1.649 -29.074 1.00 97.00 405 ILE A O 1
ATOM 3029 N N . LEU A 1 406 ? 5.844 -0.147 -29.895 1.00 94.12 406 LEU A N 1
ATOM 3030 C CA . LEU A 1 406 ? 4.693 -0.675 -29.162 1.00 94.12 406 LEU A CA 1
ATOM 3031 C C . LEU A 1 406 ? 4.260 -2.036 -29.671 1.00 94.12 406 LEU A C 1
ATOM 3033 O O . LEU A 1 406 ? 3.982 -2.926 -28.872 1.00 94.12 406 LEU A O 1
ATOM 3037 N N . SER A 1 407 ? 4.240 -2.215 -30.988 1.00 95.00 407 SER A N 1
ATOM 3038 C CA . SER A 1 407 ? 3.954 -3.509 -31.603 1.00 95.00 407 SER A CA 1
ATOM 3039 C C . SER A 1 407 ? 4.936 -4.584 -31.118 1.00 95.00 407 SER A C 1
ATOM 3041 O O . SER A 1 407 ? 4.526 -5.688 -30.757 1.00 95.00 407 SER A O 1
ATOM 3043 N N . VAL A 1 408 ? 6.226 -4.243 -31.024 1.00 96.81 408 VAL A N 1
ATOM 3044 C CA . VAL A 1 408 ? 7.253 -5.135 -30.472 1.00 96.81 408 VAL A CA 1
ATOM 3045 C C . VAL A 1 408 ? 7.039 -5.376 -28.974 1.00 96.81 408 VAL A C 1
ATOM 3047 O O . VAL A 1 408 ? 6.998 -6.533 -28.558 1.00 96.81 408 VAL A O 1
ATOM 3050 N N . ALA A 1 409 ? 6.853 -4.328 -28.167 1.00 96.69 409 ALA A N 1
ATOM 3051 C CA . ALA A 1 409 ? 6.635 -4.449 -26.723 1.00 96.69 409 ALA A CA 1
ATOM 3052 C C . ALA A 1 409 ? 5.412 -5.323 -26.392 1.00 96.69 409 ALA A C 1
ATOM 3054 O O . ALA A 1 409 ? 5.502 -6.224 -25.560 1.00 96.69 409 ALA A O 1
ATOM 3055 N N . LYS A 1 410 ? 4.291 -5.123 -27.098 1.00 93.38 410 LYS A N 1
ATOM 3056 C CA . LYS A 1 410 ? 3.053 -5.900 -26.916 1.00 93.38 410 LYS A CA 1
ATOM 3057 C C . LYS A 1 410 ? 3.202 -7.360 -27.317 1.00 93.38 410 LYS A C 1
ATOM 3059 O O . LYS A 1 410 ? 2.610 -8.227 -26.680 1.00 93.38 410 LYS A O 1
ATOM 3064 N N . SER A 1 411 ? 4.025 -7.652 -28.327 1.00 94.94 411 SER A N 1
ATOM 3065 C CA . SER A 1 411 ? 4.309 -9.037 -28.728 1.00 94.94 411 SER A CA 1
ATOM 3066 C C . SER A 1 411 ? 5.022 -9.852 -27.641 1.00 94.94 411 SER A C 1
ATOM 3068 O O . SER A 1 411 ? 4.982 -11.080 -27.677 1.00 94.94 411 SER A O 1
ATOM 3070 N N . LEU A 1 412 ? 5.637 -9.174 -26.666 1.00 94.69 412 LEU A N 1
ATOM 3071 C CA . LEU A 1 412 ? 6.364 -9.787 -25.560 1.00 94.69 412 LEU A CA 1
ATOM 3072 C C . LEU A 1 412 ? 5.533 -9.889 -24.275 1.00 94.69 412 LEU A C 1
ATOM 3074 O O . LEU A 1 412 ? 6.064 -10.337 -23.270 1.00 94.69 412 LEU A O 1
ATOM 3078 N N . LEU A 1 413 ? 4.245 -9.523 -24.261 1.00 90.38 413 LEU A N 1
ATOM 3079 C CA . LEU A 1 413 ? 3.423 -9.642 -23.049 1.00 90.38 413 LEU A CA 1
ATOM 3080 C C . LEU A 1 413 ? 3.404 -11.083 -22.509 1.00 90.38 413 LEU A C 1
ATOM 3082 O O . LEU A 1 413 ? 3.147 -12.051 -23.230 1.00 90.38 413 LEU A O 1
ATOM 3086 N N . GLY A 1 414 ? 3.682 -11.219 -21.213 1.00 84.81 414 GLY A N 1
ATOM 3087 C CA . GLY A 1 414 ? 3.827 -12.499 -20.526 1.00 84.81 414 GLY A CA 1
ATOM 3088 C C . GLY A 1 414 ? 5.108 -13.267 -20.865 1.00 84.81 414 GLY A C 1
ATOM 3089 O O . GLY A 1 414 ? 5.182 -14.451 -20.538 1.00 84.81 414 GLY A O 1
ATOM 3090 N N . TYR A 1 415 ? 6.077 -12.645 -21.543 1.00 91.31 415 TYR A N 1
ATOM 3091 C CA . TYR A 1 415 ? 7.431 -13.179 -21.663 1.00 91.31 415 TYR A CA 1
ATOM 3092 C C . TYR A 1 415 ? 8.235 -12.867 -20.403 1.00 91.31 415 TYR A C 1
ATOM 3094 O O . TYR A 1 415 ? 8.013 -11.857 -19.740 1.00 91.31 415 TYR A O 1
ATOM 3102 N N . PHE A 1 416 ? 9.204 -13.737 -20.167 1.00 90.00 416 PHE A N 1
ATOM 3103 C CA . PHE A 1 416 ? 10.287 -13.678 -19.205 1.00 90.00 416 PHE A CA 1
ATOM 3104 C C . PHE A 1 416 ? 9.919 -13.869 -17.736 1.00 90.00 416 PHE A C 1
ATOM 3106 O O . PHE A 1 416 ? 8.767 -13.810 -17.299 1.00 90.00 416 PHE A O 1
ATOM 3113 N N . HIS A 1 417 ? 10.971 -14.158 -16.981 1.00 86.50 417 HIS A N 1
ATOM 3114 C CA . HIS A 1 417 ? 11.016 -14.099 -15.539 1.00 86.50 417 HIS A CA 1
ATOM 3115 C C . HIS A 1 417 ? 11.985 -12.998 -15.121 1.00 86.50 417 HIS A C 1
ATOM 3117 O O . HIS A 1 417 ? 13.132 -12.967 -15.563 1.00 86.50 417 HIS A O 1
ATOM 3123 N N . TYR A 1 418 ? 11.542 -12.152 -14.202 1.00 84.88 418 TYR A N 1
ATOM 3124 C CA . TYR A 1 418 ? 12.342 -11.036 -13.737 1.00 84.88 418 TYR A CA 1
ATOM 3125 C C . TYR A 1 418 ? 13.583 -11.523 -12.987 1.00 84.88 418 TYR A C 1
ATOM 3127 O O . TYR A 1 418 ? 13.486 -12.266 -12.005 1.00 84.88 418 TYR A O 1
ATOM 3135 N N . GLY A 1 419 ? 14.747 -11.042 -13.405 1.00 83.19 419 GLY A N 1
ATOM 3136 C CA . GLY A 1 419 ? 16.019 -11.252 -12.732 1.00 83.19 419 GLY A CA 1
ATOM 3137 C C . GLY A 1 419 ? 17.031 -10.194 -13.151 1.00 83.19 419 GLY A C 1
ATOM 3138 O O . GLY A 1 419 ? 17.114 -9.839 -14.318 1.00 83.19 419 GLY A O 1
ATOM 3139 N N . GLN A 1 420 ? 17.826 -9.699 -12.202 1.00 81.50 420 GLN A N 1
ATOM 3140 C CA . GLN A 1 420 ? 18.836 -8.653 -12.426 1.00 81.50 420 GLN A CA 1
ATOM 3141 C C . GLN A 1 420 ? 20.067 -9.203 -13.168 1.00 81.50 420 GLN A C 1
ATOM 3143 O O . GLN A 1 420 ? 21.162 -9.292 -12.616 1.00 81.50 420 GLN A O 1
ATOM 3148 N N . VAL A 1 421 ? 19.866 -9.638 -14.412 1.00 80.56 421 VAL A N 1
ATOM 3149 C CA . VAL A 1 421 ? 20.879 -10.247 -15.276 1.00 80.56 421 VAL A CA 1
ATOM 3150 C C . VAL A 1 421 ? 20.862 -9.596 -16.658 1.00 80.56 421 VAL A C 1
ATOM 3152 O O . VAL A 1 421 ? 19.804 -9.403 -17.249 1.00 80.56 421 VAL A O 1
ATOM 3155 N N . HIS A 1 422 ? 22.047 -9.307 -17.204 1.00 75.62 422 HIS A N 1
ATOM 3156 C CA . HIS A 1 422 ? 22.217 -8.661 -18.512 1.00 75.62 422 HIS A CA 1
ATOM 3157 C C . HIS A 1 422 ? 23.054 -9.536 -19.440 1.00 75.62 422 HIS A C 1
ATOM 3159 O O . HIS A 1 422 ? 24.274 -9.610 -19.304 1.00 75.62 422 HIS A O 1
ATOM 3165 N N . ALA A 1 423 ? 22.389 -10.228 -20.365 1.00 81.31 423 ALA A N 1
ATOM 3166 C CA . ALA A 1 423 ? 23.021 -10.877 -21.512 1.00 81.31 423 ALA A CA 1
ATOM 3167 C C . ALA A 1 423 ? 21.957 -11.329 -22.516 1.00 81.31 423 ALA A C 1
ATOM 3169 O O . ALA A 1 423 ? 20.944 -11.914 -22.130 1.00 81.31 423 ALA A O 1
ATOM 3170 N N . VAL A 1 424 ? 22.239 -11.180 -23.814 1.00 86.56 424 VAL A N 1
ATOM 3171 C CA . VAL A 1 424 ? 21.355 -11.691 -24.880 1.00 86.56 424 VAL A CA 1
ATOM 3172 C C . VAL A 1 424 ? 21.126 -13.201 -24.742 1.00 86.56 424 VAL A C 1
ATOM 3174 O O . VAL A 1 424 ? 20.033 -13.688 -25.011 1.00 86.56 424 VAL A O 1
ATOM 3177 N N . SER A 1 425 ? 22.115 -13.947 -24.237 1.00 88.12 425 SER A N 1
ATOM 3178 C CA . SER A 1 425 ? 21.994 -15.390 -24.001 1.00 88.12 425 SER A CA 1
ATOM 3179 C C . SER A 1 425 ? 20.900 -15.770 -22.998 1.00 88.12 425 SER A C 1
ATOM 3181 O O . SER A 1 425 ? 20.363 -16.870 -23.091 1.00 88.12 425 SER A O 1
ATOM 3183 N N . ASN A 1 426 ? 20.547 -14.886 -22.058 1.00 89.44 426 ASN A N 1
ATOM 3184 C CA . ASN A 1 426 ? 19.531 -15.170 -21.03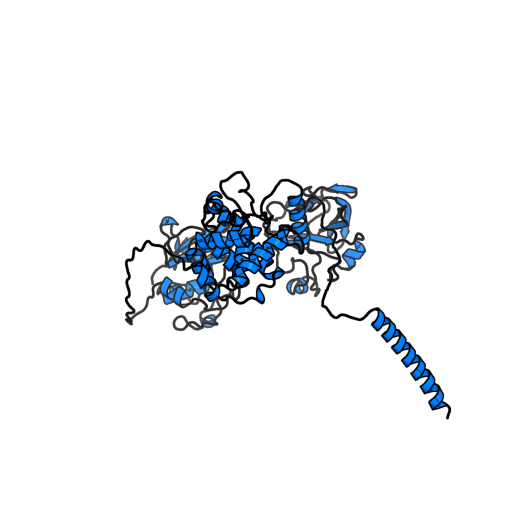5 1.00 89.44 426 ASN A CA 1
ATOM 3185 C C . ASN A 1 426 ? 18.101 -15.055 -21.578 1.00 89.44 426 ASN A C 1
ATOM 3187 O O . ASN A 1 426 ? 17.170 -15.610 -20.997 1.00 89.44 426 ASN A O 1
ATOM 3191 N N . ILE A 1 427 ? 17.935 -14.379 -22.717 1.00 92.38 427 ILE A N 1
ATOM 3192 C CA . ILE A 1 427 ? 16.650 -14.179 -23.393 1.00 92.38 427 ILE A CA 1
ATOM 3193 C C . ILE A 1 427 ? 16.549 -14.972 -24.703 1.00 92.38 427 ILE A C 1
ATOM 3195 O O . ILE A 1 427 ? 15.609 -14.768 -25.463 1.00 92.38 427 ILE A O 1
ATOM 3199 N N . GLY A 1 428 ? 17.494 -15.872 -24.999 1.00 92.06 428 GLY A N 1
ATOM 3200 C CA . GLY A 1 428 ? 17.568 -16.588 -26.277 1.00 92.06 428 GLY A CA 1
ATOM 3201 C C . GLY A 1 428 ? 18.313 -15.782 -27.342 1.00 92.06 428 GLY A C 1
ATOM 3202 O O . GLY A 1 428 ? 19.542 -15.797 -27.382 1.00 92.06 428 GLY A O 1
ATOM 3203 N N . SER A 1 429 ? 17.586 -15.098 -28.228 1.00 92.19 429 SER A N 1
ATOM 3204 C CA . SER A 1 429 ? 18.163 -14.155 -29.195 1.00 92.19 429 SER A CA 1
ATOM 3205 C C . SER A 1 429 ? 17.222 -12.976 -29.455 1.00 92.19 429 SER A C 1
ATOM 3207 O O . SER A 1 429 ? 16.055 -13.002 -29.069 1.00 92.19 429 SER A O 1
ATOM 3209 N N . VAL A 1 430 ? 17.710 -11.935 -30.135 1.00 92.12 430 VAL A N 1
ATOM 3210 C CA . VAL A 1 430 ? 16.874 -10.785 -30.530 1.00 92.12 430 VAL A CA 1
ATOM 3211 C C . VAL A 1 430 ? 15.784 -11.214 -31.519 1.00 92.12 430 VAL A C 1
ATOM 3213 O O . VAL A 1 430 ? 14.629 -10.788 -31.434 1.00 92.12 430 VAL A O 1
ATOM 3216 N N . GLU A 1 431 ? 16.136 -12.070 -32.473 1.00 90.56 431 GLU A N 1
ATOM 3217 C CA . GLU A 1 431 ? 15.250 -12.578 -33.518 1.00 90.56 431 GLU A CA 1
ATOM 3218 C C . GLU A 1 431 ? 14.203 -13.521 -32.926 1.00 90.56 431 GLU A C 1
ATOM 3220 O O . GLU A 1 431 ? 13.017 -13.351 -33.217 1.00 90.56 431 GLU A O 1
ATOM 3225 N N . ASN A 1 432 ? 14.635 -14.426 -32.039 1.00 90.94 432 ASN A N 1
ATOM 3226 C CA . ASN A 1 432 ? 13.813 -15.454 -31.405 1.00 90.94 432 ASN A CA 1
ATOM 3227 C C . ASN A 1 432 ? 13.951 -15.409 -29.870 1.00 90.94 432 ASN A C 1
ATOM 3229 O O . ASN A 1 432 ? 14.687 -16.219 -29.294 1.00 90.94 432 ASN A O 1
ATOM 3233 N N . PRO A 1 433 ? 13.253 -14.480 -29.191 1.00 94.50 433 PRO A N 1
ATOM 3234 C CA . PRO A 1 433 ? 13.284 -14.409 -27.738 1.00 94.50 433 PRO A CA 1
ATOM 3235 C C . PRO A 1 433 ? 12.651 -15.648 -27.094 1.00 94.50 433 PRO A C 1
ATOM 3237 O O . PRO A 1 433 ? 11.582 -16.102 -27.509 1.00 94.50 433 PRO A O 1
ATOM 3240 N N . ASN A 1 434 ? 13.293 -16.185 -26.060 1.00 90.25 434 ASN A N 1
ATOM 3241 C CA . ASN A 1 434 ? 12.776 -17.287 -25.259 1.00 90.25 434 ASN A CA 1
ATOM 3242 C C . ASN A 1 434 ? 11.721 -16.769 -24.277 1.00 90.25 434 ASN A C 1
ATOM 3244 O O . ASN A 1 434 ? 12.047 -15.986 -23.391 1.00 90.25 434 ASN A O 1
ATOM 3248 N N . LYS A 1 435 ? 10.482 -17.256 -24.380 1.00 89.69 435 LYS A N 1
ATOM 3249 C CA . LYS A 1 435 ? 9.390 -16.849 -23.489 1.00 89.69 435 LYS A CA 1
ATOM 3250 C C . LYS A 1 435 ? 9.682 -17.085 -22.007 1.00 89.69 435 LYS A C 1
ATOM 3252 O O . LYS A 1 435 ? 9.245 -16.280 -21.199 1.00 89.69 435 LYS A O 1
ATOM 3257 N N . ASP A 1 436 ? 10.460 -18.107 -21.667 1.00 89.19 436 ASP A N 1
ATOM 3258 C CA . ASP A 1 436 ? 10.839 -18.419 -20.281 1.00 89.19 436 ASP A CA 1
ATOM 3259 C C . ASP A 1 436 ? 12.249 -17.898 -19.930 1.00 89.19 436 ASP A C 1
ATOM 3261 O O . ASP A 1 436 ? 12.885 -18.359 -18.982 1.00 89.19 436 ASP A O 1
ATOM 3265 N N . GLY A 1 437 ? 12.786 -16.975 -20.739 1.00 89.44 437 GLY A N 1
ATOM 3266 C CA . GLY A 1 437 ? 14.072 -16.320 -20.495 1.00 89.44 437 GLY A CA 1
ATOM 3267 C C . GLY A 1 437 ? 14.061 -15.426 -19.252 1.00 89.44 437 GLY A C 1
ATOM 3268 O O . GLY A 1 437 ? 13.020 -15.199 -18.643 1.00 89.44 437 GLY A O 1
ATOM 3269 N N . ILE A 1 438 ? 15.229 -14.908 -18.874 1.00 89.50 438 ILE A N 1
ATOM 3270 C CA . ILE A 1 438 ? 15.394 -14.075 -17.674 1.00 89.50 438 ILE A CA 1
ATOM 3271 C C . ILE A 1 438 ? 16.057 -12.756 -18.054 1.00 89.50 438 ILE A C 1
ATOM 3273 O O . ILE A 1 438 ? 17.108 -12.757 -18.698 1.00 89.50 438 ILE A O 1
ATOM 3277 N N . THR A 1 439 ? 15.465 -11.642 -17.640 1.00 91.81 439 THR A N 1
ATOM 3278 C CA . THR A 1 439 ? 16.039 -10.300 -17.790 1.00 91.81 439 THR A CA 1
ATOM 3279 C C . THR A 1 439 ? 15.439 -9.351 -16.747 1.00 91.81 439 THR A C 1
ATOM 3281 O O . THR A 1 439 ? 14.596 -9.747 -15.945 1.00 91.81 439 THR A O 1
ATOM 3284 N N . ASP A 1 440 ? 15.911 -8.107 -16.702 1.00 90.62 440 ASP A N 1
ATOM 3285 C CA . ASP A 1 440 ? 15.301 -7.039 -15.913 1.00 90.62 440 ASP A CA 1
ATOM 3286 C C . ASP A 1 440 ? 14.615 -5.984 -16.794 1.00 90.62 440 ASP A C 1
ATOM 3288 O O . ASP A 1 440 ? 14.611 -6.074 -18.026 1.00 90.62 440 ASP A O 1
ATOM 3292 N N . CYS A 1 441 ? 14.069 -4.948 -16.151 1.00 93.94 441 CYS A N 1
ATOM 3293 C CA . CYS A 1 441 ? 13.386 -3.837 -16.813 1.00 93.94 441 CYS A CA 1
ATOM 3294 C C . CYS A 1 441 ? 14.228 -3.173 -17.919 1.00 93.94 441 CYS A C 1
ATOM 3296 O O . CYS A 1 441 ? 13.711 -2.843 -18.988 1.00 93.94 441 CYS A O 1
ATOM 3298 N N . SER A 1 442 ? 15.534 -3.009 -17.701 1.00 95.38 442 SER A N 1
ATOM 3299 C CA . SER A 1 442 ? 16.438 -2.363 -18.655 1.00 95.38 442 SER A CA 1
ATOM 3300 C C . SER A 1 442 ? 16.838 -3.279 -19.814 1.00 95.38 442 SER A C 1
ATOM 3302 O O . SER A 1 442 ? 16.980 -2.807 -20.948 1.00 95.38 442 SER A O 1
ATOM 3304 N N . GLY A 1 443 ? 16.943 -4.588 -19.575 1.00 96.12 443 GLY A N 1
ATOM 3305 C CA . GLY A 1 443 ? 17.134 -5.585 -20.628 1.00 96.12 443 GLY A CA 1
ATOM 3306 C C . GLY A 1 443 ? 15.872 -5.814 -21.474 1.00 96.12 443 GLY A C 1
ATOM 3307 O O . GLY A 1 443 ? 15.980 -5.986 -22.690 1.00 96.12 443 GLY A O 1
ATOM 3308 N N . PHE A 1 444 ? 14.675 -5.691 -20.886 1.00 96.56 444 PHE A N 1
ATOM 3309 C CA . PHE A 1 444 ? 13.409 -5.656 -21.630 1.00 96.56 444 PHE A CA 1
ATOM 3310 C C . PHE A 1 444 ? 13.366 -4.483 -22.616 1.00 96.56 444 PHE A C 1
ATOM 3312 O O . PHE A 1 444 ? 13.173 -4.683 -23.819 1.00 96.56 444 PHE A O 1
ATOM 3319 N N . VAL A 1 445 ? 13.610 -3.258 -22.130 1.00 98.19 445 VAL A N 1
ATOM 3320 C CA . VAL A 1 445 ? 13.641 -2.061 -22.987 1.00 98.19 445 VAL A CA 1
ATOM 3321 C C . VAL A 1 445 ? 14.717 -2.199 -24.069 1.00 98.19 445 VAL A C 1
ATOM 3323 O O . VAL A 1 445 ? 14.472 -1.867 -25.229 1.00 98.19 445 VAL A O 1
ATOM 3326 N N . TRP A 1 446 ? 15.884 -2.760 -23.733 1.00 98.19 446 TRP A N 1
ATOM 3327 C CA . TRP A 1 446 ? 16.947 -3.035 -24.703 1.00 98.19 446 TRP A CA 1
ATOM 3328 C C . TRP A 1 446 ? 16.482 -3.929 -25.856 1.00 98.19 446 TRP A C 1
ATOM 3330 O O . TRP A 1 446 ? 16.713 -3.604 -27.027 1.00 98.19 446 TRP A O 1
ATOM 3340 N N . LEU A 1 447 ? 15.827 -5.050 -25.538 1.00 97.56 447 LEU A N 1
ATOM 3341 C CA . LEU A 1 447 ? 15.354 -6.012 -26.531 1.00 97.56 447 LEU A CA 1
ATOM 3342 C C . LEU A 1 447 ? 14.322 -5.372 -27.455 1.00 97.56 447 LEU A C 1
ATOM 3344 O O . LEU A 1 447 ? 14.440 -5.498 -28.678 1.00 97.56 447 LEU A O 1
ATOM 3348 N N . VAL A 1 448 ? 13.346 -4.661 -26.881 1.00 98.19 448 VAL A N 1
ATOM 3349 C CA . VAL A 1 448 ? 12.311 -3.983 -27.665 1.00 98.19 448 VAL A CA 1
ATOM 3350 C C . VAL A 1 448 ? 12.944 -2.994 -28.636 1.00 98.19 448 VAL A C 1
ATOM 3352 O O . VAL A 1 448 ? 12.674 -3.065 -29.833 1.00 98.19 448 VAL A O 1
ATOM 3355 N N . LEU A 1 449 ? 13.833 -2.123 -28.155 1.00 98.06 449 LEU A N 1
ATOM 3356 C CA . LEU A 1 449 ? 14.469 -1.106 -28.991 1.00 98.06 449 LEU A CA 1
ATOM 3357 C C . LEU A 1 449 ? 15.357 -1.718 -30.075 1.00 98.06 449 LEU A C 1
ATOM 3359 O O . LEU A 1 449 ? 15.314 -1.289 -31.227 1.00 98.06 449 LEU A O 1
ATOM 3363 N N . THR A 1 450 ? 16.102 -2.773 -29.751 1.00 96.06 450 THR A N 1
ATOM 3364 C CA . THR A 1 450 ? 16.970 -3.451 -30.721 1.00 96.06 450 THR A CA 1
ATOM 3365 C C . THR A 1 450 ? 16.150 -4.104 -31.832 1.00 96.06 450 THR A C 1
ATOM 3367 O O . THR A 1 450 ? 16.484 -3.947 -33.010 1.00 96.06 450 THR A O 1
ATOM 3370 N N . LYS A 1 451 ? 15.056 -4.791 -31.476 1.00 94.62 451 LYS A N 1
ATOM 3371 C CA . LYS A 1 451 ? 14.149 -5.464 -32.419 1.00 94.62 451 LYS A CA 1
ATOM 3372 C C . LYS A 1 451 ? 13.304 -4.468 -33.228 1.00 94.62 451 LYS A C 1
ATOM 3374 O O . LYS A 1 451 ? 12.984 -4.735 -34.384 1.00 94.62 451 LYS A O 1
ATOM 3379 N N . ALA A 1 452 ? 13.015 -3.300 -32.656 1.00 94.56 452 ALA A N 1
ATOM 3380 C CA . ALA A 1 452 ? 12.373 -2.170 -33.325 1.00 94.56 452 ALA A CA 1
ATOM 3381 C C . ALA A 1 452 ? 13.324 -1.370 -34.247 1.00 94.56 452 ALA A C 1
ATOM 3383 O O . ALA A 1 452 ? 12.876 -0.500 -34.984 1.00 94.56 452 ALA A O 1
ATOM 3384 N N . GLY A 1 453 ? 14.629 -1.674 -34.261 1.00 94.00 453 GLY A N 1
ATOM 3385 C CA . GLY A 1 453 ? 15.598 -1.026 -35.158 1.00 94.00 453 GLY A CA 1
ATOM 3386 C C . GLY A 1 453 ? 16.244 0.251 -34.604 1.00 94.00 453 GLY A C 1
ATOM 3387 O O . GLY A 1 453 ? 16.800 1.036 -35.367 1.00 94.00 453 GLY A O 1
ATOM 3388 N N . TYR A 1 454 ? 16.220 0.461 -33.289 1.00 96.44 454 TYR A N 1
ATOM 3389 C CA . TYR A 1 454 ? 16.847 1.604 -32.620 1.00 96.44 454 TYR A CA 1
ATOM 3390 C C . TYR A 1 454 ? 18.263 1.280 -32.139 1.00 96.44 454 TYR A C 1
ATOM 3392 O O . TYR A 1 454 ? 18.650 0.112 -32.018 1.00 96.44 454 TYR A O 1
ATOM 3400 N N . LYS A 1 455 ? 19.065 2.324 -31.899 1.00 96.38 455 LYS A N 1
ATOM 3401 C CA . LYS A 1 455 ? 20.413 2.186 -31.339 1.00 96.38 455 LYS A CA 1
ATOM 3402 C C . LYS A 1 455 ? 20.313 1.760 -29.885 1.00 96.38 455 LYS A C 1
ATOM 3404 O O . LYS A 1 455 ? 19.601 2.369 -29.095 1.00 96.38 455 LYS A O 1
ATOM 3409 N N . THR A 1 456 ? 21.090 0.751 -29.535 1.00 96.94 456 THR A N 1
ATOM 3410 C CA . THR A 1 456 ? 21.256 0.245 -28.175 1.00 96.94 456 THR A CA 1
ATOM 3411 C C . THR A 1 456 ? 22.726 -0.138 -27.976 1.00 96.94 456 THR A C 1
ATOM 3413 O O . THR A 1 456 ? 23.443 -0.323 -28.967 1.00 96.94 456 THR A O 1
ATOM 3416 N N . PRO A 1 457 ? 23.226 -0.208 -26.732 1.00 95.94 457 PRO A N 1
ATOM 3417 C CA . PRO A 1 457 ? 24.574 -0.707 -26.469 1.00 95.94 457 PRO A CA 1
ATOM 3418 C C . PRO A 1 457 ? 24.691 -2.194 -26.814 1.00 95.94 457 PRO A C 1
ATOM 3420 O O . PRO A 1 457 ? 23.710 -2.931 -26.735 1.00 95.94 457 PRO A O 1
ATOM 3423 N N . ASP A 1 458 ? 25.892 -2.669 -27.130 1.00 93.38 458 ASP A N 1
ATOM 3424 C CA . ASP A 1 458 ? 26.108 -4.095 -27.379 1.00 93.38 458 ASP A CA 1
ATOM 3425 C C . ASP A 1 458 ? 25.795 -4.936 -26.132 1.00 93.38 458 ASP A C 1
ATOM 3427 O O . ASP A 1 458 ? 26.105 -4.549 -25.006 1.00 93.38 458 ASP A O 1
ATOM 3431 N N . ASN A 1 459 ? 25.176 -6.101 -26.347 1.00 88.12 459 ASN A N 1
ATOM 3432 C CA . ASN A 1 459 ? 24.883 -7.111 -25.325 1.00 88.12 459 ASN A CA 1
ATOM 3433 C C . ASN A 1 459 ? 24.266 -6.559 -24.021 1.00 88.12 459 ASN A C 1
ATOM 3435 O O . ASN A 1 459 ? 24.683 -6.943 -22.931 1.00 88.12 459 ASN A O 1
ATOM 3439 N N . MET A 1 460 ? 23.280 -5.658 -24.126 1.00 92.50 460 MET A N 1
ATOM 3440 C CA . MET A 1 460 ? 22.601 -5.057 -22.967 1.00 92.50 460 MET A CA 1
ATOM 3441 C C . MET A 1 460 ? 23.547 -4.342 -21.987 1.00 92.50 460 MET A C 1
ATOM 3443 O O . MET A 1 460 ? 23.261 -4.294 -20.800 1.00 92.50 460 MET A O 1
ATOM 3447 N N . ALA A 1 461 ? 24.664 -3.762 -22.443 1.00 89.56 461 ALA A N 1
ATOM 3448 C CA . ALA A 1 461 ? 25.660 -3.141 -21.555 1.00 89.56 461 ALA A CA 1
ATOM 3449 C C . ALA A 1 461 ? 25.211 -1.828 -20.863 1.00 89.56 461 ALA A C 1
ATOM 3451 O O . ALA A 1 461 ? 26.047 -1.051 -20.397 1.00 89.56 461 ALA A O 1
ATOM 3452 N N . TRP A 1 462 ? 23.905 -1.563 -20.792 1.00 94.50 462 TRP A N 1
ATOM 3453 C CA . TRP A 1 462 ? 23.336 -0.508 -19.961 1.00 94.50 462 TRP A CA 1
ATOM 3454 C C . TRP A 1 462 ? 22.579 -1.079 -18.764 1.00 94.50 462 TRP A C 1
ATOM 3456 O O . TRP A 1 462 ? 22.264 -2.258 -18.697 1.00 94.50 462 TRP A O 1
ATOM 3466 N N . PHE A 1 463 ? 22.246 -0.200 -17.836 1.00 93.56 463 PHE A N 1
ATOM 3467 C CA . PHE A 1 463 ? 21.234 -0.425 -16.819 1.00 93.56 463 PHE A CA 1
ATOM 3468 C C . PHE A 1 463 ? 20.488 0.898 -16.619 1.00 93.56 463 PHE A C 1
ATOM 3470 O O . PHE A 1 463 ? 20.862 1.925 -17.193 1.00 93.56 463 PHE A O 1
ATOM 3477 N N . THR A 1 464 ? 19.452 0.910 -15.789 1.00 94.25 464 THR A N 1
ATOM 3478 C CA . THR A 1 464 ? 18.559 2.064 -15.607 1.00 94.25 464 THR A CA 1
ATOM 3479 C C . THR A 1 464 ? 19.286 3.396 -15.349 1.00 94.25 464 THR A C 1
ATOM 3481 O O . THR A 1 464 ? 18.942 4.428 -15.931 1.00 94.25 464 THR A O 1
ATOM 3484 N N . GLY A 1 465 ? 20.345 3.381 -14.533 1.00 89.12 465 GLY A N 1
ATOM 3485 C CA . GLY A 1 465 ? 21.171 4.560 -14.262 1.00 89.12 465 GLY A CA 1
ATOM 3486 C C . GLY A 1 465 ? 21.940 5.070 -15.482 1.00 89.12 465 GLY A C 1
ATOM 3487 O O . GLY A 1 465 ? 21.924 6.268 -15.771 1.00 89.12 465 GLY A O 1
ATOM 3488 N N . SER A 1 466 ? 22.583 4.178 -16.245 1.00 95.69 466 SER A N 1
ATOM 3489 C CA . SER A 1 466 ? 23.332 4.585 -17.441 1.00 95.69 466 SER A CA 1
ATOM 3490 C C . SER A 1 466 ? 22.427 4.982 -18.609 1.00 95.69 466 SER A C 1
ATOM 3492 O O . SER A 1 466 ? 22.828 5.826 -19.407 1.00 95.69 466 SER A O 1
ATOM 3494 N N . MET A 1 467 ? 21.189 4.477 -18.667 1.00 98.19 467 MET A N 1
ATOM 3495 C CA . MET A 1 467 ? 20.165 4.968 -19.598 1.00 98.19 467 MET A CA 1
ATOM 3496 C C . MET A 1 467 ? 19.845 6.451 -19.356 1.00 98.19 467 MET A C 1
ATOM 3498 O O . MET A 1 467 ? 19.814 7.234 -20.304 1.00 98.19 467 MET A O 1
ATOM 3502 N N . ALA A 1 468 ? 19.651 6.856 -18.094 1.00 96.88 468 ALA A N 1
ATOM 3503 C CA . ALA A 1 468 ? 19.416 8.261 -17.743 1.00 96.88 468 ALA A CA 1
ATOM 3504 C C . ALA A 1 468 ? 20.646 9.141 -18.023 1.00 96.88 468 ALA A C 1
ATOM 3506 O O . ALA A 1 468 ? 20.508 10.262 -18.515 1.00 96.88 468 ALA A O 1
ATOM 3507 N N . ALA A 1 469 ? 21.849 8.630 -17.739 1.00 95.31 469 ALA A N 1
ATOM 3508 C CA . ALA A 1 469 ? 23.093 9.337 -18.033 1.00 95.31 469 ALA A CA 1
ATOM 3509 C C . ALA A 1 469 ? 23.279 9.573 -19.543 1.00 95.31 469 ALA A C 1
ATOM 3511 O O . ALA A 1 469 ? 23.620 10.686 -19.944 1.00 95.31 469 ALA A O 1
ATOM 3512 N N . ASP A 1 470 ? 23.004 8.568 -20.382 1.00 98.06 470 ASP A N 1
ATOM 3513 C CA . ASP A 1 470 ? 23.054 8.714 -21.841 1.00 98.06 470 ASP A CA 1
ATOM 3514 C C . ASP A 1 470 ? 21.999 9.700 -22.346 1.00 98.06 470 ASP A C 1
ATOM 3516 O O . ASP A 1 470 ? 22.345 10.598 -23.109 1.00 98.06 470 ASP A O 1
ATOM 3520 N N . ALA A 1 471 ? 20.757 9.605 -21.848 1.00 98.00 471 ALA A N 1
ATOM 3521 C CA . ALA A 1 471 ? 19.656 10.494 -22.220 1.00 98.00 471 ALA A CA 1
ATOM 3522 C C . ALA A 1 471 ? 19.964 11.981 -21.980 1.00 98.00 471 ALA A C 1
ATOM 3524 O O . ALA A 1 471 ? 19.494 12.838 -22.730 1.00 98.00 471 ALA A O 1
ATOM 3525 N N . ARG A 1 472 ? 20.774 12.300 -20.969 1.00 97.12 472 ARG A N 1
ATOM 3526 C CA . ARG A 1 472 ? 21.194 13.673 -20.643 1.00 97.12 472 ARG A CA 1
ATOM 3527 C C . ARG A 1 472 ? 22.502 14.094 -21.288 1.00 97.12 472 ARG A C 1
ATOM 3529 O O . ARG A 1 472 ? 22.694 15.281 -21.539 1.00 97.12 472 ARG A O 1
ATOM 3536 N N . GLY A 1 473 ? 23.396 13.141 -21.513 1.00 96.69 473 GLY A N 1
ATOM 3537 C CA . GLY A 1 473 ? 24.765 13.387 -21.934 1.00 96.69 473 GLY A CA 1
ATOM 3538 C C . GLY A 1 473 ? 24.977 13.162 -23.423 1.00 96.69 473 GLY A C 1
ATOM 3539 O O . GLY A 1 473 ? 24.685 14.022 -24.248 1.00 96.69 473 GLY A O 1
ATOM 3540 N N . GLU A 1 474 ? 25.590 12.026 -23.747 1.00 94.38 474 GLU A N 1
ATOM 3541 C CA . GLU A 1 474 ? 26.163 11.759 -25.071 1.00 94.38 474 GLU A CA 1
ATOM 3542 C C . GLU A 1 474 ? 25.119 11.437 -26.148 1.00 94.38 474 GLU A C 1
ATOM 3544 O O . GLU A 1 474 ? 25.447 11.476 -27.335 1.00 94.38 474 GLU A O 1
ATOM 3549 N N . HIS A 1 475 ? 23.881 11.132 -25.745 1.00 96.81 475 HIS A N 1
ATOM 3550 C CA . HIS A 1 475 ? 22.756 10.805 -26.622 1.00 96.81 475 HIS A CA 1
ATOM 3551 C C . HIS A 1 475 ? 23.080 9.710 -27.648 1.00 96.81 475 HIS A C 1
ATOM 3553 O O . HIS A 1 475 ? 22.685 9.795 -28.815 1.00 96.81 475 HIS A O 1
ATOM 3559 N N . LYS A 1 476 ? 23.827 8.677 -27.236 1.00 97.12 476 LYS A N 1
ATOM 3560 C CA . LYS A 1 476 ? 24.212 7.558 -28.111 1.00 97.12 476 LYS A CA 1
ATOM 3561 C C . LYS A 1 476 ? 23.014 6.675 -28.454 1.00 97.12 476 LYS A C 1
ATOM 3563 O O . LYS A 1 476 ? 22.938 6.168 -29.578 1.00 97.12 476 LYS A O 1
ATOM 3568 N N . TRP A 1 477 ? 22.092 6.501 -27.509 1.00 97.81 477 TRP A N 1
ATOM 3569 C CA . TRP A 1 477 ? 20.950 5.587 -27.610 1.00 97.81 477 TRP A CA 1
ATOM 3570 C C . TRP A 1 477 ? 19.627 6.251 -27.237 1.00 97.81 477 TRP A C 1
ATOM 3572 O O . TRP A 1 477 ? 18.599 5.943 -27.838 1.00 97.81 477 TRP A O 1
ATOM 3582 N N . LEU A 1 478 ? 19.644 7.171 -26.275 1.00 98.50 478 LEU A N 1
ATOM 3583 C CA . LEU A 1 478 ? 18.472 7.861 -25.747 1.00 98.50 478 LEU A CA 1
ATOM 3584 C C . LEU A 1 478 ? 18.716 9.370 -25.709 1.00 98.50 478 LEU A C 1
ATOM 3586 O O . LEU A 1 478 ? 19.842 9.824 -25.554 1.00 98.50 478 LEU A O 1
ATOM 3590 N N . LYS A 1 479 ? 17.650 10.165 -25.801 1.00 98.12 479 LYS A N 1
ATOM 3591 C CA . LYS A 1 479 ? 17.702 11.617 -25.597 1.00 98.12 479 LYS A CA 1
ATOM 3592 C C . LYS A 1 479 ? 16.554 12.071 -24.710 1.00 98.12 479 LYS A C 1
ATOM 3594 O O . LYS A 1 479 ? 15.406 11.780 -25.027 1.00 98.12 479 LYS A O 1
ATOM 3599 N N . GLU A 1 480 ? 16.852 12.792 -23.635 1.00 98.06 480 GLU A N 1
ATOM 3600 C CA . GLU A 1 480 ? 15.846 13.361 -22.737 1.00 98.06 480 GLU A CA 1
ATOM 3601 C C . GLU A 1 480 ? 14.913 14.315 -23.499 1.00 98.06 480 GLU A C 1
ATOM 3603 O O . GLU A 1 480 ? 15.336 15.069 -24.385 1.00 98.06 480 GLU A O 1
ATOM 3608 N N . ILE A 1 481 ? 13.626 14.242 -23.173 1.00 97.44 481 ILE A N 1
ATOM 3609 C CA . ILE A 1 481 ? 12.556 15.043 -23.761 1.00 97.44 481 ILE A CA 1
ATOM 3610 C C . ILE A 1 481 ? 11.695 15.671 -22.667 1.00 97.44 481 ILE A C 1
ATOM 3612 O O . ILE A 1 481 ? 11.544 15.125 -21.574 1.00 97.44 481 ILE A O 1
ATOM 3616 N N . ASP A 1 482 ? 11.080 16.808 -22.986 1.00 95.06 482 ASP A N 1
ATOM 3617 C CA . ASP A 1 482 ? 10.108 17.433 -22.097 1.00 95.06 482 ASP A CA 1
ATOM 3618 C C . ASP A 1 482 ? 8.850 16.566 -21.957 1.00 95.06 482 ASP A C 1
ATOM 3620 O O . ASP A 1 482 ? 8.375 15.961 -22.920 1.00 95.06 482 ASP A O 1
ATOM 3624 N N . LYS A 1 483 ? 8.228 16.604 -20.772 1.00 89.81 483 LYS A N 1
ATOM 3625 C CA . LYS A 1 483 ? 6.967 15.897 -20.472 1.00 89.81 483 LYS A CA 1
ATOM 3626 C C . LYS A 1 483 ? 5.861 16.123 -21.504 1.00 89.81 483 LYS A C 1
ATOM 3628 O O . LYS A 1 483 ? 5.128 15.200 -21.824 1.00 89.81 483 LYS A O 1
ATOM 3633 N N . LYS A 1 484 ? 5.740 17.344 -22.028 1.00 92.31 484 LYS A N 1
ATOM 3634 C CA . LYS A 1 484 ? 4.729 17.709 -23.037 1.00 92.31 484 LYS A CA 1
ATOM 3635 C C . LYS A 1 484 ? 4.957 17.049 -24.404 1.00 92.31 484 LYS A C 1
ATOM 3637 O O . LYS A 1 484 ? 4.024 16.973 -25.193 1.00 92.31 484 LYS A O 1
ATOM 3642 N N . ASP A 1 485 ? 6.187 16.623 -24.681 1.00 93.25 485 ASP A N 1
ATOM 3643 C CA . ASP A 1 485 ? 6.599 16.060 -25.967 1.00 93.25 485 ASP A CA 1
ATOM 3644 C C . ASP A 1 485 ? 6.722 14.531 -25.902 1.00 93.25 485 ASP A C 1
ATOM 3646 O O . ASP A 1 485 ? 7.023 13.898 -26.922 1.00 93.25 485 ASP A O 1
ATOM 3650 N N . ALA A 1 486 ? 6.517 13.953 -24.713 1.00 95.62 486 ALA A N 1
ATOM 3651 C CA . ALA A 1 486 ? 6.560 12.525 -24.455 1.00 95.62 486 ALA A CA 1
ATOM 3652 C C . ALA A 1 486 ? 5.272 11.842 -24.919 1.00 95.62 486 ALA A C 1
ATOM 3654 O O . ALA A 1 486 ? 4.166 12.179 -24.487 1.00 95.62 486 ALA A O 1
ATOM 3655 N N . LYS A 1 487 ? 5.449 10.872 -25.814 1.00 96.06 487 LYS A N 1
ATOM 3656 C CA . LYS A 1 487 ? 4.386 10.136 -26.490 1.00 96.06 487 LYS A CA 1
ATOM 3657 C C . LYS A 1 487 ? 4.595 8.631 -26.411 1.00 96.06 487 LYS A C 1
ATOM 3659 O O . LYS A 1 487 ? 5.642 8.144 -25.986 1.00 96.06 487 LYS A O 1
ATOM 3664 N N . ALA A 1 488 ? 3.594 7.909 -26.890 1.00 95.75 488 ALA A N 1
ATOM 3665 C CA . ALA A 1 488 ? 3.645 6.467 -27.067 1.00 95.75 488 ALA A CA 1
ATOM 3666 C C . ALA A 1 488 ? 4.949 6.026 -27.783 1.00 95.75 488 ALA A C 1
ATOM 3668 O O . ALA A 1 488 ? 5.321 6.591 -28.815 1.00 95.75 488 ALA A O 1
ATOM 3669 N N . GLY A 1 489 ? 5.651 5.038 -27.221 1.00 94.38 489 GLY A N 1
ATOM 3670 C CA . GLY A 1 489 ? 6.951 4.544 -27.692 1.00 94.38 489 GLY A CA 1
ATOM 3671 C C . GLY A 1 489 ? 8.183 5.247 -27.100 1.00 94.38 489 GLY A C 1
ATOM 3672 O O . GLY A 1 489 ? 9.292 4.741 -27.268 1.00 94.38 489 GLY A O 1
ATOM 3673 N N . ASP A 1 490 ? 8.022 6.369 -26.387 1.00 98.44 490 ASP A N 1
ATOM 3674 C CA . ASP A 1 490 ? 9.105 6.947 -25.581 1.00 98.44 490 ASP A CA 1
ATOM 3675 C C . ASP A 1 490 ? 9.321 6.132 -24.285 1.00 98.44 490 ASP A C 1
ATOM 3677 O O . ASP A 1 490 ? 8.509 5.282 -23.908 1.00 98.44 490 ASP A O 1
ATOM 3681 N N . ILE A 1 491 ? 10.444 6.367 -23.607 1.00 98.62 491 ILE A N 1
ATOM 3682 C CA . ILE A 1 491 ? 10.904 5.604 -22.441 1.00 98.62 491 ILE A CA 1
ATOM 3683 C C . ILE A 1 491 ? 10.783 6.462 -21.184 1.00 98.62 491 ILE A C 1
ATOM 3685 O O . ILE A 1 491 ? 11.227 7.610 -21.175 1.00 98.62 491 ILE A O 1
ATOM 3689 N N . ILE A 1 492 ? 10.237 5.900 -20.109 1.00 98.44 492 ILE A N 1
ATOM 3690 C CA . ILE A 1 492 ? 10.352 6.463 -18.760 1.00 98.44 492 ILE A CA 1
ATOM 3691 C C . ILE A 1 492 ? 11.458 5.734 -18.006 1.00 98.44 492 ILE A C 1
ATOM 3693 O O . ILE A 1 492 ? 11.498 4.510 -17.982 1.00 98.44 492 ILE A O 1
ATOM 3697 N N . ILE A 1 493 ? 12.331 6.500 -17.364 1.00 98.44 493 ILE A N 1
ATOM 3698 C CA . ILE A 1 493 ? 13.466 6.020 -16.581 1.00 98.44 493 ILE A CA 1
ATOM 3699 C C . ILE A 1 493 ? 13.378 6.713 -15.225 1.00 98.44 493 ILE A C 1
ATOM 3701 O O . ILE A 1 493 ? 13.256 7.935 -15.177 1.00 98.44 493 ILE A O 1
ATOM 3705 N N . ALA A 1 494 ? 13.440 5.974 -14.123 1.00 91.19 494 ALA A N 1
ATOM 3706 C CA . ALA A 1 494 ? 13.461 6.572 -12.794 1.00 91.19 494 ALA A CA 1
ATOM 3707 C C . ALA A 1 494 ? 14.555 5.947 -11.942 1.00 91.19 494 ALA A C 1
ATOM 3709 O O . ALA A 1 494 ? 14.641 4.723 -11.854 1.00 91.19 494 ALA A O 1
ATOM 3710 N N . ASN A 1 495 ? 15.357 6.788 -11.294 1.00 81.56 495 ASN A N 1
ATOM 3711 C CA . ASN A 1 495 ? 16.497 6.354 -10.497 1.00 81.56 495 ASN A CA 1
ATOM 3712 C C . ASN A 1 495 ? 16.521 7.030 -9.125 1.00 81.56 495 ASN A C 1
ATOM 3714 O O . ASN A 1 495 ? 16.199 8.204 -8.978 1.00 81.56 495 ASN A O 1
ATOM 3718 N N . ILE A 1 496 ? 16.990 6.305 -8.120 1.00 71.44 496 ILE A N 1
ATOM 3719 C CA . ILE A 1 496 ? 17.500 6.848 -6.864 1.00 71.44 496 ILE A CA 1
ATOM 3720 C C . ILE A 1 496 ? 18.971 6.452 -6.763 1.00 71.44 496 ILE A C 1
ATOM 3722 O O . ILE A 1 496 ? 19.362 5.335 -7.107 1.00 71.44 496 ILE A O 1
ATOM 3726 N N . GLY A 1 497 ? 1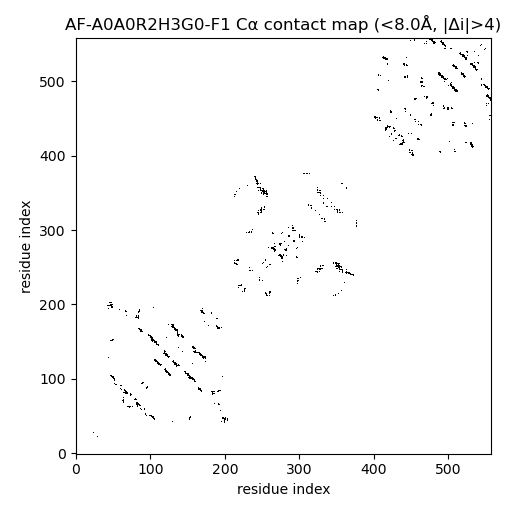9.816 7.379 -6.313 1.00 83.00 497 GLY A N 1
ATOM 3727 C CA . GLY A 1 497 ? 21.259 7.153 -6.275 1.00 83.00 497 GLY A CA 1
ATOM 3728 C C . GLY A 1 497 ? 21.802 6.769 -7.655 1.00 83.00 497 GLY A C 1
ATOM 3729 O O . GLY A 1 497 ? 21.580 7.479 -8.630 1.00 83.00 497 GLY A O 1
ATOM 3730 N N . SER A 1 498 ? 22.507 5.6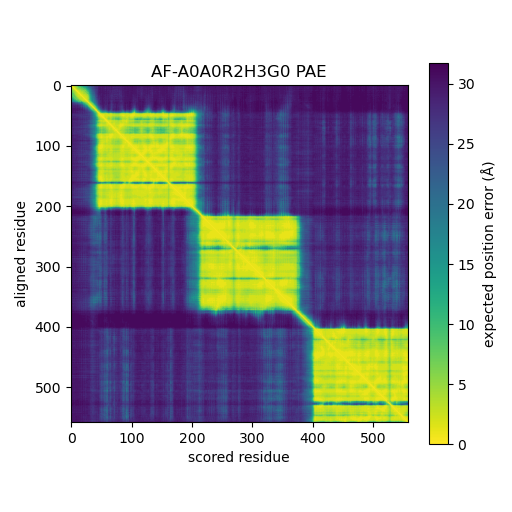39 -7.742 1.00 79.38 498 SER A N 1
ATOM 3731 C CA . SER A 1 498 ? 23.108 5.177 -8.999 1.00 79.38 498 SER A CA 1
ATOM 3732 C C . SER A 1 498 ? 22.111 4.600 -10.006 1.00 79.38 498 SER A C 1
ATOM 3734 O O . SER A 1 498 ? 22.499 4.404 -11.153 1.00 79.38 498 SER A O 1
ATOM 3736 N N . GLY A 1 499 ? 20.867 4.296 -9.613 1.00 79.06 499 GLY A N 1
ATOM 3737 C CA . GLY A 1 499 ? 19.898 3.632 -10.492 1.00 79.06 499 GLY A CA 1
ATOM 3738 C C . GLY A 1 499 ? 20.129 2.130 -10.693 1.00 79.06 499 GLY A C 1
ATOM 3739 O O . GLY A 1 499 ? 19.559 1.541 -11.607 1.00 79.06 499 GLY A O 1
ATOM 3740 N N . ALA A 1 500 ? 21.010 1.506 -9.903 1.00 75.00 500 ALA A N 1
ATOM 3741 C CA . ALA A 1 500 ? 21.323 0.081 -10.009 1.00 75.00 500 ALA A CA 1
ATOM 3742 C C . ALA A 1 500 ? 20.366 -0.784 -9.174 1.00 75.00 500 ALA A C 1
ATOM 3744 O O . ALA A 1 500 ? 19.961 -0.399 -8.074 1.00 75.00 500 ALA A O 1
ATOM 3745 N N . GLY A 1 501 ? 20.054 -1.982 -9.670 1.00 75.31 501 GLY A N 1
ATOM 3746 C CA . GLY A 1 501 ? 19.175 -2.927 -8.985 1.00 75.31 501 GLY A CA 1
ATOM 3747 C C . GLY A 1 501 ? 17.798 -2.324 -8.695 1.00 75.31 501 GLY A C 1
ATOM 3748 O O . GLY A 1 501 ? 17.192 -1.711 -9.566 1.00 75.31 501 GLY A O 1
ATOM 3749 N N . ASN A 1 502 ? 17.318 -2.448 -7.455 1.00 74.38 502 ASN A N 1
ATOM 3750 C CA . ASN A 1 502 ? 16.016 -1.899 -7.044 1.00 74.38 502 ASN A CA 1
ATOM 3751 C C . ASN A 1 502 ? 15.994 -0.361 -6.995 1.00 74.38 502 ASN A C 1
ATOM 3753 O O . ASN A 1 502 ? 14.937 0.246 -6.855 1.00 74.38 502 ASN A O 1
ATOM 3757 N N . SER A 1 503 ? 17.151 0.291 -7.104 1.00 77.38 503 SER A N 1
ATOM 3758 C CA . SER A 1 503 ? 17.241 1.748 -7.101 1.00 77.38 503 SER A CA 1
ATOM 3759 C C . SER A 1 503 ? 16.932 2.365 -8.464 1.00 77.38 503 SER A C 1
ATOM 3761 O O . SER A 1 503 ? 16.981 3.585 -8.586 1.00 77.38 503 SER A O 1
ATOM 3763 N N . GLY A 1 504 ? 16.621 1.567 -9.486 1.00 83.12 504 GLY A N 1
ATOM 3764 C CA . GLY A 1 504 ? 16.195 2.068 -10.784 1.00 83.12 504 GLY A CA 1
ATOM 3765 C C . GLY A 1 504 ? 15.103 1.209 -11.405 1.00 83.12 504 GLY A C 1
ATOM 3766 O O . GLY A 1 504 ? 15.098 -0.008 -11.256 1.00 83.12 504 GLY A O 1
ATOM 3767 N N . HIS A 1 505 ? 14.195 1.846 -12.138 1.00 94.19 505 HIS A N 1
ATOM 3768 C CA . HIS A 1 505 ? 13.207 1.169 -12.971 1.00 94.19 505 HIS A CA 1
ATOM 3769 C C . HIS A 1 505 ? 13.013 1.894 -14.303 1.00 94.19 505 HIS A C 1
ATOM 3771 O O . HIS A 1 505 ? 13.217 3.107 -14.392 1.00 94.19 505 HIS A O 1
ATOM 3777 N N . THR A 1 506 ? 12.646 1.160 -15.353 1.00 97.88 506 THR A N 1
ATOM 3778 C CA . THR A 1 506 ? 12.420 1.721 -16.693 1.00 97.88 506 THR A CA 1
ATOM 3779 C C . THR A 1 506 ? 11.308 0.986 -17.434 1.00 97.88 506 THR A C 1
ATOM 3781 O O . THR A 1 506 ? 11.085 -0.205 -17.215 1.00 97.88 506 THR A O 1
ATOM 3784 N N . ALA A 1 507 ? 10.577 1.703 -18.287 1.00 98.06 507 ALA A N 1
ATOM 3785 C CA . ALA A 1 507 ? 9.429 1.178 -19.021 1.00 98.06 507 ALA A CA 1
ATOM 3786 C C . ALA A 1 507 ? 9.165 1.955 -20.320 1.00 98.06 507 ALA A C 1
ATOM 3788 O O . ALA A 1 507 ? 9.667 3.063 -20.514 1.00 98.06 507 ALA A O 1
ATOM 3789 N N . ILE A 1 508 ? 8.335 1.385 -21.195 1.00 98.62 508 ILE A N 1
ATOM 3790 C CA . ILE A 1 508 ? 7.907 1.995 -22.461 1.00 98.62 508 ILE A CA 1
ATOM 3791 C C . ILE A 1 508 ? 6.525 2.615 -22.268 1.00 98.62 508 ILE A C 1
ATOM 3793 O O . ILE A 1 508 ? 5.621 1.949 -21.767 1.00 98.62 508 ILE A O 1
ATOM 3797 N N . LEU A 1 509 ? 6.340 3.864 -22.694 1.00 97.88 509 LEU A N 1
ATOM 3798 C CA . LEU A 1 509 ? 5.041 4.536 -22.666 1.00 97.88 509 LEU A CA 1
ATOM 3799 C C . LEU A 1 509 ? 4.109 3.962 -23.735 1.00 97.88 509 LEU A C 1
ATOM 3801 O O . LEU A 1 509 ? 4.467 3.939 -24.907 1.00 97.88 509 LEU A O 1
ATOM 3805 N N . GLU A 1 510 ? 2.894 3.562 -23.362 1.00 93.50 510 GLU A N 1
ATOM 3806 C CA . GLU A 1 510 ? 1.859 3.106 -24.309 1.00 93.50 510 GLU A CA 1
ATOM 3807 C C . GLU A 1 510 ? 1.043 4.236 -24.930 1.00 93.50 510 GLU A C 1
ATOM 3809 O O . GLU A 1 510 ? 0.291 4.030 -25.882 1.00 93.50 510 GLU A O 1
ATOM 3814 N N . GLU A 1 511 ? 1.150 5.425 -24.357 1.00 89.81 511 GLU A N 1
ATOM 3815 C CA . GLU A 1 511 ? 0.354 6.587 -24.706 1.00 89.81 511 GLU A CA 1
ATOM 3816 C C . GLU A 1 511 ? 1.116 7.869 -24.372 1.00 89.81 511 GLU A C 1
ATOM 3818 O O . GLU A 1 511 ? 2.203 7.840 -23.793 1.00 89.81 511 GLU A O 1
ATOM 3823 N N . ASP A 1 512 ? 0.525 9.003 -24.734 1.00 93.94 512 ASP A N 1
ATOM 3824 C CA . ASP A 1 512 ? 1.045 10.315 -24.371 1.00 93.94 512 ASP A CA 1
ATOM 3825 C C . ASP A 1 512 ? 1.084 10.517 -22.857 1.00 93.94 512 ASP A C 1
ATOM 3827 O O . ASP A 1 512 ? 0.229 10.012 -22.122 1.00 93.94 512 ASP A O 1
ATOM 3831 N N . TRP A 1 513 ? 2.082 11.274 -22.401 1.00 90.69 513 TRP A N 1
ATOM 3832 C CA . TRP A 1 513 ? 2.355 11.467 -20.982 1.00 90.69 513 TRP A CA 1
ATOM 3833 C C . TRP A 1 513 ? 1.172 12.082 -20.220 1.00 90.69 513 TRP A C 1
ATOM 3835 O O . TRP A 1 513 ? 0.670 13.157 -20.548 1.00 90.69 513 TRP A O 1
ATOM 3845 N N . LYS A 1 514 ? 0.762 11.403 -19.146 1.00 87.56 514 LYS A N 1
ATOM 3846 C CA . LYS A 1 514 ? -0.333 11.755 -18.221 1.00 87.56 514 LYS A CA 1
ATOM 3847 C C . LYS A 1 514 ? 0.108 11.600 -16.758 1.00 87.56 514 LYS A C 1
ATOM 3849 O O . LYS A 1 514 ? -0.665 11.156 -15.903 1.00 87.56 514 LYS A O 1
ATOM 3854 N N . ASP A 1 515 ? 1.373 11.917 -16.476 1.00 81.06 515 ASP A N 1
ATOM 3855 C CA . ASP A 1 515 ? 2.026 11.701 -15.179 1.00 81.06 515 ASP A CA 1
ATOM 3856 C C . ASP A 1 515 ? 1.821 10.263 -14.663 1.00 81.06 515 ASP A C 1
ATOM 3858 O O . ASP A 1 515 ? 1.993 9.300 -15.411 1.00 81.06 515 ASP A O 1
ATOM 3862 N N . GLY A 1 516 ? 1.442 10.087 -13.395 1.00 64.81 516 GLY A N 1
ATOM 3863 C CA . GLY A 1 516 ? 1.294 8.769 -12.775 1.00 64.81 516 GLY A CA 1
ATOM 3864 C C . GLY A 1 516 ? 0.252 7.856 -13.438 1.00 64.81 516 GLY A C 1
ATOM 3865 O O . GLY A 1 516 ? 0.315 6.642 -13.261 1.00 64.81 516 GLY A O 1
ATOM 3866 N N . ASN A 1 517 ? -0.679 8.413 -14.219 1.00 74.12 517 ASN A N 1
ATOM 3867 C CA . ASN A 1 517 ? -1.716 7.649 -14.918 1.00 74.12 517 ASN A CA 1
ATOM 3868 C C . ASN A 1 517 ? -1.279 7.142 -16.295 1.00 74.12 517 ASN A C 1
ATOM 3870 O O . ASN A 1 517 ? -2.045 6.412 -16.920 1.00 74.12 517 ASN A O 1
ATOM 3874 N N . THR A 1 518 ? -0.093 7.531 -16.774 1.00 78.56 518 THR A N 1
ATOM 3875 C CA . THR A 1 518 ? 0.407 7.098 -18.084 1.00 78.56 518 THR A CA 1
ATOM 3876 C C . THR A 1 518 ? 0.502 5.578 -18.115 1.00 78.56 518 THR A C 1
ATOM 3878 O O . THR A 1 518 ? 1.157 4.985 -17.250 1.00 78.56 518 THR A O 1
ATOM 3881 N N . LYS A 1 519 ? -0.159 4.953 -19.090 1.00 85.19 519 LYS A N 1
ATOM 3882 C CA . LYS A 1 519 ? -0.036 3.514 -19.340 1.00 85.19 519 LYS A CA 1
ATOM 3883 C C . LYS A 1 519 ? 1.347 3.164 -19.867 1.00 85.19 519 LYS A C 1
ATOM 3885 O O . LYS A 1 519 ? 1.924 3.909 -20.663 1.00 85.19 519 LYS A O 1
ATOM 3890 N N . ILE A 1 520 ? 1.860 2.027 -19.423 1.00 95.44 520 ILE A N 1
ATOM 3891 C CA . ILE A 1 520 ? 3.197 1.552 -19.755 1.00 95.44 520 ILE A CA 1
ATOM 3892 C C . ILE A 1 520 ? 3.214 0.045 -19.982 1.00 95.44 520 ILE A C 1
ATOM 3894 O O . ILE A 1 520 ? 2.475 -0.694 -19.331 1.00 95.44 520 ILE A O 1
ATOM 3898 N N . ILE A 1 521 ? 4.152 -0.394 -20.819 1.00 95.56 521 ILE A N 1
ATOM 3899 C CA . ILE A 1 521 ? 4.586 -1.789 -20.885 1.00 95.56 521 ILE A CA 1
ATOM 3900 C C . ILE A 1 521 ? 5.949 -1.877 -20.220 1.00 95.56 521 ILE A C 1
ATOM 3902 O O . ILE A 1 521 ? 6.858 -1.089 -20.503 1.00 95.56 521 ILE A O 1
ATOM 3906 N N . GLN A 1 522 ? 6.087 -2.844 -19.328 1.00 93.62 522 GLN A N 1
ATOM 3907 C CA . GLN A 1 522 ? 7.267 -3.009 -18.495 1.00 93.62 522 GLN A CA 1
ATOM 3908 C C . GLN A 1 522 ? 7.529 -4.480 -18.193 1.00 93.62 522 GLN A C 1
ATOM 3910 O O . GLN A 1 522 ? 6.662 -5.326 -18.387 1.00 93.62 522 GLN A O 1
ATOM 3915 N N . GLU A 1 523 ? 8.687 -4.760 -17.614 1.00 87.38 523 GLU A N 1
ATOM 3916 C CA . GLU A 1 523 ? 8.967 -6.016 -16.927 1.00 87.38 523 GLU A CA 1
ATOM 3917 C C . GLU A 1 523 ? 9.335 -5.697 -15.474 1.00 87.38 523 GLU A C 1
ATOM 3919 O O . GLU A 1 523 ? 10.187 -4.844 -15.230 1.00 87.38 523 GLU A O 1
ATOM 3924 N N . GLY A 1 524 ? 8.677 -6.340 -14.505 1.00 74.44 524 GLY A N 1
ATOM 3925 C CA . GLY A 1 524 ? 8.824 -6.015 -13.077 1.00 74.44 524 GLY A CA 1
ATOM 3926 C C . GLY A 1 524 ? 7.772 -5.024 -12.552 1.00 74.44 524 GLY A C 1
ATOM 3927 O O . GLY A 1 524 ? 6.624 -5.066 -12.980 1.00 74.44 524 GLY A O 1
ATOM 3928 N N . GLY A 1 525 ? 8.123 -4.195 -11.561 1.00 56.09 525 GLY A N 1
ATOM 3929 C CA . GLY A 1 525 ? 7.362 -3.014 -11.098 1.00 56.09 525 GLY A CA 1
ATOM 3930 C C . GLY A 1 525 ? 6.064 -3.207 -10.288 1.00 56.09 525 GLY A C 1
ATOM 3931 O O . GLY A 1 525 ? 5.803 -2.399 -9.407 1.00 56.09 525 GLY A O 1
ATOM 3932 N N . THR A 1 526 ? 5.252 -4.250 -10.508 1.00 55.34 526 THR A N 1
ATOM 3933 C CA . THR A 1 526 ? 3.932 -4.404 -9.830 1.00 55.34 526 THR A CA 1
ATOM 3934 C C . THR A 1 526 ? 3.825 -5.556 -8.823 1.00 55.34 526 THR A C 1
ATOM 3936 O O . THR A 1 526 ? 2.748 -5.794 -8.281 1.00 55.34 526 THR A O 1
ATOM 3939 N N . GLY A 1 527 ? 4.920 -6.266 -8.536 1.00 43.97 527 GLY A N 1
ATOM 3940 C CA . GLY A 1 527 ? 4.917 -7.463 -7.684 1.00 43.97 527 GLY A CA 1
ATOM 3941 C C . GLY A 1 527 ? 4.268 -8.688 -8.358 1.00 43.97 527 GLY A C 1
ATOM 3942 O O . GLY A 1 527 ? 3.276 -8.584 -9.074 1.00 43.97 527 GLY A O 1
ATOM 3943 N N . GLY A 1 528 ? 4.852 -9.875 -8.157 1.00 48.25 528 GLY A N 1
ATOM 3944 C CA . GLY A 1 528 ? 4.423 -11.143 -8.776 1.00 48.25 528 GLY A CA 1
ATOM 3945 C C . GLY A 1 528 ? 5.534 -11.832 -9.581 1.00 48.25 528 GLY A C 1
ATOM 3946 O O . GLY A 1 528 ? 6.615 -11.273 -9.742 1.00 48.25 528 GLY A O 1
ATOM 3947 N N . LYS A 1 529 ? 5.284 -13.054 -10.089 1.00 47.75 529 LYS A N 1
ATOM 3948 C CA . LYS A 1 529 ? 6.254 -13.900 -10.835 1.00 47.75 529 LYS A CA 1
ATOM 3949 C C . LYS A 1 529 ? 6.607 -13.386 -12.258 1.00 47.75 529 LYS A C 1
ATOM 3951 O O . LYS A 1 529 ? 6.684 -14.172 -13.195 1.00 47.75 529 LYS A O 1
ATOM 3956 N N . GLY A 1 530 ? 6.834 -12.078 -12.395 1.00 59.50 530 GLY A N 1
ATOM 3957 C CA . GLY A 1 530 ? 7.985 -11.524 -13.113 1.00 59.50 530 GLY A CA 1
ATOM 3958 C C . GLY A 1 530 ? 7.999 -11.460 -14.641 1.00 59.50 530 GLY A C 1
ATOM 3959 O O . GLY A 1 530 ? 9.096 -11.399 -15.165 1.00 59.50 530 GLY A O 1
ATOM 3960 N N . GLY A 1 531 ? 6.871 -11.464 -15.352 1.00 76.25 531 GLY A N 1
ATOM 3961 C CA . GLY A 1 531 ? 6.881 -11.292 -16.815 1.00 76.25 531 GLY A CA 1
ATOM 3962 C C . GLY A 1 531 ? 6.574 -9.870 -17.287 1.00 76.25 531 GLY A C 1
ATOM 3963 O O . GLY A 1 531 ? 6.119 -9.021 -16.511 1.00 76.25 531 GLY A O 1
ATOM 3964 N N . VAL A 1 532 ? 6.768 -9.629 -18.583 1.00 91.12 532 VAL A N 1
ATOM 3965 C CA . VAL A 1 532 ? 6.363 -8.398 -19.272 1.00 91.12 532 VAL A CA 1
ATOM 3966 C C . VAL A 1 532 ? 4.853 -8.196 -19.116 1.00 91.12 532 VAL A C 1
ATOM 3968 O O . VAL A 1 532 ? 4.064 -9.106 -19.383 1.00 91.12 532 VAL A O 1
ATOM 3971 N N . ASN A 1 533 ? 4.435 -7.013 -18.679 1.00 85.06 533 ASN A N 1
ATOM 3972 C CA . ASN A 1 533 ? 3.052 -6.694 -18.337 1.00 85.06 533 ASN A CA 1
ATOM 3973 C C . ASN A 1 533 ? 2.697 -5.231 -18.651 1.00 85.06 533 ASN A C 1
ATOM 3975 O O . ASN A 1 533 ? 3.578 -4.386 -18.819 1.00 85.06 533 ASN A O 1
ATOM 3979 N N . GLU A 1 534 ? 1.393 -4.955 -18.720 1.00 87.44 534 GLU A N 1
ATOM 3980 C CA . GLU A 1 534 ? 0.831 -3.604 -18.825 1.00 87.44 534 GLU A CA 1
ATOM 3981 C C . GLU A 1 534 ? 0.480 -3.072 -17.431 1.00 87.44 534 GLU A C 1
ATOM 3983 O O . GLU A 1 534 ? -0.048 -3.800 -16.585 1.00 87.44 534 GLU A O 1
ATOM 3988 N N . SER A 1 535 ? 0.747 -1.790 -17.192 1.00 84.81 535 SER A N 1
ATOM 3989 C CA . SER A 1 535 ? 0.457 -1.122 -15.920 1.00 84.81 535 SER A CA 1
ATOM 3990 C C . SER A 1 535 ? 0.406 0.403 -16.099 1.00 84.81 535 SER A C 1
ATOM 3992 O O . SER A 1 535 ? 0.329 0.912 -17.217 1.00 84.81 535 SER A O 1
ATOM 3994 N N . THR A 1 536 ? 0.435 1.157 -15.000 1.00 82.81 536 THR A N 1
ATOM 3995 C CA . THR A 1 536 ? 0.619 2.613 -14.990 1.00 82.81 536 THR A CA 1
ATOM 3996 C C . THR A 1 536 ? 1.925 3.008 -14.310 1.00 82.81 536 THR A C 1
ATOM 3998 O O . THR A 1 536 ? 2.478 2.260 -13.494 1.00 82.81 536 THR A O 1
ATOM 4001 N N . VAL A 1 537 ? 2.414 4.210 -14.625 1.00 73.94 537 VAL A N 1
ATOM 4002 C CA . VAL A 1 537 ? 3.629 4.780 -14.022 1.00 73.94 537 VAL A CA 1
ATOM 4003 C C . VAL A 1 537 ? 3.547 4.795 -12.496 1.00 73.94 537 VAL A C 1
ATOM 4005 O O . VAL A 1 537 ? 4.447 4.284 -11.838 1.00 73.94 537 VAL A O 1
ATOM 4008 N N . ALA A 1 538 ? 2.466 5.320 -11.913 1.00 64.38 538 ALA A N 1
ATOM 4009 C CA . ALA A 1 538 ? 2.341 5.431 -10.459 1.00 64.38 538 ALA A CA 1
ATOM 4010 C C . ALA A 1 538 ? 2.391 4.066 -9.763 1.00 64.38 538 ALA A C 1
ATOM 4012 O O . ALA A 1 538 ? 3.063 3.928 -8.742 1.00 64.38 538 ALA A O 1
ATOM 4013 N N . LEU A 1 539 ? 1.706 3.065 -10.324 1.00 66.00 539 LEU A N 1
ATOM 4014 C CA . LEU A 1 539 ? 1.647 1.727 -9.745 1.00 66.00 539 LEU A CA 1
ATOM 4015 C C . LEU A 1 539 ? 2.992 0.997 -9.851 1.00 66.00 539 LEU A C 1
ATOM 4017 O O . LEU A 1 539 ? 3.373 0.296 -8.922 1.00 66.00 539 LEU A O 1
ATOM 4021 N N . SER A 1 540 ? 3.708 1.175 -10.963 1.00 74.38 540 SER A N 1
ATOM 4022 C CA . SER A 1 540 ? 4.900 0.369 -11.269 1.00 74.38 540 SER A CA 1
ATOM 4023 C C . SER A 1 540 ? 6.205 0.969 -10.768 1.00 74.38 540 SER A C 1
ATOM 4025 O O . SER A 1 540 ? 7.168 0.252 -10.526 1.00 74.38 540 SER A O 1
ATOM 4027 N N . PHE A 1 541 ? 6.262 2.294 -10.650 1.00 76.50 541 PHE A N 1
ATOM 4028 C CA . PHE A 1 541 ? 7.464 3.001 -10.218 1.00 76.50 541 PHE A CA 1
ATOM 4029 C C . PHE A 1 541 ? 7.400 3.395 -8.742 1.00 76.50 541 PHE A C 1
ATOM 4031 O O . PHE A 1 541 ? 8.446 3.587 -8.125 1.00 76.50 541 PHE A O 1
ATOM 4038 N N . GLY A 1 542 ? 6.201 3.518 -8.160 1.00 70.50 542 GLY A N 1
ATOM 4039 C CA . GLY A 1 542 ? 6.010 3.792 -6.736 1.00 70.50 542 GLY A CA 1
ATOM 4040 C C . GLY A 1 542 ? 6.898 4.932 -6.225 1.00 70.50 542 GLY A C 1
ATOM 4041 O O . GLY A 1 542 ? 6.811 6.070 -6.691 1.00 70.50 542 GLY A O 1
ATOM 4042 N N . TYR A 1 543 ? 7.793 4.613 -5.285 1.00 58.31 543 TYR A N 1
ATOM 4043 C CA . TYR A 1 543 ? 8.705 5.590 -4.682 1.00 58.31 543 TYR A CA 1
ATOM 4044 C C . TYR A 1 543 ? 9.728 6.174 -5.669 1.00 58.31 543 TYR A C 1
ATOM 4046 O O . TYR A 1 543 ? 10.131 7.324 -5.499 1.00 58.31 543 TYR A O 1
ATOM 4054 N N . LEU A 1 544 ? 10.122 5.433 -6.713 1.00 64.56 544 LEU A N 1
ATOM 4055 C CA . LEU A 1 544 ? 11.025 5.935 -7.752 1.00 64.56 544 LEU A CA 1
ATOM 4056 C C . LEU A 1 544 ? 10.364 7.061 -8.555 1.00 64.56 544 LEU A C 1
ATOM 4058 O O . LEU A 1 544 ? 11.046 7.987 -8.974 1.00 64.56 544 LEU A O 1
ATOM 4062 N N . PHE A 1 545 ? 9.037 7.035 -8.718 1.00 72.88 545 PHE A N 1
ATOM 4063 C CA . PHE A 1 545 ? 8.313 8.112 -9.397 1.00 72.88 545 PHE A CA 1
ATOM 4064 C C . PHE A 1 545 ? 8.105 9.343 -8.510 1.00 72.88 545 PHE A C 1
ATOM 4066 O O . PHE A 1 545 ? 8.142 10.469 -8.997 1.00 72.88 545 PHE A O 1
ATOM 4073 N N . THR A 1 546 ? 7.883 9.152 -7.206 1.00 54.16 546 THR A N 1
ATOM 4074 C CA . THR A 1 546 ? 7.609 10.271 -6.287 1.00 54.16 546 THR A CA 1
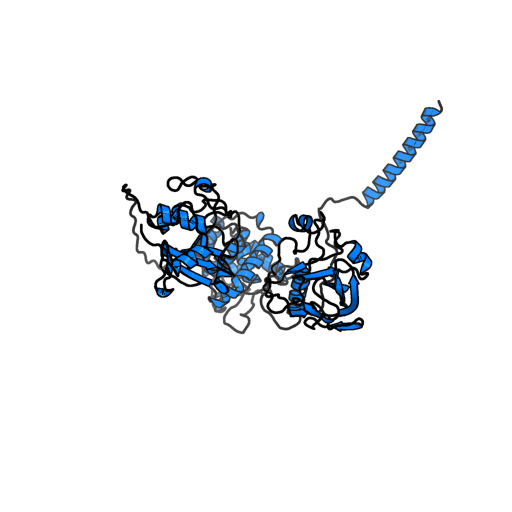ATOM 4075 C C . THR A 1 546 ? 8.859 10.911 -5.696 1.00 54.16 546 THR A C 1
ATOM 4077 O O . THR A 1 546 ? 8.792 12.024 -5.181 1.00 54.16 546 THR A O 1
ATOM 4080 N N . SER A 1 547 ? 9.970 10.182 -5.658 1.00 53.38 547 SER A N 1
ATOM 4081 C CA . SER A 1 547 ? 11.172 10.575 -4.912 1.00 53.38 547 SER A CA 1
ATOM 4082 C C . SER A 1 547 ? 12.468 10.296 -5.668 1.00 53.38 547 SER A C 1
ATOM 4084 O O . SER A 1 547 ? 13.533 10.690 -5.198 1.00 53.38 547 SER A O 1
ATOM 4086 N N . GLY A 1 548 ? 12.384 9.625 -6.815 1.00 63.50 548 GLY A N 1
ATOM 4087 C CA . GLY A 1 548 ? 13.502 9.431 -7.718 1.00 63.50 548 GLY A CA 1
ATOM 4088 C C . GLY A 1 548 ? 13.612 10.533 -8.759 1.00 63.50 548 GLY A C 1
ATOM 4089 O O . GLY A 1 548 ? 12.709 11.337 -8.988 1.00 63.50 548 GLY A O 1
ATOM 4090 N N . ASP A 1 549 ? 14.770 10.545 -9.389 1.00 85.88 549 ASP A N 1
ATOM 4091 C CA . ASP A 1 549 ? 15.071 11.328 -10.566 1.00 85.88 549 ASP A CA 1
ATOM 4092 C C . ASP A 1 549 ? 14.423 10.666 -11.790 1.00 85.88 549 ASP A C 1
ATOM 4094 O O . ASP A 1 549 ? 14.833 9.577 -12.204 1.00 85.88 549 ASP A O 1
ATOM 4098 N N . VAL A 1 550 ? 13.370 11.298 -12.319 1.00 92.88 550 VAL A N 1
ATOM 4099 C CA . VAL A 1 550 ? 12.556 10.785 -13.430 1.00 92.88 550 VAL A CA 1
ATOM 4100 C C . VAL A 1 550 ? 12.951 11.471 -14.734 1.00 92.88 550 VAL A C 1
ATOM 4102 O O . VAL A 1 550 ? 12.830 12.687 -14.870 1.00 92.88 550 VAL A O 1
ATOM 4105 N N . VAL A 1 551 ? 13.342 10.663 -15.715 1.00 97.38 551 VAL A N 1
ATOM 4106 C CA . VAL A 1 551 ? 13.690 11.063 -17.079 1.00 97.38 551 VAL A CA 1
ATOM 4107 C C . VAL A 1 551 ? 12.679 10.467 -18.047 1.00 97.38 551 VAL A C 1
ATOM 4109 O O . VAL A 1 551 ? 12.403 9.268 -18.015 1.00 97.38 551 VAL A O 1
ATOM 4112 N N . LEU A 1 552 ? 12.163 11.298 -18.948 1.00 98.25 552 LEU A N 1
ATOM 4113 C CA . LEU A 1 552 ? 11.477 10.835 -20.151 1.00 98.25 552 LEU A CA 1
ATOM 4114 C C . LEU A 1 552 ? 12.453 10.951 -21.310 1.00 98.25 552 LEU A C 1
ATOM 4116 O O . LEU A 1 552 ? 13.069 11.999 -21.493 1.00 98.25 552 LEU A O 1
ATOM 4120 N N . ALA A 1 553 ? 12.625 9.879 -22.074 1.00 98.38 553 ALA A N 1
ATOM 4121 C CA . ALA A 1 553 ? 13.640 9.806 -23.108 1.00 98.38 553 ALA A CA 1
ATOM 4122 C C . ALA A 1 553 ? 13.101 9.223 -24.413 1.00 98.38 553 ALA A C 1
ATOM 4124 O O . ALA A 1 553 ? 12.344 8.256 -24.426 1.00 98.38 553 ALA A O 1
ATOM 4125 N N . ARG A 1 554 ? 13.552 9.789 -25.530 1.00 98.19 554 ARG A N 1
ATOM 4126 C CA . ARG A 1 554 ? 13.274 9.306 -26.878 1.00 98.19 554 ARG A CA 1
ATOM 4127 C C . ARG A 1 554 ? 14.427 8.437 -27.390 1.00 98.19 554 ARG A C 1
ATOM 4129 O O . ARG A 1 554 ? 15.567 8.908 -27.381 1.00 98.19 554 ARG A O 1
ATOM 4136 N N . PRO A 1 555 ? 14.155 7.219 -27.885 1.00 98.06 555 PRO A N 1
ATOM 4137 C CA . PRO A 1 555 ? 15.163 6.380 -28.525 1.00 98.06 555 PRO A CA 1
ATOM 4138 C C . PRO A 1 555 ? 15.734 6.985 -29.811 1.00 98.06 555 PRO A C 1
ATOM 4140 O O . PRO A 1 555 ? 15.010 7.585 -30.609 1.00 98.06 555 PRO A O 1
ATOM 4143 N N . ILE A 1 556 ? 17.034 6.789 -30.037 1.00 95.38 556 ILE A N 1
ATOM 4144 C CA . ILE A 1 556 ? 17.742 7.237 -31.239 1.00 95.38 556 ILE A CA 1
ATOM 4145 C C . ILE A 1 556 ? 17.653 6.149 -32.325 1.00 95.38 556 ILE A C 1
ATOM 4147 O O . ILE A 1 556 ? 18.089 5.018 -32.089 1.00 95.38 556 ILE A O 1
ATOM 4151 N N . PRO A 1 557 ? 17.106 6.445 -33.519 1.00 89.44 557 PRO A N 1
ATOM 4152 C CA . PRO A 1 557 ? 17.066 5.492 -34.634 1.00 89.44 557 PRO A CA 1
ATOM 4153 C C . PRO A 1 557 ? 18.473 5.060 -35.085 1.00 89.44 557 PRO A C 1
ATOM 4155 O O . PRO A 1 557 ? 19.419 5.848 -34.962 1.00 89.44 557 PRO A O 1
ATOM 4158 N N . LYS A 1 558 ? 18.615 3.824 -35.595 1.00 83.81 558 LYS A N 1
ATOM 4159 C CA . LYS A 1 558 ? 19.882 3.316 -36.162 1.00 83.81 558 LYS A CA 1
ATOM 4160 C C . LYS A 1 558 ? 20.366 4.121 -37.360 1.00 83.81 558 LYS A C 1
ATOM 4162 O O . LYS A 1 558 ? 19.538 4.435 -38.240 1.00 83.81 558 LYS A O 1
#

Sequence (558 aa):
MDWIKQHKFISAIIGIFFALIIIIIIIFGGGASDSCDNSGGSGASGNWQWPFEGVKDPPQYGEGGQFGDSAASAAIRNGHSFHDGFDWSFGLNGVHAGSTVKAVHDGTVTQVKYYPGLEWYVWVHSDDGFNEVYQETFGQGDIKVKEGDHVNAGDTIGTARLNGHLHLGITKESDFNKAESKAFINDGTWLDPIKVIQDGMKSASNNNDNASGSGGGDWTKSGTKANKIAKEVFDDWTRRGMSGAQAAGIVGNIGGAEDPTFTLDQRELGGGPGGGLYQFTPYTKYLNDPKSDKSWSVVNQADVVLSLEPQTVKAYVAKQSNSPSQCAIDWMNLYERPSYRARALTSGQRSHAAEIAYKIFGGASIKGNPSLLGAAANNTSGNANSAEGSSDCVSDTSSSGGGDILSVAKSLLGYFHYGQVHAVSNIGSVENPNKDGITDCSGFVWLVLTKAGYKTPDNMAWFTGSMAADARGEHKWLKEIDKKDAKAGDIIIANIGSGAGNSGHTAILEEDWKDGNTKIIQEGGTGGKGGVNESTVALSFGYLFTSGDVVLARPIPK

Foldseek 3Di:
DVVVVVVVVVVVVVVVVVVVVVVVCVVPPDDPDPDPPPPDDQADDFAFDDQFPQFDPPWDADQLQFAAFDPSVCVVVVRQRGAQFHWAFAVTRVDHQFTFGWDRAWFFFADQDADPPFGTWTWTADPSQKIKIKGPFDDPVQAPDDGGDTHHTGDTGGTGHDRGTITMWMASDPDPVVLVVCRRPPPRRTDRPSVSRVSNNVVVVVVDDDDDFALDACLLPPPDPNVVQLL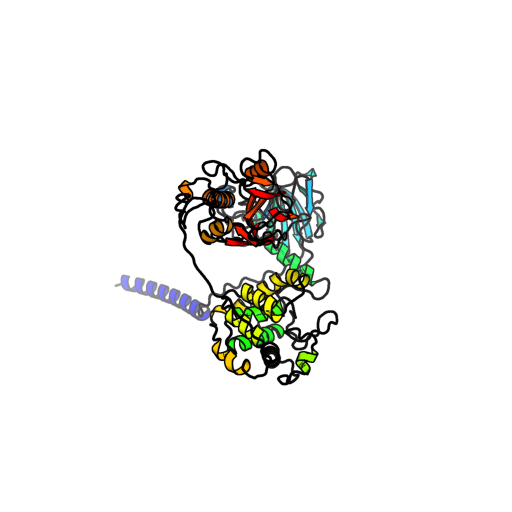VQQVLVLLLFAFLLLSLLLSLLQCGGQPVSQDLFDAGDPDACFTGSLRPVNPVLLVPQPLHPVPSRSNSVVLSCCRPPVVLVVVLRVVPDPQSLVSNVSCCVRRVVDDPVSCVVRSVSSSVSSVSSSVVNVSVVGHGGNVSNVPSNPDDDDDDDDDDDDDDDDDDDDDDDADQLVVLLVVFFQAEFEDDDFFCVQQPHLVDGDRHGYHFFQNSSQSSQVRRQFDDDPRSPDALLVQVVCLPPVVRWKHFDDLQPFFFQWKKKFADDSCHDLRIHMWTFRGRHPQQATKTWTWAQQDDRTGTDIDTNCRRCPCSSVPTDMTTIDTHGD